Protein 2V1U (pdb70)

Sequence (382 aa):
LESKIFRKRWVLLPDYVPDVLPHREAELRRLAEVLAPALRGEKPSNALLYGLTGTGKTAVARLVLRRLEARASSLGVLVKPIYVNARHRETPYRVASAIAEAVGVRVPFTGLSVGEVYERLVKRLSRLRGIYIIVLDEIDFLPKRPGGQDLLYRITRINQELVSLVGITNSLGFVENLEPRVKSSLGEVELVFPPYTAPQLRDILETRAEEAFNPGVLDPDVVPLCAALAAREHGDARRALDLLRVAGEIAERRREERVRREHVYSARAEIERDRVSEVVRTLPLHAKLVLLSIMMLEDGGRPASTGEIYERYKELTSTLGLEHVTLRRVSGIISELDMLGIVKSRVVSRGRYGKTREVSLDADRLAVENALSEDPFVARLL

Organism: Aeropyrum pernix (strain ATCC 700893 / DSM 11879 / JCM 9820 / NBRC 100138 / K1) (NCBI:txid272557)

Solvent-accessible surface area: 20752 Å² total; per-residue (Å²): 230,170,29,120,5,18,145,76,86,140,2,7,55,114,91,57,12,7,80,82,20,24,71,4,92,70,23,18,183,105,2,44,118,13,2,32,57,0,34,208,32,117,68,4,60,11,1,10,0,44,14,79,37,12,0,22,10,44,28,0,0,93,0,7,14,104,96,11,82,39,122,8,90,93,116,69,44,108,9,96,16,9,78,13,46,0,115,143,169,127,42,16,24,114,2,1,16,37,3,2,64,54,37,45,28,186,81,30,165,96,63,42,58,42,14,100,8,9,105,102,5,11,121,107,27,55,176,107,187,40,28,28,2,10,2,1,0,26,0,12,55,1,12,145,176,101,32,0,55,84,2,0,88,81,4,25,93,8,62,151,94,169,21,0,1,2,0,0,0,25,46,122,59,4,53,139,78,4,86,82,148,4,62,76,27,0,22,97,26,125,10,63,5,77,77,19,72,39,73,44,0,97,41,15,0,71,29,25,12,135,38,0,6,32,144,56,9,34,6,88,93,2,10,53,17,0,2,50,24,1,34,196,110,57,6,4,12,108,102,0,19,35,14,0,36,10,1,0,48,6,0,69,143,111,206,99,89,86,0,120,120,105,25,0,96,33,0,125,37,51,37,64,129,87,88,1,17,111,22,0,113,105,18,80,56,37,0,8,0,0,0,19,0,0,28,66,36,40,110,84,49,127,53,0,7,15,36,66,0,34,100,90,0,82,91,12,3,80,95,31,71,29,151,88,42,78,72,168,94,0,25,14,3,0,34,62,0,25,149,74,6,1,0,102,30,150,119,44,67,106,58,224,185,36,177,31,57,52,0,45,8,64,0,34,111,132,15,0,96,104,1,7,53,88,34,108,97,5,38,187,37,213

Structure (mmCIF, N/CA/C/O backbone):
data_2V1U
#
_entry.id   2V1U
#
_cell.length_a   75.700
_cell.length_b   75.700
_cell.length_c   395.110
_cell.angle_alpha   90.00
_cell.angle_beta   90.00
_cell.angle_gamma   120.00
#
_symmetry.space_group_name_H-M   'P 65 2 2'
#
loop_
_entity.id
_entity.type
_entity.pdbx_description
1 polymer 'CELL DIVISION CONTROL PROTEIN 6 HOMOLOG'
2 polymer "5'-D(*TP*CP*TP*CP*CP*AP*CP*AP*GP*GP *AP*AP*AP*CP*GP*GP*AP*GP*GP*GP*GP*T)-3'"
3 polymer "5'-D(*AP*CP*CP*CP*CP*TP*CP*CP*GP*TP *TP*TP*CP*CP*TP*GP*TP*GP*GP*AP*GP*A)-3'"
4 non-polymer "ADENOSINE-5'-DIPHOSPHATE"
5 non-polymer 'MAGNESIUM ION'
6 water water
#
loop_
_atom_site.group_PDB
_atom_site.id
_atom_site.type_symbol
_atom_site.label_atom_id
_atom_site.label_alt_id
_atom_site.label_comp_id
_atom_site.label_asym_id
_atom_site.label_entity_id
_atom_site.label_seq_id
_atom_site.pdbx_PDB_ins_code
_atom_site.Cartn_x
_atom_site.Cartn_y
_atom_site.Cartn_z
_atom_site.occupancy
_atom_site.B_iso_or_equiv
_atom_site.auth_seq_id
_atom_site.auth_comp_id
_atom_site.auth_asym_id
_atom_site.auth_atom_id
_atom_site.pdbx_PDB_model_num
ATOM 1 N N . LEU A 1 1 ? -18.929 9.875 -31.248 1.00 83.87 13 LEU A N 1
ATOM 2 C CA . LEU A 1 1 ? -19.270 9.719 -29.805 1.00 83.39 13 LEU A CA 1
ATOM 3 C C . LEU A 1 1 ? -18.142 9.022 -29.060 1.00 88.68 13 LEU A C 1
ATOM 4 O O . LEU A 1 1 ? -18.348 7.952 -28.460 1.00 100.34 13 LEU A O 1
ATOM 9 N N . GLU A 1 2 ? -16.959 9.633 -29.071 1.00 87.97 14 GLU A N 1
ATOM 10 C CA . GLU A 1 2 ? -15.781 8.950 -28.547 1.00 91.94 14 GLU A CA 1
ATOM 11 C C . GLU A 1 2 ? -15.552 9.276 -27.071 1.00 91.03 14 GLU A C 1
ATOM 12 O O . GLU A 1 2 ? -16.353 9.982 -26.453 1.00 98.39 14 GLU A O 1
ATOM 18 N N . SER A 1 3 ? -14.491 8.727 -26.490 1.00 90.14 15 SER A N 1
ATOM 19 C CA . SER A 1 3 ? -13.879 9.388 -25.348 1.00 96.63 15 SER A CA 1
ATOM 20 C C . SER A 1 3 ? -12.424 8.977 -25.172 1.00 103.73 15 SER A C 1
ATOM 21 O O . SER A 1 3 ? -12.108 7.799 -24.912 1.00 114.38 15 SER A O 1
ATOM 24 N N . LYS A 1 4 ? -11.544 9.949 -25.395 1.00 103.13 16 LYS A N 1
ATOM 25 C CA . LYS A 1 4 ? -10.738 10.485 -24.311 1.00 106.03 16 LYS A CA 1
ATOM 26 C C . LYS A 1 4 ? -10.637 9.521 -23.150 1.00 106.67 16 LYS A C 1
ATOM 27 O O . LYS A 1 4 ? -9.547 9.363 -22.587 1.00 106.26 16 LYS A O 1
ATOM 33 N N . ILE A 1 5 ? -11.713 8.841 -22.707 1.00 116.33 17 ILE A N 1
ATOM 34 C CA . ILE A 1 5 ? -11.197 7.714 -21.856 1.00 111.41 17 ILE A CA 1
ATOM 35 C C . ILE A 1 5 ? -10.915 6.368 -22.495 1.00 111.01 17 ILE A C 1
ATOM 36 O O . ILE A 1 5 ? -9.780 5.892 -22.442 1.00 108.48 17 ILE A O 1
ATOM 41 N N . PHE A 1 6 ? -11.879 5.865 -23.264 1.00 113.14 18 PHE A N 1
ATOM 42 C CA . PHE A 1 6 ? -11.683 4.649 -24.047 1.00 115.50 18 PHE A CA 1
ATOM 43 C C . PHE A 1 6 ? -11.294 4.958 -25.488 1.00 116.65 18 PHE A C 1
ATOM 44 O O . PHE A 1 6 ? -11.710 5.971 -26.055 1.00 118.74 18 PHE A O 1
ATOM 52 N N . ARG A 1 7 ? -10.539 4.054 -26.101 1.00 114.89 19 ARG A N 1
ATOM 53 C CA . ARG A 1 7 ? -10.448 4.051 -27.554 1.00 113.86 19 ARG A CA 1
ATOM 54 C C . ARG A 1 7 ? -11.056 2.788 -28.150 1.00 112.99 19 ARG A C 1
ATOM 55 O O . ARG A 1 7 ? -11.529 2.798 -29.287 1.00 112.33 19 ARG A O 1
ATOM 63 N N . LYS A 1 8 ? -11.087 1.723 -27.354 1.00 109.09 20 LYS A N 1
ATOM 64 C CA . LYS A 1 8 ? -11.785 0.497 -27.721 1.00 106.56 20 LYS A CA 1
ATOM 65 C C . LYS A 1 8 ? -12.312 -0.217 -26.480 1.00 106.50 20 LYS A C 1
ATOM 66 O O . LYS A 1 8 ? -11.678 -1.135 -25.961 1.00 108.52 20 LYS A O 1
ATOM 72 N N . ARG A 1 9 ? -13.452 0.240 -25.976 1.00 109.77 21 ARG A N 1
ATOM 73 C CA . ARG A 1 9 ? -14.051 -0.376 -24.800 1.00 103.12 21 ARG A CA 1
ATOM 74 C C . ARG A 1 9 ? -14.298 -1.849 -25.085 1.00 106.38 21 ARG A C 1
ATOM 75 O O . ARG A 1 9 ? -13.924 -2.703 -24.285 1.00 108.81 21 ARG A O 1
ATOM 83 N N . TRP A 1 10 ? -14.891 -2.147 -26.238 1.00 107.06 22 TRP A N 1
ATOM 84 C CA . TRP A 1 10 ? -15.373 -3.498 -26.506 1.00 107.69 22 TRP A CA 1
ATOM 85 C C . TRP A 1 10 ? -14.252 -4.521 -26.389 1.00 108.73 22 TRP A C 1
ATOM 86 O O . TRP A 1 10 ? -14.471 -5.647 -25.940 1.00 109.54 22 TRP A O 1
ATOM 97 N N . VAL A 1 11 ? -13.045 -4.110 -26.761 1.00 107.99 23 VAL A N 1
ATOM 98 C CA . VAL A 1 11 ? -11.876 -4.963 -26.610 1.00 107.95 23 VAL A CA 1
ATOM 99 C C . VAL A 1 11 ? -11.804 -5.542 -25.202 1.00 107.75 23 VAL A C 1
ATOM 100 O O . VAL A 1 11 ? -11.460 -6.710 -25.021 1.00 111.98 23 VAL A O 1
ATOM 104 N N . LEU A 1 12 ? -12.167 -4.729 -24.216 1.00 105.96 24 LEU A N 1
ATOM 105 C CA . LEU A 1 12 ? -12.245 -5.178 -22.830 1.00 106.19 24 LEU A CA 1
ATOM 106 C C . LEU A 1 12 ? -13.469 -6.049 -22.578 1.00 104.34 24 LEU A C 1
ATOM 107 O O . LEU A 1 12 ? -13.537 -6.752 -21.573 1.00 107.62 24 LEU A O 1
ATOM 112 N N . LEU A 1 13 ? -14.470 -5.951 -23.442 1.00 104.59 25 LEU A N 1
ATOM 113 C CA . LEU A 1 13 ? -15.736 -6.610 -23.160 1.00 106.33 25 LEU A CA 1
ATOM 114 C C . LEU A 1 13 ? -15.522 -8.115 -23.081 1.00 109.80 25 LEU A C 1
ATOM 115 O O . LEU A 1 13 ? -14.499 -8.624 -23.539 1.00 114.29 25 LEU A O 1
ATOM 120 N N . PRO A 1 14 ? -16.469 -8.831 -22.461 1.00 112.07 26 PRO A N 1
ATOM 121 C CA . PRO A 1 14 ? -16.247 -10.229 -22.113 1.00 111.82 26 PRO A CA 1
ATOM 122 C C . PRO A 1 14 ? -16.160 -11.185 -23.308 1.00 113.14 26 PRO A C 1
ATOM 123 O O . PRO A 1 14 ? -16.080 -12.396 -23.111 1.00 117.09 26 PRO A O 1
ATOM 127 N N . ASP A 1 15 ? -16.159 -10.672 -24.535 1.00 113.16 27 ASP A N 1
ATOM 128 C CA . ASP A 1 15 ? -16.150 -11.554 -25.701 1.00 112.43 27 ASP A CA 1
ATOM 129 C C . ASP A 1 15 ? -14.870 -11.460 -26.522 1.00 109.44 27 ASP A C 1
ATOM 130 O O . ASP A 1 15 ? -14.429 -12.449 -27.102 1.00 107.66 27 ASP A O 1
ATOM 135 N N . TYR A 1 16 ? -14.313 -10.259 -26.633 1.00 110.17 28 TYR A N 1
ATOM 136 C CA . TYR A 1 16 ? -13.136 -10.062 -27.468 1.00 111.86 28 TYR A CA 1
ATOM 137 C C . TYR A 1 16 ? -12.137 -11.137 -27.081 1.00 111.84 28 TYR A C 1
ATOM 138 O O . TYR A 1 16 ? -11.666 -11.164 -25.946 1.00 118.05 28 TYR A O 1
ATOM 147 N N . VAL A 1 17 ? -11.935 -12.107 -27.964 1.00 112.04 29 VAL A N 1
ATOM 148 C CA . VAL A 1 17 ? -10.751 -12.949 -27.880 1.00 110.51 29 VAL A CA 1
ATOM 149 C C . VAL A 1 17 ? -9.599 -12.223 -28.566 1.00 110.84 29 VAL A C 1
ATOM 150 O O . VAL A 1 17 ? -9.645 -11.988 -29.774 1.00 111.68 29 VAL A O 1
ATOM 154 N N . PRO A 1 18 ? -8.581 -11.827 -27.788 1.00 108.34 30 PRO A N 1
ATOM 155 C CA . PRO A 1 18 ? -7.436 -11.113 -28.336 1.00 108.57 30 PRO A CA 1
ATOM 156 C C . PRO A 1 18 ? -6.583 -12.035 -29.196 1.00 111.90 30 PRO A C 1
ATOM 157 O O . PRO A 1 18 ? -6.874 -13.224 -29.314 1.00 112.03 30 PRO A O 1
ATOM 161 N N . ASP A 1 19 ? -5.514 -11.488 -29.763 1.00 114.96 31 ASP A N 1
ATOM 162 C CA . ASP A 1 19 ? -4.711 -12.224 -30.729 1.00 114.85 31 ASP A CA 1
ATOM 163 C C . ASP A 1 19 ? -3.299 -12.494 -30.217 1.00 114.31 31 ASP A C 1
ATOM 164 O O . ASP A 1 19 ? -2.552 -13.267 -30.815 1.00 115.13 31 ASP A O 1
ATOM 169 N N . VAL A 1 20 ? -2.924 -11.808 -29.143 1.00 110.44 32 VAL A N 1
ATOM 170 C CA . VAL A 1 20 ? -1.845 -12.264 -28.281 1.00 109.48 32 VAL A CA 1
ATOM 171 C C . VAL A 1 20 ? -2.387 -12.557 -26.884 1.00 108.54 32 VAL A C 1
ATOM 172 O O . VAL A 1 20 ? -3.318 -11.897 -26.422 1.00 110.11 32 VAL A O 1
ATOM 176 N N . LEU A 1 21 ? -1.878 -13.617 -26.264 1.00 105.23 33 LEU A N 1
ATOM 177 C CA . LEU A 1 21 ? -2.236 -13.955 -24.893 1.00 101.30 33 LEU A CA 1
ATOM 178 C C . LEU A 1 21 ? -0.971 -14.171 -24.078 1.00 103.57 33 LEU A C 1
ATOM 179 O O . LEU A 1 21 ? -0.367 -15.242 -24.135 1.00 106.93 33 LEU A O 1
ATOM 184 N N . PRO A 1 22 ? -0.549 -13.142 -23.335 1.00 103.74 34 PRO A N 1
ATOM 185 C CA . PRO A 1 22 ? 0.691 -13.247 -22.577 1.00 105.76 34 PRO A CA 1
ATOM 186 C C . PRO A 1 22 ? 0.614 -14.357 -21.535 1.00 107.46 34 PRO A C 1
ATOM 187 O O . PRO A 1 22 ? -0.438 -14.559 -20.927 1.00 110.70 34 PRO A O 1
ATOM 191 N N . HIS A 1 23 ? 1.698 -15.116 -21.402 1.00 107.80 35 HIS A N 1
ATOM 192 C CA . HIS A 1 23 ? 1.862 -16.068 -20.306 1.00 107.22 35 HIS A CA 1
ATOM 193 C C . HIS A 1 23 ? 1.096 -17.379 -20.497 1.00 106.79 35 HIS A C 1
ATOM 194 O O . HIS A 1 23 ? 1.262 -18.321 -19.721 1.00 106.13 35 HIS A O 1
ATOM 201 N N . ARG A 1 24 ? 0.277 -17.450 -21.543 1.00 103.79 36 ARG A N 1
ATOM 202 C CA . ARG A 1 24 ? -0.317 -18.716 -21.950 1.00 101.71 36 ARG A CA 1
ATOM 203 C C . ARG A 1 24 ? 0.019 -19.015 -23.404 1.00 102.52 36 ARG A C 1
ATOM 204 O O . ARG A 1 24 ? -0.858 -19.343 -24.202 1.00 105.73 36 ARG A O 1
ATOM 212 N N . GLU A 1 25 ? 1.301 -18.900 -23.738 1.00 104.12 37 GLU A N 1
ATOM 213 C CA . GLU A 1 25 ? 1.803 -19.302 -25.047 1.00 102.26 37 GLU A CA 1
ATOM 214 C C . GLU A 1 25 ? 1.896 -20.822 -25.192 1.00 104.33 37 GLU A C 1
ATOM 215 O O . GLU A 1 25 ? 1.607 -21.369 -26.257 1.00 107.97 37 GLU A O 1
ATOM 221 N N . ALA A 1 26 ? 2.334 -21.502 -24.139 1.00 102.68 38 ALA A N 1
ATOM 222 C CA . ALA A 1 26 ? 2.534 -22.945 -24.204 1.00 102.53 38 ALA A CA 1
ATOM 223 C C . ALA A 1 26 ? 1.208 -23.670 -24.394 1.00 101.59 38 ALA A C 1
ATOM 224 O O . ALA A 1 26 ? 1.099 -24.584 -25.211 1.00 100.69 38 ALA A O 1
ATOM 226 N N . GLU A 1 27 ? 0.209 -23.261 -23.618 1.00 99.72 39 GLU A N 1
ATOM 227 C CA . GLU A 1 27 ? -1.139 -23.803 -23.737 1.00 100.14 39 GLU A CA 1
ATOM 228 C C . GLU A 1 27 ? -1.701 -23.469 -25.114 1.00 101.24 39 GLU A C 1
ATOM 229 O O . GLU A 1 27 ? -2.414 -24.271 -25.717 1.00 98.90 39 GLU A O 1
ATOM 235 N N . LEU A 1 28 ? -1.365 -22.278 -25.599 1.00 104.48 40 LEU A N 1
ATOM 236 C CA . LEU A 1 28 ? -1.669 -21.876 -26.967 1.00 106.62 40 LEU A CA 1
ATOM 237 C C . LEU A 1 28 ? -0.990 -22.804 -27.965 1.00 106.09 40 LEU A C 1
ATOM 238 O O . LEU A 1 28 ? -1.630 -23.312 -28.885 1.00 109.68 40 LEU A O 1
ATOM 243 N N . ARG A 1 29 ? 0.303 -23.035 -27.762 1.00 106.40 41 ARG A N 1
ATOM 244 C CA . ARG A 1 29 ? 1.108 -23.758 -28.737 1.00 106.26 41 ARG A CA 1
ATOM 245 C C . ARG A 1 29 ? 0.761 -25.240 -28.780 1.00 104.23 41 ARG A C 1
ATOM 246 O O . ARG A 1 29 ? 0.658 -25.821 -29.859 1.00 104.59 41 ARG A O 1
ATOM 254 N N . ARG A 1 30 ? 0.504 -25.829 -27.616 1.00 105.93 42 ARG A N 1
ATOM 255 C CA . ARG A 1 30 ? 0.100 -27.230 -27.552 1.00 109.15 42 ARG A CA 1
ATOM 256 C C . ARG A 1 30 ? -1.200 -27.481 -28.311 1.00 108.86 42 ARG A C 1
ATOM 257 O O . ARG A 1 30 ? -1.218 -28.236 -29.284 1.00 112.45 42 ARG A O 1
ATOM 265 N N . LEU A 1 31 ? -2.276 -26.822 -27.889 1.00 108.44 43 LEU A N 1
ATOM 266 C CA . LEU A 1 31 ? -3.556 -26.944 -28.575 1.00 105.55 43 LEU A CA 1
ATOM 267 C C . LEU A 1 31 ? -3.395 -26.725 -30.074 1.00 109.30 43 LEU A C 1
ATOM 268 O O . LEU A 1 31 ? -4.110 -27.325 -30.878 1.00 111.28 43 LEU A O 1
ATOM 273 N N . ALA A 1 32 ? -2.448 -25.868 -30.444 1.00 111.96 44 ALA A N 1
ATOM 274 C CA . ALA A 1 32 ? -2.123 -25.654 -31.852 1.00 113.16 44 ALA A CA 1
ATOM 275 C C . ALA A 1 32 ? -1.479 -26.892 -32.475 1.00 111.08 44 ALA A C 1
ATOM 276 O O . ALA A 1 32 ? -1.851 -27.310 -33.572 1.00 106.63 44 ALA A O 1
ATOM 278 N N . GLU A 1 33 ? -0.554 -27.507 -31.746 1.00 108.99 45 GLU A N 1
ATOM 279 C CA . GLU A 1 33 ? 0.143 -28.684 -32.248 1.00 113.01 45 GLU A CA 1
ATOM 280 C C . GLU A 1 33 ? -0.667 -29.968 -32.085 1.00 112.94 45 GLU A C 1
ATOM 281 O O . GLU A 1 33 ? -0.236 -31.035 -32.528 1.00 113.63 45 GLU A O 1
ATOM 287 N N . VAL A 1 34 ? -1.861 -29.849 -31.508 1.00 110.80 46 VAL A N 1
ATOM 288 C CA . VAL A 1 34 ? -2.771 -30.985 -31.375 1.00 111.44 46 VAL A CA 1
ATOM 289 C C . VAL A 1 34 ? -3.974 -30.904 -32.310 1.00 111.07 46 VAL A C 1
ATOM 290 O O . VAL A 1 34 ? -4.760 -31.848 -32.398 1.00 112.35 46 VAL A O 1
ATOM 294 N N . LEU A 1 35 ? -4.111 -29.780 -33.008 1.00 111.06 47 LEU A N 1
ATOM 295 C CA . LEU A 1 35 ? -5.211 -29.597 -33.950 1.00 107.36 47 LEU A CA 1
ATOM 296 C C . LEU A 1 35 ? -4.759 -29.275 -35.371 1.00 106.39 47 LEU A C 1
ATOM 297 O O . LEU A 1 35 ? -5.510 -29.474 -36.323 1.00 107.80 47 LEU A O 1
ATOM 302 N N . ALA A 1 36 ? -3.526 -28.802 -35.521 1.00 105.11 48 ALA A N 1
ATOM 303 C CA . ALA A 1 36 ? -2.989 -28.493 -36.841 1.00 105.10 48 ALA A CA 1
ATOM 304 C C . ALA A 1 36 ? -3.096 -29.647 -37.837 1.00 106.75 48 ALA A C 1
ATOM 305 O O . ALA A 1 36 ? -3.404 -29.416 -39.004 1.00 105.64 48 ALA A O 1
ATOM 307 N N . PRO A 1 37 ? -2.816 -30.885 -37.393 1.00 109.81 49 PRO A N 1
ATOM 308 C CA . PRO A 1 37 ? -2.829 -32.045 -38.284 1.00 110.64 49 PRO A CA 1
ATOM 309 C C . PRO A 1 37 ? -4.128 -32.274 -39.058 1.00 111.39 49 PRO A C 1
ATOM 310 O O . PRO A 1 37 ? -4.114 -32.985 -40.060 1.00 114.39 49 PRO A O 1
ATOM 314 N N . ALA A 1 38 ? -5.238 -31.697 -38.606 1.00 110.87 50 ALA A N 1
ATOM 315 C CA . ALA A 1 38 ? -6.474 -31.724 -39.384 1.00 111.78 50 ALA A CA 1
ATOM 316 C C . ALA A 1 38 ? -6.383 -30.763 -40.566 1.00 112.31 50 ALA A C 1
ATOM 317 O O . ALA A 1 38 ? -7.295 -30.678 -41.391 1.00 111.42 50 ALA A O 1
ATOM 319 N N . LEU A 1 39 ? -5.250 -30.074 -40.659 1.00 114.53 51 LEU A N 1
ATOM 320 C CA . LEU A 1 39 ? -5.055 -28.997 -41.621 1.00 114.39 51 LEU A CA 1
ATOM 321 C C . LEU A 1 39 ? -4.475 -29.534 -42.927 1.00 117.48 51 LEU A C 1
ATOM 322 O O . LEU A 1 39 ? -4.957 -29.202 -44.009 1.00 115.51 51 LEU A O 1
ATOM 327 N N . ARG A 1 40 ? -3.420 -30.337 -42.821 1.00 121.71 52 ARG A N 1
ATOM 328 C CA . ARG A 1 40 ? -2.982 -31.198 -43.915 1.00 127.17 52 ARG A CA 1
ATOM 329 C C . ARG A 1 40 ? -3.753 -32.514 -43.831 1.00 128.60 52 ARG A C 1
ATOM 330 O O . ARG A 1 40 ? -4.756 -32.707 -44.520 1.00 130.03 52 ARG A O 1
ATOM 338 N N . GLY A 1 41 ? -3.170 -33.467 -43.107 1.00 130.76 53 GLY A N 1
ATOM 339 C CA . GLY A 1 41 ? -3.729 -33.938 -41.832 1.00 134.24 53 GLY A CA 1
ATOM 340 C C . GLY A 1 41 ? -5.155 -34.474 -41.815 1.00 135.68 53 GLY A C 1
ATOM 341 O O . GLY A 1 41 ? -5.951 -34.222 -42.727 1.00 137.29 53 GLY A O 1
ATOM 342 N N . GLU A 1 42 ? -5.440 -35.271 -40.788 1.00 135.60 54 GLU A N 1
ATOM 343 C CA . GLU A 1 42 ? -6.768 -35.330 -40.184 1.00 135.35 54 GLU A CA 1
ATOM 344 C C . GLU A 1 42 ? -6.758 -35.957 -38.794 1.00 134.66 54 GLU A C 1
ATOM 345 O O . GLU A 1 42 ? -5.757 -35.887 -38.074 1.00 136.53 54 GLU A O 1
ATOM 351 N N . LYS A 1 43 ? -7.824 -36.693 -38.492 1.00 131.86 55 LYS A N 1
ATOM 352 C CA . LYS A 1 43 ? -8.539 -36.549 -37.227 1.00 127.25 55 LYS A CA 1
ATOM 353 C C . LYS A 1 43 ? -7.613 -36.322 -36.036 1.00 125.98 55 LYS A C 1
ATOM 354 O O . LYS A 1 43 ? -6.796 -37.183 -35.709 1.00 125.79 55 LYS A O 1
ATOM 360 N N . PRO A 1 44 ? -7.702 -35.133 -35.418 1.00 122.57 56 PRO A N 1
ATOM 361 C CA . PRO A 1 44 ? -6.901 -34.800 -34.245 1.00 121.50 56 PRO A CA 1
ATOM 362 C C . PRO A 1 44 ? -7.328 -35.541 -32.985 1.00 120.72 56 PRO A C 1
ATOM 363 O O . PRO A 1 44 ? -8.515 -35.797 -32.779 1.00 119.64 56 PRO A O 1
ATOM 367 N N . SER A 1 45 ? -6.344 -35.863 -32.151 1.00 120.66 57 SER A N 1
ATOM 368 C CA . SER A 1 45 ? -6.570 -36.571 -30.897 1.00 119.99 57 SER A CA 1
ATOM 369 C C . SER A 1 45 ? -7.383 -35.707 -29.938 1.00 119.42 57 SER A C 1
ATOM 370 O O . SER A 1 45 ? -7.164 -34.498 -29.845 1.00 117.26 57 SER A O 1
ATOM 373 N N . ASN A 1 46 ? -8.347 -36.329 -29.265 1.00 118.51 58 ASN A N 1
ATOM 374 C CA . ASN A 1 46 ? -9.239 -35.631 -28.342 1.00 118.24 58 ASN A CA 1
ATOM 375 C C . ASN A 1 46 ? -8.506 -35.105 -27.113 1.00 116.84 58 ASN A C 1
ATOM 376 O O . ASN A 1 46 ? -7.487 -35.658 -26.704 1.00 118.96 58 ASN A O 1
ATOM 381 N N . ALA A 1 47 ? -9.005 -34.016 -26.539 1.00 116.98 59 ALA A N 1
ATOM 382 C CA . ALA A 1 47 ? -8.242 -33.302 -25.523 1.00 113.10 59 ALA A CA 1
ATOM 383 C C . ALA A 1 47 ? -9.099 -32.458 -24.591 1.00 110.90 59 ALA A C 1
ATOM 384 O O . ALA A 1 47 ? -10.235 -32.101 -24.904 1.00 108.20 59 ALA A O 1
ATOM 386 N N . LEU A 1 48 ? -8.485 -32.055 -23.485 1.00 108.35 60 LEU A N 1
ATOM 387 C CA . LEU A 1 48 ? -9.213 -31.685 -22.281 1.00 106.28 60 LEU A CA 1
ATOM 388 C C . LEU A 1 48 ? -8.390 -30.687 -21.478 1.00 105.42 60 LEU A C 1
ATOM 389 O O . LEU A 1 48 ? -7.172 -30.832 -21.352 1.00 103.06 60 LEU A O 1
ATOM 394 N N . LEU A 1 49 ? -9.073 -29.694 -20.915 1.00 103.92 61 LEU A N 1
ATOM 395 C CA . LEU A 1 49 ? -8.407 -28.625 -20.181 1.00 103.00 61 LEU A CA 1
ATOM 396 C C . LEU A 1 49 ? -9.113 -28.367 -18.857 1.00 102.82 61 LEU A C 1
ATOM 397 O O . LEU A 1 49 ? -10.099 -27.633 -18.815 1.00 101.58 61 LEU A O 1
ATOM 402 N N . TYR A 1 50 ? -8.649 -29.004 -17.786 1.00 105.15 62 TYR A N 1
ATOM 403 C CA . TYR A 1 50 ? -9.025 -28.546 -16.456 1.00 105.62 62 TYR A CA 1
ATOM 404 C C . TYR A 1 50 ? -8.249 -27.298 -16.046 1.00 104.54 62 TYR A C 1
ATOM 405 O O . TYR A 1 50 ? -7.152 -27.040 -16.543 1.00 103.53 62 TYR A O 1
ATOM 414 N N . GLY A 1 51 ? -8.890 -26.467 -15.232 1.00 103.59 63 GLY A N 1
ATOM 415 C CA . GLY A 1 51 ? -8.269 -25.257 -14.703 1.00 101.04 63 GLY A CA 1
ATOM 416 C C . GLY A 1 51 ? -9.285 -24.439 -13.930 1.00 99.41 63 GLY A C 1
ATOM 417 O O . GLY A 1 51 ? -10.453 -24.815 -13.845 1.00 96.74 63 GLY A O 1
ATOM 418 N N . LEU A 1 52 ? -8.851 -23.317 -13.366 1.00 98.29 64 LEU A N 1
ATOM 419 C CA . LEU A 1 52 ? -9.771 -22.441 -12.647 1.00 99.22 64 LEU A CA 1
ATOM 420 C C . LEU A 1 52 ? -10.232 -21.219 -13.436 1.00 99.28 64 LEU A C 1
ATOM 421 O O . LEU A 1 52 ? -9.690 -20.913 -14.499 1.00 104.78 64 LEU A O 1
ATOM 426 N N . THR A 1 53 ? -11.254 -20.541 -12.918 1.00 94.45 65 THR A N 1
ATOM 427 C CA . THR A 1 53 ? -11.876 -19.430 -13.631 1.00 91.91 65 THR A CA 1
ATOM 428 C C . THR A 1 53 ? -10.895 -18.273 -13.745 1.00 91.59 65 THR A C 1
ATOM 429 O O . THR A 1 53 ? -10.194 -17.947 -12.788 1.00 93.40 65 THR A O 1
ATOM 433 N N . GLY A 1 54 ? -10.844 -17.672 -14.928 1.00 91.47 66 GLY A N 1
ATOM 434 C CA . GLY A 1 54 ? -9.974 -16.529 -15.165 1.00 91.74 66 GLY A CA 1
ATOM 435 C C . GLY A 1 54 ? -8.558 -16.966 -15.468 1.00 88.41 66 GLY A C 1
ATOM 436 O O . GLY A 1 54 ? -7.621 -16.175 -15.387 1.00 89.24 66 GLY A O 1
ATOM 437 N N . THR A 1 55 ? -8.399 -18.235 -15.820 1.00 89.55 67 THR A N 1
ATOM 438 C CA . THR A 1 55 ? -7.090 -18.729 -16.219 1.00 90.75 67 THR A CA 1
ATOM 439 C C . THR A 1 55 ? -6.854 -18.559 -17.717 1.00 93.76 67 THR A C 1
ATOM 440 O O . THR A 1 55 ? -5.722 -18.668 -18.192 1.00 91.68 67 THR A O 1
ATOM 444 N N . GLY A 1 56 ? -7.915 -18.231 -18.448 1.00 93.36 68 GLY A N 1
ATOM 445 C CA . GLY A 1 56 ? -7.797 -17.959 -19.877 1.00 96.61 68 GLY A CA 1
ATOM 446 C C . GLY A 1 56 ? -7.880 -19.212 -20.728 1.00 96.56 68 GLY A C 1
ATOM 447 O O . GLY A 1 56 ? -7.294 -19.289 -21.810 1.00 94.21 68 GLY A O 1
ATOM 448 N N . LYS A 1 57 ? -8.614 -20.204 -20.236 1.00 94.48 69 LYS A N 1
ATOM 449 C CA . LYS A 1 57 ? -8.814 -21.431 -20.991 1.00 94.27 69 LYS A CA 1
ATOM 450 C C . LYS A 1 57 ? -9.605 -21.102 -22.247 1.00 93.59 69 LYS A C 1
ATOM 451 O O . LYS A 1 57 ? -9.070 -21.169 -23.353 1.00 91.57 69 LYS A O 1
ATOM 457 N N . THR A 1 58 ? -10.841 -20.653 -22.053 1.00 94.73 70 THR A N 1
ATOM 458 C CA . THR A 1 58 ? -11.713 -20.233 -23.148 1.00 99.79 70 THR A CA 1
ATOM 459 C C . THR A 1 58 ? -11.028 -19.299 -24.143 1.00 97.25 70 THR A C 1
ATOM 460 O O . THR A 1 58 ? -11.143 -19.484 -25.354 1.00 99.87 70 THR A O 1
ATOM 464 N N . ALA A 1 59 ? -10.372 -18.259 -23.635 1.00 94.20 71 ALA A N 1
ATOM 465 C CA . ALA A 1 59 ? -9.584 -17.365 -24.475 1.00 95.32 71 ALA A CA 1
ATOM 466 C C . ALA A 1 59 ? -8.738 -18.139 -25.482 1.00 98.63 71 ALA A C 1
ATOM 467 O O . ALA A 1 59 ? -8.839 -17.928 -26.690 1.00 103.55 71 ALA A O 1
ATOM 469 N N . VAL A 1 60 ? -7.902 -19.040 -24.977 1.00 102.57 72 VAL A N 1
ATOM 470 C CA . VAL A 1 60 ? -6.989 -19.812 -25.815 1.00 99.19 72 VAL A CA 1
ATOM 471 C C . VAL A 1 60 ? -7.742 -20.627 -26.860 1.00 99.42 72 VAL A C 1
ATOM 472 O O . VAL A 1 60 ? -7.604 -20.395 -28.061 1.00 103.12 72 VAL A O 1
ATOM 476 N N . ALA A 1 61 ? -8.523 -21.597 -26.392 1.00 94.44 73 ALA A N 1
ATOM 477 C CA . ALA A 1 61 ? -9.226 -22.513 -27.280 1.00 94.05 73 ALA A CA 1
ATOM 478 C C . ALA A 1 61 ? -9.892 -21.760 -28.426 1.00 92.65 73 ALA A C 1
ATOM 479 O O . ALA A 1 61 ? -9.629 -22.034 -29.598 1.00 90.99 73 ALA A O 1
ATOM 481 N N . ARG A 1 62 ? -10.720 -20.781 -28.075 1.00 91.87 74 ARG A N 1
ATOM 482 C CA . ARG A 1 62 ? -11.402 -19.949 -29.061 1.00 88.88 74 ARG A CA 1
ATOM 483 C C . ARG A 1 62 ? -10.436 -19.308 -30.050 1.00 86.97 74 ARG A C 1
ATOM 484 O O . ARG A 1 62 ? -10.720 -19.236 -31.243 1.00 85.47 74 ARG A O 1
ATOM 492 N N . LEU A 1 63 ? -9.280 -18.873 -29.563 1.00 86.62 75 LEU A N 1
ATOM 493 C CA . LEU A 1 63 ? -8.239 -18.356 -30.443 1.00 92.03 75 LEU A CA 1
ATOM 494 C C . LEU A 1 63 ? -7.699 -19.418 -31.399 1.00 90.61 75 LEU A C 1
ATOM 495 O O . LEU A 1 63 ? -7.835 -19.289 -32.613 1.00 96.56 75 LEU A O 1
ATOM 500 N N . VAL A 1 64 ? -7.078 -20.462 -30.864 1.00 88.70 76 VAL A N 1
ATOM 501 C CA . VAL A 1 64 ? -6.610 -21.553 -31.709 1.00 90.73 76 VAL A CA 1
ATOM 502 C C . VAL A 1 64 ? -7.658 -21.855 -32.773 1.00 91.49 76 VAL A C 1
ATOM 503 O O . VAL A 1 64 ? -7.334 -21.985 -33.952 1.00 93.31 76 VAL A O 1
ATOM 507 N N . LEU A 1 65 ? -8.919 -21.898 -32.352 1.00 91.23 77 LEU A N 1
ATOM 508 C CA . LEU A 1 65 ? -10.033 -22.204 -33.245 1.00 93.69 77 LEU A CA 1
ATOM 509 C C . LEU A 1 65 ? -10.207 -21.148 -34.326 1.00 94.24 77 LEU A C 1
ATOM 510 O O . LEU A 1 65 ? -10.517 -21.470 -35.473 1.00 98.22 77 LEU A O 1
ATOM 515 N N . ARG A 1 66 ? -10.081 -19.881 -33.944 1.00 93.43 78 ARG A N 1
ATOM 516 C CA . ARG A 1 66 ? -10.122 -18.803 -34.924 1.00 96.02 78 ARG A CA 1
ATOM 517 C C . ARG A 1 66 ? -9.067 -19.060 -35.992 1.00 97.33 78 ARG A C 1
ATOM 518 O O . ARG A 1 66 ? -9.369 -19.135 -37.184 1.00 99.97 78 ARG A O 1
ATOM 526 N N . ARG A 1 67 ? -7.836 -19.265 -35.539 1.00 97.45 79 ARG A N 1
ATOM 527 C CA . ARG A 1 67 ? -6.706 -19.467 -36.433 1.00 99.77 79 ARG A CA 1
ATOM 528 C C . ARG A 1 67 ? -6.844 -20.724 -37.293 1.00 101.10 79 ARG A C 1
ATOM 529 O O . ARG A 1 67 ? -6.673 -20.667 -38.512 1.00 104.58 79 ARG A O 1
ATOM 537 N N . LEU A 1 68 ? -7.187 -21.847 -36.668 1.00 97.12 80 LEU A N 1
ATOM 538 C CA . LEU A 1 68 ? -7.420 -23.094 -37.393 1.00 95.85 80 LEU A CA 1
ATOM 539 C C . LEU A 1 68 ? -8.367 -22.902 -38.571 1.00 96.09 80 LEU A C 1
ATOM 540 O O . LEU A 1 68 ? -8.296 -23.628 -39.563 1.00 99.52 80 LEU A O 1
ATOM 545 N N . GLU A 1 69 ? -9.288 -21.957 -38.421 1.00 95.25 81 GLU A N 1
ATOM 546 C CA . GLU A 1 69 ? -10.276 -21.643 -39.444 1.00 92.16 81 GLU A CA 1
ATOM 547 C C . GLU A 1 69 ? -9.642 -20.702 -40.459 1.00 93.00 81 GLU A C 1
ATOM 548 O O . GLU A 1 69 ? -9.887 -20.808 -41.664 1.00 95.15 81 GLU A O 1
ATOM 554 N N . ALA A 1 70 ? -8.813 -19.793 -39.952 1.00 90.32 82 ALA A N 1
ATOM 555 C CA . ALA A 1 70 ? -8.161 -18.781 -40.775 1.00 90.31 82 ALA A CA 1
ATOM 556 C C . ALA A 1 70 ? -7.313 -19.442 -41.849 1.00 91.30 82 ALA A C 1
ATOM 557 O O . ALA A 1 70 ? -7.152 -18.903 -42.945 1.00 95.92 82 ALA A O 1
ATOM 559 N N . ARG A 1 71 ? -6.733 -20.587 -41.505 1.00 88.44 83 ARG A N 1
ATOM 560 C CA . ARG A 1 71 ? -5.879 -21.312 -42.431 1.00 87.50 83 ARG A CA 1
ATOM 561 C C . ARG A 1 71 ? -6.755 -22.131 -43.371 1.00 87.67 83 ARG A C 1
ATOM 562 O O . ARG A 1 71 ? -6.700 -21.962 -44.590 1.00 86.19 83 ARG A O 1
ATOM 570 N N . ALA A 1 72 ? -7.633 -22.938 -42.785 1.00 84.32 84 ALA A N 1
ATOM 571 C CA . ALA A 1 72 ? -8.530 -23.793 -43.553 1.00 84.78 84 ALA A CA 1
ATOM 572 C C . ALA A 1 72 ? -9.285 -22.993 -44.607 1.00 83.94 84 ALA A C 1
ATOM 573 O O . ALA A 1 72 ? -9.538 -23.476 -45.708 1.00 85.50 84 ALA A O 1
ATOM 575 N N . SER A 1 73 ? -9.624 -21.754 -44.269 1.00 86.55 85 SER A N 1
ATOM 576 C CA . SER A 1 73 ? -10.374 -20.899 -45.177 1.00 90.03 85 SER A CA 1
ATOM 577 C C . SER A 1 73 ? -9.479 -20.395 -46.302 1.00 89.25 85 SER A C 1
ATOM 578 O O . SER A 1 73 ? -9.951 -20.113 -47.402 1.00 91.92 85 SER A O 1
ATOM 581 N N . SER A 1 74 ? -8.180 -20.327 -46.031 1.00 88.82 86 SER A N 1
ATOM 582 C CA . SER A 1 74 ? -7.200 -19.939 -47.037 1.00 89.80 86 SER A CA 1
ATOM 583 C C . SER A 1 74 ? -6.727 -21.146 -47.841 1.00 91.27 86 SER A C 1
ATOM 584 O O . SER A 1 74 ? -6.426 -21.038 -49.031 1.00 89.21 86 SER A O 1
ATOM 587 N N . LEU A 1 75 ? -6.626 -22.289 -47.172 1.00 92.16 87 LEU A N 1
ATOM 588 C CA . LEU A 1 75 ? -6.229 -23.523 -47.839 1.00 92.32 87 LEU A CA 1
ATOM 589 C C . LEU A 1 75 ? -7.366 -24.123 -48.659 1.00 92.35 87 LEU A C 1
ATOM 590 O O . LEU A 1 75 ? -7.171 -24.463 -49.824 1.00 97.33 87 LEU A O 1
ATOM 595 N N . GLY A 1 76 ? -8.554 -24.223 -48.071 1.00 91.34 88 GLY A N 1
ATOM 596 C CA . GLY A 1 76 ? -9.713 -24.747 -48.785 1.00 89.58 88 GLY A CA 1
ATOM 597 C C . GLY A 1 76 ? -9.893 -26.233 -48.551 1.00 91.53 88 GLY A C 1
ATOM 598 O O . GLY A 1 76 ? -10.470 -26.939 -49.379 1.00 92.23 88 GLY A O 1
ATOM 599 N N . VAL A 1 77 ? -9.333 -26.713 -47.446 1.00 93.82 89 VAL A N 1
ATOM 600 C CA . VAL A 1 77 ? -9.735 -27.989 -46.870 1.00 99.30 89 VAL A CA 1
ATOM 601 C C . VAL A 1 77 ? -10.823 -27.735 -45.834 1.00 101.61 89 VAL A C 1
ATOM 602 O O . VAL A 1 77 ? -10.583 -27.078 -44.821 1.00 104.61 89 VAL A O 1
ATOM 606 N N . LEU A 1 78 ? -12.028 -28.225 -46.101 1.00 104.15 90 LEU A N 1
ATOM 607 C CA . LEU A 1 78 ? -13.113 -28.098 -45.135 1.00 106.20 90 LEU A CA 1
ATOM 608 C C . LEU A 1 78 ? -12.617 -28.514 -43.753 1.00 106.02 90 LEU A C 1
ATOM 609 O O . LEU A 1 78 ? -12.042 -29.596 -43.588 1.00 108.87 90 LEU A O 1
ATOM 614 N N . VAL A 1 79 ? -12.773 -27.626 -42.775 1.00 106.97 91 VAL A N 1
ATOM 615 C CA . VAL A 1 79 ? -12.443 -27.950 -41.392 1.00 108.75 91 VAL A CA 1
ATOM 616 C C . VAL A 1 79 ? -13.315 -27.127 -40.460 1.00 110.97 91 VAL A C 1
ATOM 617 O O . VAL A 1 79 ? -12.943 -26.017 -40.070 1.00 111.85 91 VAL A O 1
ATOM 621 N N . LYS A 1 80 ? -14.480 -27.662 -40.112 1.00 113.09 92 LYS A N 1
ATOM 622 C CA . LYS A 1 80 ? -15.422 -26.902 -39.305 1.00 116.84 92 LYS A CA 1
ATOM 623 C C . LYS A 1 80 ? -15.081 -27.014 -37.821 1.00 115.06 92 LYS A C 1
ATOM 624 O O . LYS A 1 80 ? -14.859 -28.114 -37.315 1.00 117.35 92 LYS A O 1
ATOM 630 N N . PRO A 1 81 ? -14.906 -25.864 -37.152 1.00 112.65 93 PRO A N 1
ATOM 631 C CA . PRO A 1 81 ? -14.853 -25.807 -35.701 1.00 111.19 93 PRO A CA 1
ATOM 632 C C . PRO A 1 81 ? -16.185 -25.309 -35.153 1.00 109.98 93 PRO A C 1
ATOM 633 O O . PRO A 1 81 ? -16.778 -24.392 -35.724 1.00 108.74 93 PRO A O 1
ATOM 637 N N . ILE A 1 82 ? -16.689 -25.970 -34.115 1.00 107.57 94 ILE A N 1
ATOM 638 C CA . ILE A 1 82 ? -17.912 -25.536 -33.449 1.00 107.76 94 ILE A CA 1
ATOM 639 C C . ILE A 1 82 ? -17.671 -25.319 -31.962 1.00 105.39 94 ILE A C 1
ATOM 640 O O . ILE A 1 82 ? -17.068 -26.157 -31.295 1.00 105.82 94 ILE A O 1
ATOM 645 N N . TYR A 1 83 ? -18.158 -24.192 -31.452 1.00 108.13 95 TYR A N 1
ATOM 646 C CA . TYR A 1 83 ? -18.032 -23.856 -30.038 1.00 102.98 95 TYR A CA 1
ATOM 647 C C . TYR A 1 83 ? -19.370 -24.018 -29.327 1.00 102.75 95 TYR A C 1
ATOM 648 O O . TYR A 1 83 ? -20.344 -23.356 -29.683 1.00 99.34 95 TYR A O 1
ATOM 657 N N . VAL A 1 84 ? -19.410 -24.881 -28.315 1.00 103.57 96 VAL A N 1
ATOM 658 C CA . VAL A 1 84 ? -20.579 -24.983 -27.443 1.00 105.43 96 VAL A CA 1
ATOM 659 C C . VAL A 1 84 ? -20.278 -24.771 -25.960 1.00 109.20 96 VAL A C 1
ATOM 660 O O . VAL A 1 84 ? -19.385 -25.403 -25.388 1.00 106.50 96 VAL A O 1
ATOM 664 N N . ASN A 1 85 ? -21.066 -23.895 -25.342 1.00 110.60 97 ASN A N 1
ATOM 665 C CA . ASN A 1 85 ? -20.909 -23.551 -23.933 1.00 113.54 97 ASN A CA 1
ATOM 666 C C . ASN A 1 85 ? -21.944 -24.256 -23.060 1.00 113.85 97 ASN A C 1
ATOM 667 O O . ASN A 1 85 ? -23.128 -23.912 -23.083 1.00 116.20 97 ASN A O 1
ATOM 672 N N . ALA A 1 86 ? -21.487 -25.227 -22.275 1.00 111.63 98 ALA A N 1
ATOM 673 C CA . ALA A 1 86 ? -22.383 -26.068 -21.489 1.00 113.36 98 ALA A CA 1
ATOM 674 C C . ALA A 1 86 ? -23.120 -25.289 -20.405 1.00 117.46 98 ALA A C 1
ATOM 675 O O . ALA A 1 86 ? -24.272 -25.594 -20.090 1.00 120.23 98 ALA A O 1
ATOM 677 N N . ARG A 1 87 ? -22.426 -24.328 -19.800 1.00 119.45 99 ARG A N 1
ATOM 678 C CA . ARG A 1 87 ? -22.964 -23.602 -18.658 1.00 117.48 99 ARG A CA 1
ATOM 679 C C . ARG A 1 87 ? -24.043 -22.617 -19.094 1.00 116.52 99 ARG A C 1
ATOM 680 O O . ARG A 1 87 ? -25.158 -22.652 -18.573 1.00 113.90 99 ARG A O 1
ATOM 688 N N . HIS A 1 88 ? -23.736 -21.764 -20.067 1.00 116.91 100 HIS A N 1
ATOM 689 C CA . HIS A 1 88 ? -24.682 -20.707 -20.407 1.00 122.02 100 HIS A CA 1
ATOM 690 C C . HIS A 1 88 ? -25.970 -21.275 -20.986 1.00 121.94 100 HIS A C 1
ATOM 691 O O . HIS A 1 88 ? -27.021 -20.635 -20.941 1.00 125.66 100 HIS A O 1
ATOM 698 N N . ARG A 1 89 ? -25.906 -22.511 -21.463 1.00 121.70 101 ARG A N 1
ATOM 699 C CA . ARG A 1 89 ? -27.123 -23.197 -21.867 1.00 123.04 101 ARG A CA 1
ATOM 700 C C . ARG A 1 89 ? -27.076 -24.671 -21.459 1.00 120.58 101 ARG A C 1
ATOM 701 O O . ARG A 1 89 ? -26.455 -25.497 -22.130 1.00 118.10 101 ARG A O 1
ATOM 709 N N . GLU A 1 90 ? -27.754 -24.984 -20.355 1.00 117.73 102 GLU A N 1
ATOM 710 C CA . GLU A 1 90 ? -27.165 -25.738 -19.244 1.00 115.20 102 GLU A CA 1
ATOM 711 C C . GLU A 1 90 ? -27.279 -27.253 -19.353 1.00 113.12 102 GLU A C 1
ATOM 712 O O . GLU A 1 90 ? -26.497 -27.978 -18.736 1.00 114.82 102 GLU A O 1
ATOM 718 N N . THR A 1 91 ? -28.299 -27.723 -20.064 1.00 110.27 103 THR A N 1
ATOM 719 C CA . THR A 1 91 ? -28.785 -29.091 -19.917 1.00 104.53 103 THR A CA 1
ATOM 720 C C . THR A 1 91 ? -28.187 -30.017 -20.978 1.00 103.14 103 THR A C 1
ATOM 721 O O . THR A 1 91 ? -27.629 -29.545 -21.969 1.00 100.33 103 THR A O 1
ATOM 725 N N . PRO A 1 92 ? -28.280 -31.339 -20.759 1.00 102.02 104 PRO A N 1
ATOM 726 C CA . PRO A 1 92 ? -27.763 -32.331 -21.695 1.00 101.41 104 PRO A CA 1
ATOM 727 C C . PRO A 1 92 ? -28.429 -32.204 -23.058 1.00 101.71 104 PRO A C 1
ATOM 728 O O . PRO A 1 92 ? -27.746 -32.183 -24.082 1.00 104.66 104 PRO A O 1
ATOM 732 N N . TYR A 1 93 ? -29.755 -32.124 -23.061 1.00 100.63 105 TYR A N 1
ATOM 733 C CA . TYR A 1 93 ? -30.514 -31.775 -24.259 1.00 101.19 105 TYR A CA 1
ATOM 734 C C . TYR A 1 93 ? -29.892 -30.606 -25.022 1.00 98.66 105 TYR A C 1
ATOM 735 O O . TYR A 1 93 ? -29.311 -30.787 -26.092 1.00 95.08 105 TYR A O 1
ATOM 744 N N . ARG A 1 94 ? -30.028 -29.404 -24.473 1.00 96.90 106 ARG A N 1
ATOM 745 C CA . ARG A 1 94 ? -29.604 -28.195 -25.167 1.00 95.92 106 ARG A CA 1
ATOM 746 C C . ARG A 1 94 ? -28.187 -28.325 -25.713 1.00 98.50 106 ARG A C 1
ATOM 747 O O . ARG A 1 94 ? -27.893 -27.869 -26.819 1.00 101.72 106 ARG A O 1
ATOM 755 N N . VAL A 1 95 ? -27.307 -28.953 -24.942 1.00 97.30 107 VAL A N 1
ATOM 756 C CA . VAL A 1 95 ? -25.909 -29.054 -25.339 1.00 97.06 107 VAL A CA 1
ATOM 757 C C . VAL A 1 95 ? -25.791 -29.796 -26.666 1.00 97.32 107 VAL A C 1
ATOM 758 O O . VAL A 1 95 ? -24.983 -29.432 -27.521 1.00 98.31 107 VAL A O 1
ATOM 762 N N . ALA A 1 96 ? -26.641 -30.801 -26.853 1.00 95.58 108 ALA A N 1
ATOM 763 C CA . ALA A 1 96 ? -26.786 -31.451 -28.149 1.00 91.71 108 ALA A CA 1
ATOM 764 C C . ALA A 1 96 ? -27.536 -30.542 -29.118 1.00 91.71 108 ALA A C 1
ATOM 765 O O . ALA A 1 96 ? -26.980 -30.114 -30.129 1.00 89.09 108 ALA A O 1
ATOM 767 N N . SER A 1 97 ? -28.774 -30.201 -28.773 1.00 90.46 109 SER A N 1
ATOM 768 C CA . SER A 1 97 ? -29.590 -29.326 -29.606 1.00 90.93 109 SER A CA 1
ATOM 769 C C . SER A 1 97 ? -28.751 -28.204 -30.203 1.00 92.48 109 SER A C 1
ATOM 770 O O . SER A 1 97 ? -28.931 -27.832 -31.362 1.00 94.72 109 SER A O 1
ATOM 773 N N . ALA A 1 98 ? -27.809 -27.693 -29.417 1.00 94.36 110 ALA A N 1
ATOM 774 C CA . ALA A 1 98 ? -26.900 -26.655 -29.888 1.00 98.79 110 ALA A CA 1
ATOM 775 C C . ALA A 1 98 ? -25.919 -27.222 -30.911 1.00 101.66 110 ALA A C 1
ATOM 776 O O . ALA A 1 98 ? -25.920 -26.833 -32.080 1.00 102.68 110 ALA A O 1
ATOM 778 N N . ILE A 1 99 ? -25.102 -28.169 -30.465 1.00 105.24 111 ILE A N 1
ATOM 779 C CA . ILE A 1 99 ? -24.043 -28.720 -31.297 1.00 108.56 111 ILE A CA 1
ATOM 780 C C . ILE A 1 99 ? -24.598 -29.238 -32.622 1.00 106.75 111 ILE A C 1
ATOM 781 O O . ILE A 1 99 ? -23.886 -29.277 -33.627 1.00 108.13 111 ILE A O 1
ATOM 786 N N . ALA A 1 100 ? -25.873 -29.615 -32.624 1.00 105.88 112 ALA A N 1
ATOM 787 C CA . ALA A 1 100 ? -26.568 -29.933 -33.865 1.00 105.40 112 ALA A CA 1
ATOM 788 C C . ALA A 1 100 ? -26.621 -28.704 -34.766 1.00 105.64 112 ALA A C 1
ATOM 789 O O . ALA A 1 100 ? -26.021 -28.694 -35.840 1.00 107.19 112 ALA A O 1
ATOM 791 N N . GLU A 1 101 ? -27.270 -27.647 -34.284 1.00 104.45 113 GLU A N 1
ATOM 792 C CA . GLU A 1 101 ? -27.578 -26.475 -35.101 1.00 103.34 113 GLU A CA 1
ATOM 793 C C . GLU A 1 101 ? -26.410 -25.985 -35.947 1.00 101.33 113 GLU A C 1
ATOM 794 O O . GLU A 1 101 ? -26.594 -25.589 -37.097 1.00 102.62 113 GLU A O 1
ATOM 800 N N . ALA A 1 102 ? -25.221 -25.963 -35.355 1.00 99.31 114 ALA A N 1
ATOM 801 C CA . ALA A 1 102 ? -24.042 -25.417 -36.017 1.00 99.90 114 ALA A CA 1
ATOM 802 C C . ALA A 1 102 ? -23.759 -26.097 -37.354 1.00 100.17 114 ALA A C 1
ATOM 803 O O . ALA A 1 102 ? -23.258 -25.466 -38.299 1.00 108.52 114 ALA A O 1
ATOM 805 N N . VAL A 1 103 ? -24.050 -27.396 -37.425 1.00 101.19 115 VAL A N 1
ATOM 806 C CA . VAL A 1 103 ? -23.955 -28.099 -38.698 1.00 103.50 115 VAL A CA 1
ATOM 807 C C . VAL A 1 103 ? -25.215 -27.934 -39.544 1.00 101.52 115 VAL A C 1
ATOM 808 O O . VAL A 1 103 ? -25.200 -28.192 -40.745 1.00 103.99 115 VAL A O 1
ATOM 812 N N . GLY A 1 104 ? -26.293 -27.459 -38.929 1.00 99.56 116 GLY A N 1
ATOM 813 C CA . GLY A 1 104 ? -27.429 -26.955 -39.690 1.00 101.63 116 GLY A CA 1
ATOM 814 C C . GLY A 1 104 ? -28.679 -27.790 -39.516 1.00 101.75 116 GLY A C 1
ATOM 815 O O . GLY A 1 104 ? -29.074 -28.526 -40.420 1.00 103.74 116 GLY A O 1
ATOM 816 N N . VAL A 1 105 ? -29.308 -27.663 -38.351 1.00 104.53 117 VAL A N 1
ATOM 817 C CA . VAL A 1 105 ? -30.477 -28.462 -37.999 1.00 104.89 117 VAL A CA 1
ATOM 818 C C . VAL A 1 105 ? -31.525 -27.621 -37.268 1.00 108.35 117 VAL A C 1
ATOM 819 O O . VAL A 1 105 ? -31.243 -26.502 -36.836 1.00 113.99 117 VAL A O 1
ATOM 823 N N . ARG A 1 106 ? -32.731 -28.163 -37.122 1.00 109.33 118 ARG A N 1
ATOM 824 C CA . ARG A 1 106 ? -33.836 -27.421 -36.518 1.00 114.04 118 ARG A CA 1
ATOM 825 C C . ARG A 1 106 ? -33.788 -27.394 -34.988 1.00 114.83 118 ARG A C 1
ATOM 826 O O . ARG A 1 106 ? -33.425 -28.380 -34.341 1.00 113.19 118 ARG A O 1
ATOM 834 N N . VAL A 1 107 ? -34.178 -26.255 -34.420 1.00 114.94 119 VAL A N 1
ATOM 835 C CA . VAL A 1 107 ? -34.246 -26.076 -32.972 1.00 110.23 119 VAL A CA 1
ATOM 836 C C . VAL A 1 107 ? -35.667 -26.289 -32.457 1.00 107.13 119 VAL A C 1
ATOM 837 O O . VAL A 1 107 ? -36.329 -25.336 -32.040 1.00 110.66 119 VAL A O 1
ATOM 841 N N . PRO A 1 108 ? -36.136 -27.546 -32.454 1.00 100.52 120 PRO A N 1
ATOM 842 C CA . PRO A 1 108 ? -37.297 -27.744 -31.603 1.00 99.75 120 PRO A CA 1
ATOM 843 C C . PRO A 1 108 ? -36.767 -27.547 -30.191 1.00 100.69 120 PRO A C 1
ATOM 844 O O . PRO A 1 108 ? -35.692 -28.054 -29.868 1.00 102.63 120 PRO A O 1
ATOM 848 N N . PHE A 1 109 ? -37.420 -26.684 -29.416 1.00 102.63 121 PHE A N 1
ATOM 849 C CA . PHE A 1 109 ? -36.795 -26.154 -28.209 1.00 102.19 121 PHE A CA 1
ATOM 850 C C . PHE A 1 109 ? -37.027 -27.070 -27.009 1.00 103.79 121 PHE A C 1
ATOM 851 O O . PHE A 1 109 ? -36.091 -27.407 -26.282 1.00 104.91 121 PHE A O 1
ATOM 859 N N . THR A 1 110 ? -38.268 -27.508 -26.831 1.00 101.67 122 THR A N 1
ATOM 860 C CA . THR A 1 110 ? -38.520 -28.884 -26.434 1.00 99.51 122 THR A CA 1
ATOM 861 C C . THR A 1 110 ? -39.217 -29.593 -27.583 1.00 102.74 122 THR A C 1
ATOM 862 O O . THR A 1 110 ? -40.117 -29.035 -28.214 1.00 108.75 122 THR A O 1
ATOM 866 N N . GLY A 1 111 ? -38.785 -30.819 -27.860 1.00 103.39 123 GLY A N 1
ATOM 867 C CA . GLY A 1 111 ? -39.667 -31.791 -28.499 1.00 101.98 123 GLY A CA 1
ATOM 868 C C . GLY A 1 111 ? -39.418 -33.184 -27.944 1.00 99.56 123 GLY A C 1
ATOM 869 O O . GLY A 1 111 ? -40.337 -33.991 -27.805 1.00 93.68 123 GLY A O 1
ATOM 870 N N . LEU A 1 112 ? -38.186 -33.396 -27.496 1.00 102.42 124 LEU A N 1
ATOM 871 C CA . LEU A 1 112 ? -37.368 -34.467 -28.041 1.00 106.48 124 LEU A CA 1
ATOM 872 C C . LEU A 1 112 ? -37.145 -35.593 -27.041 1.00 106.33 124 LEU A C 1
ATOM 873 O O . LEU A 1 112 ? -37.709 -35.596 -25.945 1.00 110.95 124 LEU A O 1
ATOM 878 N N . SER A 1 113 ? -36.320 -36.555 -27.441 1.00 102.72 125 SER A N 1
ATOM 879 C CA . SER A 1 113 ? -35.519 -37.328 -26.505 1.00 97.07 125 SER A CA 1
ATOM 880 C C . SER A 1 113 ? -34.064 -37.089 -26.887 1.00 94.59 125 SER A C 1
ATOM 881 O O . SER A 1 113 ? -33.710 -37.163 -28.066 1.00 93.74 125 SER A O 1
ATOM 884 N N . VAL A 1 114 ? -33.264 -36.657 -25.914 1.00 89.27 126 VAL A N 1
ATOM 885 C CA . VAL A 1 114 ? -31.859 -36.362 -26.167 1.00 88.71 126 VAL A CA 1
ATOM 886 C C . VAL A 1 114 ? -31.282 -37.240 -27.275 1.00 91.94 126 VAL A C 1
ATOM 887 O O . VAL A 1 114 ? -30.498 -36.774 -28.105 1.00 91.64 126 VAL A O 1
ATOM 891 N N . GLY A 1 115 ? -31.686 -38.508 -27.281 1.00 93.34 127 GLY A N 1
ATOM 892 C CA . GLY A 1 115 ? -31.277 -39.457 -28.310 1.00 89.46 127 GLY A CA 1
ATOM 893 C C . GLY A 1 115 ? -31.828 -39.120 -29.682 1.00 89.27 127 GLY A C 1
ATOM 894 O O . GLY A 1 115 ? -31.132 -39.257 -30.688 1.00 90.00 127 GLY A O 1
ATOM 895 N N . GLU A 1 116 ? -33.081 -38.679 -29.728 1.00 89.05 128 GLU A N 1
ATOM 896 C CA . GLU A 1 116 ? -33.677 -38.231 -30.982 1.00 90.27 128 GLU A CA 1
ATOM 897 C C . GLU A 1 116 ? -32.858 -37.114 -31.625 1.00 90.28 128 GLU A C 1
ATOM 898 O O . GLU A 1 116 ? -32.508 -37.205 -32.801 1.00 89.40 128 GLU A O 1
ATOM 904 N N . VAL A 1 117 ? -32.494 -36.098 -30.846 1.00 91.49 129 VAL A N 1
ATOM 905 C CA . VAL A 1 117 ? -31.700 -34.983 -31.363 1.00 94.25 129 VAL A CA 1
ATOM 906 C C . VAL A 1 117 ? -30.235 -35.362 -31.552 1.00 93.78 129 VAL A C 1
ATOM 907 O O . VAL A 1 117 ? -29.514 -34.749 -32.338 1.00 92.01 129 VAL A O 1
ATOM 911 N N . TYR A 1 118 ? -29.787 -36.370 -30.814 1.00 96.60 130 TYR A N 1
ATOM 912 C CA . TYR A 1 118 ? -28.467 -36.929 -31.059 1.00 100.66 130 TYR A CA 1
ATOM 913 C C . TYR A 1 118 ? -28.417 -37.623 -32.419 1.00 101.24 130 TYR A C 1
ATOM 914 O O . TYR A 1 118 ? -27.497 -37.396 -33.206 1.00 102.16 130 TYR A O 1
ATOM 923 N N . GLU A 1 119 ? -29.428 -38.439 -32.703 1.00 98.83 131 GLU A N 1
ATOM 924 C CA . GLU A 1 119 ? -29.580 -39.062 -34.014 1.00 97.30 131 GLU A CA 1
ATOM 925 C C . GLU A 1 119 ? -29.491 -38.053 -35.156 1.00 97.73 131 GLU A C 1
ATOM 926 O O . GLU A 1 119 ? -28.648 -38.180 -36.047 1.00 94.76 131 GLU A O 1
ATOM 932 N N . ARG A 1 120 ? -30.388 -37.071 -35.139 1.00 97.97 132 ARG A N 1
ATOM 933 C CA . ARG A 1 120 ? -30.431 -36.042 -36.172 1.00 99.10 132 ARG A CA 1
ATOM 934 C C . ARG A 1 120 ? -29.058 -35.428 -36.393 1.00 99.94 132 ARG A C 1
ATOM 935 O O . ARG A 1 120 ? -28.679 -35.118 -37.523 1.00 101.94 132 ARG A O 1
ATOM 943 N N . LEU A 1 121 ? -28.332 -35.232 -35.297 1.00 99.82 133 LEU A N 1
ATOM 944 C CA . LEU A 1 121 ? -26.966 -34.735 -35.365 1.00 101.94 133 LEU A CA 1
ATOM 945 C C . LEU A 1 121 ? -26.141 -35.559 -36.345 1.00 102.87 133 LEU A C 1
ATOM 946 O O . LEU A 1 121 ? -25.711 -35.054 -37.381 1.00 103.36 133 LEU A O 1
ATOM 951 N N . VAL A 1 122 ? -25.986 -36.844 -36.043 1.00 107.38 134 VAL A N 1
ATOM 952 C CA . VAL A 1 122 ? -25.078 -37.715 -36.785 1.00 108.92 134 VAL A CA 1
ATOM 953 C C . VAL A 1 122 ? -25.532 -37.952 -38.223 1.00 110.01 134 VAL A C 1
ATOM 954 O O . VAL A 1 122 ? -24.811 -38.555 -39.017 1.00 107.35 134 VAL A O 1
ATOM 958 N N . LYS A 1 123 ? -26.710 -37.438 -38.564 1.00 113.91 135 LYS A N 1
ATOM 959 C CA . LYS A 1 123 ? -27.260 -37.609 -39.906 1.00 116.78 135 LYS A CA 1
ATOM 960 C C . LYS A 1 123 ? -26.936 -36.483 -40.889 1.00 118.13 135 LYS A C 1
ATOM 961 O O . LYS A 1 123 ? -26.364 -36.748 -41.946 1.00 120.98 135 LYS A O 1
ATOM 967 N N . ARG A 1 124 ? -27.311 -35.244 -40.572 1.00 116.66 136 ARG A N 1
ATOM 968 C CA . ARG A 1 124 ? -26.854 -34.094 -41.358 1.00 115.29 136 ARG A CA 1
ATOM 969 C C . ARG A 1 124 ? -25.341 -34.006 -41.246 1.00 114.05 136 ARG A C 1
ATOM 970 O O . ARG A 1 124 ? -24.672 -33.359 -42.054 1.00 112.80 136 ARG A O 1
ATOM 978 N N . LEU A 1 125 ? -24.840 -34.549 -40.141 1.00 110.72 137 LEU A N 1
ATOM 979 C CA . LEU A 1 125 ? -23.410 -34.707 -39.936 1.00 111.55 137 LEU A CA 1
ATOM 980 C C . LEU A 1 125 ? -22.853 -35.710 -40.935 1.00 110.97 137 LEU A C 1
ATOM 981 O O . LEU A 1 125 ? -22.112 -35.336 -41.842 1.00 111.77 137 LEU A O 1
ATOM 986 N N . SER A 1 126 ? -23.226 -36.977 -40.784 1.00 113.10 138 SER A N 1
ATOM 987 C CA . SER A 1 126 ? -22.878 -37.975 -41.791 1.00 114.67 138 SER A CA 1
ATOM 988 C C . SER A 1 126 ? -23.855 -37.992 -42.961 1.00 115.33 138 SER A C 1
ATOM 989 O O . SER A 1 126 ? -24.516 -38.997 -43.233 1.00 113.74 138 SER A O 1
ATOM 992 N N . ARG A 1 127 ? -23.991 -36.834 -43.598 1.00 117.12 139 ARG A N 1
ATOM 993 C CA . ARG A 1 127 ? -24.409 -36.746 -44.987 1.00 120.10 139 ARG A CA 1
ATOM 994 C C . ARG A 1 127 ? -23.485 -35.745 -45.670 1.00 121.22 139 ARG A C 1
ATOM 995 O O . ARG A 1 127 ? -23.178 -35.883 -46.856 1.00 123.72 139 ARG A O 1
ATOM 1003 N N . LEU A 1 128 ? -22.971 -34.786 -44.904 1.00 125.05 140 LEU A N 1
ATOM 1004 C CA . LEU A 1 128 ? -21.938 -33.907 -45.438 1.00 126.36 140 LEU A CA 1
ATOM 1005 C C . LEU A 1 128 ? -20.576 -33.890 -44.748 1.00 125.35 140 LEU A C 1
ATOM 1006 O O . LEU A 1 128 ? -20.425 -34.310 -43.600 1.00 124.59 140 LEU A O 1
ATOM 1011 N N . ARG A 1 129 ? -19.595 -33.366 -45.476 1.00 124.29 141 ARG A N 1
ATOM 1012 C CA . ARG A 1 129 ? -18.348 -34.074 -45.737 1.00 123.43 141 ARG A CA 1
ATOM 1013 C C . ARG A 1 129 ? -17.155 -33.234 -45.300 1.00 121.57 141 ARG A C 1
ATOM 1014 O O . ARG A 1 129 ? -16.777 -32.277 -45.974 1.00 124.02 141 ARG A O 1
ATOM 1022 N N . GLY A 1 130 ? -16.563 -33.591 -44.165 1.00 118.24 142 GLY A N 1
ATOM 1023 C CA . GLY A 1 130 ? -15.352 -32.922 -43.710 1.00 114.45 142 GLY A CA 1
ATOM 1024 C C . GLY A 1 130 ? -14.900 -33.421 -42.354 1.00 113.34 142 GLY A C 1
ATOM 1025 O O . GLY A 1 130 ? -15.358 -34.461 -41.882 1.00 115.27 142 GLY A O 1
ATOM 1026 N N . ILE A 1 131 ? -13.965 -32.699 -41.746 1.00 113.71 143 ILE A N 1
ATOM 1027 C CA . ILE A 1 131 ? -13.570 -32.973 -40.369 1.00 113.31 143 ILE A CA 1
ATOM 1028 C C . ILE A 1 131 ? -13.840 -31.797 -39.438 1.00 112.09 143 ILE A C 1
ATOM 1029 O O . ILE A 1 131 ? -13.528 -30.645 -39.747 1.00 111.98 143 ILE A O 1
ATOM 1034 N N . TYR A 1 132 ? -14.432 -32.113 -38.292 1.00 110.28 144 TYR A N 1
ATOM 1035 C CA . TYR A 1 132 ? -15.092 -31.119 -37.458 1.00 108.74 144 TYR A CA 1
ATOM 1036 C C . TYR A 1 132 ? -14.551 -31.240 -36.038 1.00 108.42 144 TYR A C 1
ATOM 1037 O O . TYR A 1 132 ? -14.319 -32.349 -35.552 1.00 111.24 144 TYR A O 1
ATOM 1046 N N . ILE A 1 133 ? -14.288 -30.104 -35.400 1.00 106.87 145 ILE A N 1
ATOM 1047 C CA . ILE A 1 133 ? -13.850 -30.097 -34.010 1.00 103.44 145 ILE A CA 1
ATOM 1048 C C . ILE A 1 133 ? -14.939 -29.500 -33.130 1.00 102.29 145 ILE A C 1
ATOM 1049 O O . ILE A 1 133 ? -15.334 -28.351 -33.323 1.00 103.17 145 ILE A O 1
ATOM 1054 N N . ILE A 1 134 ? -15.421 -30.281 -32.170 1.00 101.09 146 ILE A N 1
ATOM 1055 C CA . ILE A 1 134 ? -16.321 -29.760 -31.149 1.00 102.03 146 ILE A CA 1
ATOM 1056 C C . ILE A 1 134 ? -15.545 -29.256 -29.937 1.00 103.66 146 ILE A C 1
ATOM 1057 O O . ILE A 1 134 ? -14.621 -29.913 -29.456 1.00 105.36 146 ILE A O 1
ATOM 1062 N N . VAL A 1 135 ? -15.938 -28.090 -29.439 1.00 103.86 147 VAL A N 1
ATOM 1063 C CA . VAL A 1 135 ? -15.399 -27.576 -28.187 1.00 104.44 147 VAL A CA 1
ATOM 1064 C C . VAL A 1 135 ? -16.512 -27.401 -27.158 1.00 106.61 147 VAL A C 1
ATOM 1065 O O . VAL A 1 135 ? -17.388 -26.548 -27.304 1.00 108.60 147 VAL A O 1
ATOM 1069 N N . LEU A 1 136 ? -16.505 -28.259 -26.145 1.00 105.53 148 LEU A N 1
ATOM 1070 C CA . LEU A 1 136 ? -17.563 -28.252 -25.147 1.00 108.34 148 LEU A CA 1
ATOM 1071 C C . LEU A 1 136 ? -17.039 -27.597 -23.877 1.00 112.50 148 LEU A C 1
ATOM 1072 O O . LEU A 1 136 ? -16.577 -28.271 -22.955 1.00 112.02 148 LEU A O 1
ATOM 1077 N N . ASP A 1 137 ? -17.051 -26.268 -23.874 1.00 115.02 149 ASP A N 1
ATOM 1078 C CA . ASP A 1 137 ? -16.529 -25.500 -22.752 1.00 117.25 149 ASP A CA 1
ATOM 1079 C C . ASP A 1 137 ? -17.388 -25.720 -21.510 1.00 117.98 149 ASP A C 1
ATOM 1080 O O . ASP A 1 137 ? -18.601 -25.503 -21.537 1.00 118.16 149 ASP A O 1
ATOM 1085 N N . GLU A 1 138 ? -16.757 -26.199 -20.442 1.00 117.34 150 GLU A N 1
ATOM 1086 C CA . GLU A 1 138 ? -17.412 -26.331 -19.145 1.00 119.57 150 GLU A CA 1
ATOM 1087 C C . GLU A 1 138 ? -18.355 -27.531 -19.083 1.00 120.57 150 GLU A C 1
ATOM 1088 O O . GLU A 1 138 ? -19.511 -27.404 -18.679 1.00 124.33 150 GLU A O 1
ATOM 1094 N N . ILE A 1 139 ? -17.841 -28.708 -19.426 1.00 120.70 151 ILE A N 1
ATOM 1095 C CA . ILE A 1 139 ? -18.673 -29.902 -19.502 1.00 122.91 151 ILE A CA 1
ATOM 1096 C C . ILE A 1 139 ? -18.984 -30.500 -18.137 1.00 121.22 151 ILE A C 1
ATOM 1097 O O . ILE A 1 139 ? -19.855 -31.359 -18.028 1.00 123.83 151 ILE A O 1
ATOM 1102 N N . ASP A 1 140 ? -18.260 -30.069 -17.108 1.00 121.28 152 ASP A N 1
ATOM 1103 C CA . ASP A 1 140 ? -18.493 -30.548 -15.745 1.00 120.84 152 ASP A CA 1
ATOM 1104 C C . ASP A 1 140 ? -19.977 -30.492 -15.408 1.00 118.30 152 ASP A C 1
ATOM 1105 O O . ASP A 1 140 ? -20.509 -31.380 -14.726 1.00 117.36 152 ASP A O 1
ATOM 1110 N N . PHE A 1 141 ? -20.614 -29.405 -15.848 1.00 114.35 153 PHE A N 1
ATOM 1111 C CA . PHE A 1 141 ? -22.058 -29.249 -15.728 1.00 111.33 153 PHE A CA 1
ATOM 1112 C C . PHE A 1 141 ? -22.818 -30.403 -16.365 1.00 108.53 153 PHE A C 1
ATOM 1113 O O . PHE A 1 141 ? -23.666 -31.031 -15.728 1.00 109.55 153 PHE A O 1
ATOM 1121 N N . LEU A 1 142 ? -22.518 -30.660 -17.635 1.00 103.70 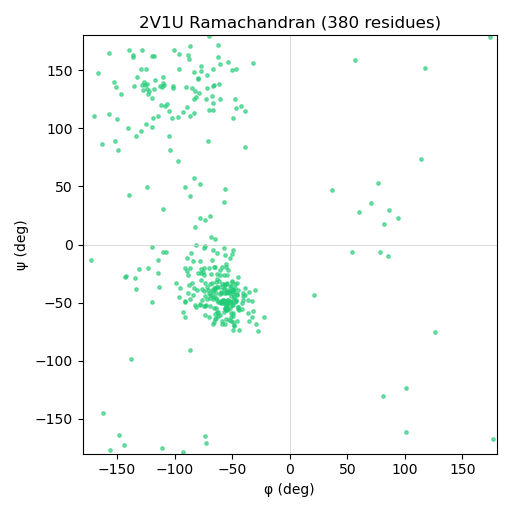154 LEU A N 1
ATOM 1122 C CA . LEU A 1 142 ? -22.974 -31.874 -18.300 1.00 100.56 154 LEU A CA 1
ATOM 1123 C C . LEU A 1 142 ? -23.189 -33.034 -17.328 1.00 101.28 154 LEU A C 1
ATOM 1124 O O . LEU A 1 142 ? -24.330 -33.352 -16.996 1.00 100.99 154 LEU A O 1
ATOM 1129 N N . PRO A 1 143 ? -22.100 -33.649 -16.834 1.00 101.59 155 PRO A N 1
ATOM 1130 C CA . PRO A 1 143 ? -22.269 -34.817 -15.978 1.00 102.29 155 PRO A CA 1
ATOM 1131 C C . PRO A 1 143 ? -22.969 -34.499 -14.662 1.00 104.51 155 PRO A C 1
ATOM 1132 O O . PRO A 1 143 ? -23.503 -35.406 -14.024 1.00 103.87 155 PRO A O 1
ATOM 1136 N N . LYS A 1 144 ? -22.983 -33.228 -14.269 1.00 107.84 156 LYS A N 1
ATOM 1137 C CA . LYS A 1 144 ? -23.726 -32.818 -13.081 1.00 112.81 156 LYS A CA 1
ATOM 1138 C C . LYS A 1 144 ? -25.113 -33.453 -13.087 1.00 113.72 156 LYS A C 1
ATOM 1139 O O . LYS A 1 144 ? -25.658 -33.794 -12.036 1.00 116.16 156 LYS A O 1
ATOM 1145 N N . ARG A 1 145 ? -25.669 -33.633 -14.281 1.00 114.54 157 ARG A N 1
ATOM 1146 C CA . ARG A 1 145 ? -27.077 -33.989 -14.414 1.00 114.84 157 ARG A CA 1
ATOM 1147 C C . ARG A 1 145 ? -27.328 -35.086 -15.453 1.00 112.88 157 ARG A C 1
ATOM 1148 O O . ARG A 1 145 ? -26.464 -35.367 -16.283 1.00 114.90 157 ARG A O 1
ATOM 1156 N N . PRO A 1 146 ? -28.514 -35.718 -15.395 1.00 111.00 158 PRO A N 1
ATOM 1157 C CA . PRO A 1 146 ? -28.799 -37.027 -15.985 1.00 110.26 158 PRO A CA 1
ATOM 1158 C C . PRO A 1 146 ? -28.614 -37.071 -17.497 1.00 109.66 158 PRO A C 1
ATOM 1159 O O . PRO A 1 146 ? -28.709 -36.040 -18.163 1.00 110.24 158 PRO A O 1
ATOM 1163 N N . GLY A 1 147 ? -28.351 -38.260 -18.029 1.00 110.58 159 GLY A N 1
ATOM 1164 C CA . GLY A 1 147 ? -27.906 -38.385 -19.413 1.00 110.54 159 GLY A CA 1
ATOM 1165 C C . GLY A 1 147 ? -26.687 -37.530 -19.704 1.00 108.53 159 GLY A C 1
ATOM 1166 O O . GLY A 1 147 ? -26.131 -37.575 -20.802 1.00 108.90 159 GLY A O 1
ATOM 1167 N N . GLY A 1 148 ? -26.300 -36.708 -18.733 1.00 104.82 160 GLY A N 1
ATOM 1168 C CA . GLY A 1 148 ? -25.060 -35.948 -18.826 1.00 102.39 160 GLY A CA 1
ATOM 1169 C C . GLY A 1 148 ? -23.874 -36.840 -19.133 1.00 101.63 160 GLY A C 1
ATOM 1170 O O . GLY A 1 148 ? -23.290 -36.755 -20.213 1.00 101.10 160 GLY A O 1
ATOM 1171 N N . GLN A 1 149 ? -23.545 -37.728 -18.200 1.00 101.23 161 GLN A N 1
ATOM 1172 C CA . GLN A 1 149 ? -22.479 -38.702 -18.408 1.00 102.89 161 GLN A CA 1
ATOM 1173 C C . GLN A 1 149 ? -22.657 -39.538 -19.676 1.00 103.33 161 GLN A C 1
ATOM 1174 O O . GLN A 1 149 ? -21.678 -39.912 -20.323 1.00 102.89 161 GLN A O 1
ATOM 1180 N N . ASP A 1 150 ? -23.909 -39.811 -20.034 1.00 103.01 162 ASP A N 1
ATOM 1181 C CA . ASP A 1 150 ? -24.224 -40.685 -21.161 1.00 101.51 162 ASP A CA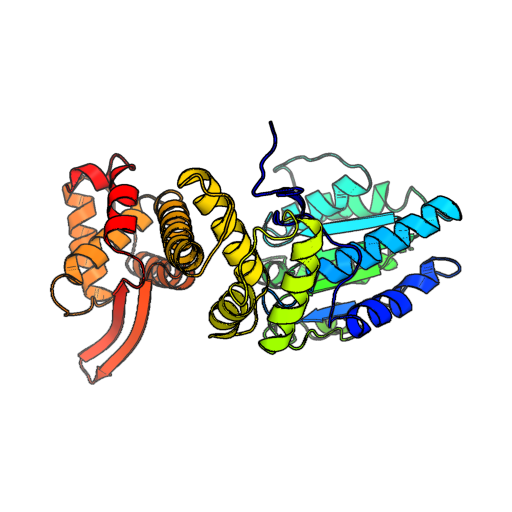 1
ATOM 1182 C C . ASP A 1 150 ? -23.940 -40.001 -22.496 1.00 101.83 162 ASP A C 1
ATOM 1183 O O . ASP A 1 150 ? -23.369 -40.604 -23.406 1.00 99.78 162 ASP A O 1
ATOM 1188 N N . LEU A 1 151 ? -24.350 -38.740 -22.601 1.00 102.03 163 LEU A N 1
ATOM 1189 C CA . LEU A 1 151 ? -24.180 -37.949 -23.817 1.00 101.39 163 LEU A CA 1
ATOM 1190 C C . LEU A 1 151 ? -22.706 -37.701 -24.116 1.00 101.30 163 LEU A C 1
ATOM 1191 O O . LEU A 1 151 ? -22.210 -38.061 -25.184 1.00 99.14 163 LEU A O 1
ATOM 1196 N N . LEU A 1 152 ? -22.027 -37.049 -23.178 1.00 100.69 164 LEU A N 1
ATOM 1197 C CA . LEU A 1 152 ? -20.572 -37.091 -23.107 1.00 100.00 164 LEU A CA 1
ATOM 1198 C C . LEU A 1 152 ? -20.004 -38.323 -23.798 1.00 98.77 164 LEU A C 1
ATOM 1199 O O . LEU A 1 152 ? -19.263 -38.206 -24.774 1.00 97.41 164 LEU A O 1
ATOM 1204 N N . TYR A 1 153 ? -20.350 -39.501 -23.289 1.00 97.71 165 TYR A N 1
ATOM 1205 C CA . TYR A 1 153 ? -19.812 -40.740 -23.837 1.00 98.91 165 TYR A CA 1
ATOM 1206 C C . TYR A 1 153 ? -20.097 -40.834 -25.332 1.00 97.45 165 TYR A C 1
ATOM 1207 O O . TYR A 1 153 ? -19.178 -40.808 -26.150 1.00 95.16 165 TYR A O 1
ATOM 1216 N N . ARG A 1 154 ? -21.376 -40.899 -25.687 1.00 96.95 166 ARG A N 1
ATOM 1217 C CA . ARG A 1 154 ? -21.767 -40.916 -27.090 1.00 99.00 166 ARG A CA 1
ATOM 1218 C C . ARG A 1 154 ? -20.849 -40.023 -27.917 1.00 100.28 166 ARG A C 1
ATOM 1219 O O . ARG A 1 154 ? -20.180 -40.492 -28.835 1.00 98.09 166 ARG A O 1
ATOM 1227 N N . ILE A 1 155 ? -20.802 -38.740 -27.566 1.00 104.34 167 ILE A N 1
ATOM 1228 C CA . ILE A 1 155 ? -20.088 -37.747 -28.364 1.00 106.84 167 ILE A CA 1
ATOM 1229 C C . ILE A 1 155 ? -18.618 -38.103 -28.567 1.00 109.78 167 ILE A C 1
ATOM 1230 O O . ILE A 1 155 ? -18.058 -37.861 -29.639 1.00 111.09 167 ILE A O 1
ATOM 1235 N N . THR A 1 156 ? -17.992 -38.668 -27.537 1.00 111.31 168 THR A N 1
ATOM 1236 C CA . THR A 1 156 ? -16.633 -39.182 -27.675 1.00 111.15 168 THR A CA 1
ATOM 1237 C C . THR A 1 156 ? -16.587 -40.430 -28.549 1.00 112.57 168 THR A C 1
ATOM 1238 O O . THR A 1 156 ? -15.541 -40.759 -29.109 1.00 112.40 168 THR A O 1
ATOM 1242 N N . ARG A 1 157 ? -17.729 -41.095 -28.696 1.00 114.99 169 ARG A N 1
ATOM 1243 C CA . ARG A 1 157 ? -17.838 -42.248 -29.586 1.00 118.54 169 ARG A CA 1
ATOM 1244 C C . ARG A 1 157 ? -18.258 -41.803 -30.984 1.00 118.50 169 ARG A C 1
ATOM 1245 O O . ARG A 1 157 ? -18.001 -42.495 -31.970 1.00 117.03 169 ARG A O 1
ATOM 1253 N N . ILE A 1 158 ? -18.840 -40.609 -31.064 1.00 121.10 170 ILE A N 1
ATOM 1254 C CA . ILE A 1 158 ? -19.367 -40.087 -32.320 1.00 122.90 170 ILE A CA 1
ATOM 1255 C C . ILE A 1 158 ? -18.483 -40.422 -33.518 1.00 126.39 170 ILE A C 1
ATOM 1256 O O . ILE A 1 158 ? -18.978 -40.879 -34.550 1.00 127.35 170 ILE A O 1
ATOM 1261 N N . ASN A 1 159 ? -17.172 -40.274 -33.353 1.00 129.76 171 ASN A N 1
ATOM 1262 C CA . ASN A 1 159 ? -16.261 -40.343 -34.490 1.00 129.93 171 ASN A CA 1
ATOM 1263 C C . ASN A 1 159 ? -16.395 -41.599 -35.344 1.00 130.97 171 ASN A C 1
ATOM 1264 O O . ASN A 1 159 ? -16.011 -41.587 -36.512 1.00 133.72 171 ASN A O 1
ATOM 1269 N N . GLN A 1 160 ? -16.954 -42.674 -34.793 1.00 131.40 172 GLN A N 1
ATOM 1270 C CA . GLN A 1 160 ? -17.029 -43.914 -35.562 1.00 132.78 172 GLN A CA 1
ATOM 1271 C C . GLN A 1 160 ? -18.387 -44.407 -36.053 1.00 134.07 172 GLN A C 1
ATOM 1272 O O . GLN A 1 160 ? -18.436 -45.358 -36.834 1.00 134.64 172 GLN A O 1
ATOM 1278 N N . GLU A 1 161 ? -19.485 -43.763 -35.664 1.00 136.66 173 GLU A N 1
ATOM 1279 C CA . GLU A 1 161 ? -20.656 -43.830 -36.529 1.00 139.21 173 GLU A CA 1
ATOM 1280 C C . GLU A 1 161 ? -20.174 -43.315 -37.882 1.00 138.51 173 GLU A C 1
ATOM 1281 O O . GLU A 1 161 ? -20.741 -42.395 -38.475 1.00 138.69 173 GLU A O 1
ATOM 1287 N N . LEU A 1 162 ? -19.030 -43.873 -38.271 1.00 138.39 174 LEU A N 1
ATOM 1288 C CA . LEU A 1 162 ? -18.251 -43.550 -39.466 1.00 138.36 174 LEU A CA 1
ATOM 1289 C C . LEU A 1 162 ? -16.802 -43.217 -39.113 1.00 138.00 174 LEU A C 1
ATOM 1290 O O . LEU A 1 162 ? -15.871 -43.876 -39.579 1.00 138.71 174 LEU A O 1
ATOM 1295 N N . VAL A 1 168 ? -14.244 -37.211 -36.168 1.00 114.69 180 VAL A N 1
ATOM 1296 C CA . VAL A 1 168 ? -14.603 -36.005 -35.429 1.00 114.97 180 VAL A CA 1
ATOM 1297 C C . VAL A 1 168 ? -13.948 -35.948 -34.050 1.00 113.86 180 VAL A C 1
ATOM 1298 O O . VAL A 1 168 ? -13.667 -36.979 -33.435 1.00 113.51 180 VAL A O 1
ATOM 1302 N N . SER A 1 169 ? -13.730 -34.728 -33.568 1.00 112.80 181 SER A N 1
ATOM 1303 C CA . SER A 1 169 ? -12.795 -34.470 -32.478 1.00 113.42 181 SER A CA 1
ATOM 1304 C C . SER A 1 169 ? -13.433 -33.633 -31.371 1.00 112.18 181 SER A C 1
ATOM 1305 O O . SER A 1 169 ? -14.339 -32.836 -31.624 1.00 113.35 181 SER A O 1
ATOM 1308 N N . LEU A 1 170 ? -12.961 -33.819 -30.141 1.00 110.48 182 LEU A N 1
ATOM 1309 C CA . LEU A 1 170 ? -13.510 -33.098 -28.997 1.00 109.26 182 LEU A CA 1
ATOM 1310 C C . LEU A 1 170 ? -12.457 -32.323 -28.217 1.00 106.83 182 LEU A C 1
ATOM 1311 O O . LEU A 1 170 ? -11.350 -32.809 -27.984 1.00 106.08 182 LEU A O 1
ATOM 1316 N N . VAL A 1 171 ? -12.822 -31.106 -27.828 1.00 104.74 183 VAL A N 1
ATOM 1317 C CA . VAL A 1 171 ? -12.065 -30.345 -26.843 1.00 104.70 183 VAL A CA 1
ATOM 1318 C C . VAL A 1 171 ? -12.957 -30.033 -25.645 1.00 107.97 183 VAL A C 1
ATOM 1319 O O . VAL A 1 171 ? -13.809 -29.144 -25.703 1.00 109.86 183 VAL A O 1
ATOM 1323 N N . GLY A 1 172 ? -12.787 -30.804 -24.575 1.00 108.07 184 GLY A N 1
ATOM 1324 C CA . GLY A 1 172 ? -13.516 -30.565 -23.336 1.00 108.72 184 GLY A CA 1
ATOM 1325 C C . GLY A 1 172 ? -12.821 -29.539 -22.463 1.00 111.12 184 GLY A C 1
ATOM 1326 O O . GLY A 1 172 ? -11.602 -29.574 -22.291 1.00 109.86 184 GLY A O 1
ATOM 1327 N N . ILE A 1 173 ? -13.597 -28.605 -21.926 1.00 112.51 185 ILE A N 1
ATOM 1328 C CA . ILE A 1 173 ? -13.062 -27.630 -20.984 1.00 117.08 185 ILE A CA 1
ATOM 1329 C C . ILE A 1 173 ? -13.863 -27.638 -19.688 1.00 118.13 185 ILE A C 1
ATOM 1330 O O . ILE A 1 173 ? -15.090 -27.726 -19.709 1.00 120.37 185 ILE A O 1
ATOM 1335 N N . THR A 1 174 ? -13.161 -27.573 -18.561 1.00 120.02 186 THR A N 1
ATOM 1336 C CA . THR A 1 174 ? -13.801 -27.253 -17.290 1.00 125.63 186 THR A CA 1
ATOM 1337 C C . THR A 1 174 ? -12.873 -26.504 -16.343 1.00 126.96 186 THR A C 1
ATOM 1338 O O . THR A 1 174 ? -11.802 -26.043 -16.737 1.00 129.92 186 THR A O 1
ATOM 1342 N N . ASN A 1 175 ? -13.262 -26.468 -15.071 1.00 128.41 187 ASN A N 1
ATOM 1343 C CA . ASN A 1 175 ? -12.558 -25.678 -14.072 1.00 128.50 187 ASN A CA 1
ATOM 1344 C C . ASN A 1 175 ? -12.422 -26.373 -12.721 1.00 128.97 187 ASN A C 1
ATOM 1345 O O . ASN A 1 175 ? -12.564 -25.735 -11.675 1.00 132.94 187 ASN A O 1
ATOM 1350 N N . SER A 1 176 ? -12.107 -27.666 -12.741 1.00 126.56 188 SER A N 1
ATOM 1351 C CA . SER A 1 176 ? -11.980 -28.430 -11.507 1.00 124.67 188 SER A CA 1
ATOM 1352 C C . SER A 1 176 ? -11.387 -29.808 -11.773 1.00 128.22 188 SER A C 1
ATOM 1353 O O . SER A 1 176 ? -12.039 -30.660 -12.379 1.00 132.09 188 SER A O 1
ATOM 1356 N N . LEU A 1 177 ? -10.158 -30.029 -11.313 1.00 129.49 189 LEU A N 1
ATOM 1357 C CA . LEU A 1 177 ? -9.605 -31.379 -11.258 1.00 127.22 189 LEU A CA 1
ATOM 1358 C C . LEU A 1 177 ? -10.682 -32.295 -10.691 1.00 127.17 189 LEU A C 1
ATOM 1359 O O . LEU A 1 177 ? -10.745 -33.476 -11.030 1.00 130.90 189 LEU A O 1
ATOM 1364 N N . GLY A 1 178 ? -11.561 -31.718 -9.876 1.00 126.72 190 GLY A N 1
ATOM 1365 C CA . GLY A 1 178 ? -12.750 -32.409 -9.386 1.00 127.19 190 GLY A CA 1
ATOM 1366 C C . GLY A 1 178 ? -13.635 -32.923 -10.505 1.00 127.94 190 GLY A C 1
ATOM 1367 O O . GLY A 1 178 ? -14.862 -32.922 -10.393 1.00 127.73 190 GLY A O 1
ATOM 1368 N N . PHE A 1 179 ? -13.000 -33.386 -11.578 1.00 127.42 191 PHE A N 1
ATOM 1369 C CA . PHE A 1 179 ? -13.718 -33.894 -12.737 1.00 125.92 191 PHE A CA 1
ATOM 1370 C C . PHE A 1 179 ? -13.037 -35.102 -13.371 1.00 126.23 191 PHE A C 1
ATOM 1371 O O . PHE A 1 179 ? -13.701 -35.932 -13.989 1.00 126.60 191 PHE A O 1
ATOM 1379 N N . VAL A 1 180 ? -11.720 -35.199 -13.209 1.00 127.99 192 VAL A N 1
ATOM 1380 C CA . VAL A 1 180 ? -10.998 -36.444 -13.463 1.00 128.65 192 VAL A CA 1
ATOM 1381 C C . VAL A 1 180 ? -11.672 -37.631 -12.775 1.00 130.24 192 VAL A C 1
ATOM 1382 O O . VAL A 1 180 ? -11.223 -38.771 -12.910 1.00 133.03 192 VAL A O 1
ATOM 1386 N N . GLU A 1 181 ? -12.720 -37.357 -12.003 1.00 129.22 193 GLU A N 1
ATOM 1387 C CA . GLU A 1 181 ? -13.287 -38.363 -11.112 1.00 127.21 193 GLU A CA 1
ATOM 1388 C C . GLU A 1 181 ? -14.746 -38.712 -11.395 1.00 128.01 193 GLU A C 1
ATOM 1389 O O . GLU A 1 181 ? -15.098 -39.889 -11.475 1.00 129.52 193 GLU A O 1
ATOM 1395 N N . ASN A 1 182 ? -15.595 -37.698 -11.534 1.00 128.74 194 ASN A N 1
ATOM 1396 C CA . ASN A 1 182 ? -16.919 -37.896 -12.115 1.00 130.17 194 ASN A CA 1
ATOM 1397 C C . ASN A 1 182 ? -16.856 -37.996 -13.637 1.00 132.44 194 ASN A C 1
ATOM 1398 O O . ASN A 1 182 ? -17.829 -37.723 -14.342 1.00 134.14 194 ASN A O 1
ATOM 1403 N N . LEU A 1 183 ? -15.683 -38.370 -14.136 1.00 134.55 195 LEU A N 1
ATOM 1404 C CA . LEU A 1 183 ? -15.608 -39.222 -15.314 1.00 135.35 195 LEU A CA 1
ATOM 1405 C C . LEU A 1 183 ? -15.623 -40.687 -14.883 1.00 135.57 195 LEU A C 1
ATOM 1406 O O . LEU A 1 183 ? -14.770 -41.134 -14.113 1.00 137.29 195 LEU A O 1
ATOM 1411 N N . GLU A 1 184 ? -16.646 -41.409 -15.325 1.00 134.68 196 GLU A N 1
ATOM 1412 C CA . GLU A 1 184 ? -16.459 -42.806 -15.691 1.00 133.69 196 GLU A CA 1
ATOM 1413 C C . GLU A 1 184 ? -15.149 -42.891 -16.464 1.00 132.73 196 GLU A C 1
ATOM 1414 O O . GLU A 1 184 ? -15.009 -42.263 -17.520 1.00 131.95 196 GLU A O 1
ATOM 1420 N N . PRO A 1 185 ? -14.182 -43.662 -15.933 1.00 131.26 197 PRO A N 1
ATOM 1421 C CA . PRO A 1 185 ? 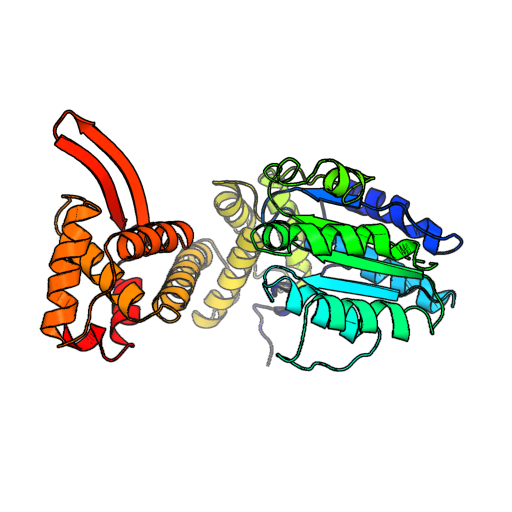-12.818 -43.730 -16.451 1.00 130.24 197 PRO A CA 1
ATOM 1422 C C . PRO A 1 185 ? -12.834 -43.917 -17.964 1.00 128.99 197 PRO A C 1
ATOM 1423 O O . PRO A 1 185 ? -11.972 -43.383 -18.668 1.00 130.52 197 PRO A O 1
ATOM 1427 N N . ARG A 1 186 ? -13.797 -44.702 -18.440 1.00 126.04 198 ARG A N 1
ATOM 1428 C CA . ARG A 1 186 ? -14.119 -44.784 -19.861 1.00 122.98 198 ARG A CA 1
ATOM 1429 C C . ARG A 1 186 ? -14.260 -43.399 -20.492 1.00 123.14 198 ARG A C 1
ATOM 1430 O O . ARG A 1 186 ? -13.438 -42.990 -21.317 1.00 123.78 198 ARG A O 1
ATOM 1438 N N . VAL A 1 187 ? -15.327 -42.698 -20.119 1.00 120.55 199 VAL A N 1
ATOM 1439 C CA . VAL A 1 187 ? -15.512 -41.293 -20.468 1.00 117.10 199 VAL A CA 1
ATOM 1440 C C . VAL A 1 187 ? -14.230 -40.489 -20.256 1.00 115.19 199 VAL A C 1
ATOM 1441 O O . VAL A 1 187 ? -13.742 -39.826 -21.171 1.00 113.93 199 VAL A O 1
ATOM 1445 N N . LYS A 1 188 ? -13.675 -40.583 -19.052 1.00 113.47 200 LYS A N 1
ATOM 1446 C CA . LYS A 1 188 ? -12.430 -39.904 -18.701 1.00 114.31 200 LYS A CA 1
ATOM 1447 C C . LYS A 1 188 ? -11.356 -40.107 -19.765 1.00 112.80 200 LYS A C 1
ATOM 1448 O O . LYS A 1 188 ? -10.507 -39.233 -19.998 1.00 114.11 200 LYS A O 1
ATOM 1454 N N . SER A 1 189 ? -11.380 -41.288 -20.379 1.00 112.77 201 SER A N 1
ATOM 1455 C CA . SER A 1 189 ? -10.204 -41.805 -21.067 1.00 112.17 201 SER A CA 1
ATOM 1456 C C . SER A 1 189 ? -10.112 -41.295 -22.497 1.00 113.36 201 SER A C 1
ATOM 1457 O O . SER A 1 189 ? -9.111 -41.524 -23.176 1.00 112.55 201 SER A O 1
ATOM 1460 N N . SER A 1 190 ? -11.155 -40.608 -22.953 1.00 113.76 202 SER A N 1
ATOM 1461 C CA . SER A 1 190 ? -11.072 -39.913 -24.230 1.00 114.32 202 SER A CA 1
ATOM 1462 C C . SER A 1 190 ? -11.534 -38.460 -24.178 1.00 115.97 202 SER A C 1
ATOM 1463 O O . SER A 1 190 ? -11.113 -37.654 -25.007 1.00 122.17 202 SER A O 1
ATOM 1466 N N . LEU A 1 191 ? -12.332 -38.094 -23.179 1.00 115.99 203 LEU A N 1
ATOM 1467 C CA . LEU A 1 191 ? -12.664 -36.684 -23.028 1.00 116.32 203 LEU A CA 1
ATOM 1468 C C . LEU A 1 191 ? -11.386 -35.863 -22.907 1.00 116.38 203 LEU A C 1
ATOM 1469 O O . LEU A 1 191 ? -11.411 -34.636 -23.001 1.00 114.37 203 LEU A O 1
ATOM 1474 N N . GLY A 1 192 ? -10.259 -36.561 -22.769 1.00 116.30 204 GLY A N 1
ATOM 1475 C CA . GLY A 1 192 ? -8.954 -35.911 -22.754 1.00 116.39 204 GLY A CA 1
ATOM 1476 C C . GLY A 1 192 ? -7.786 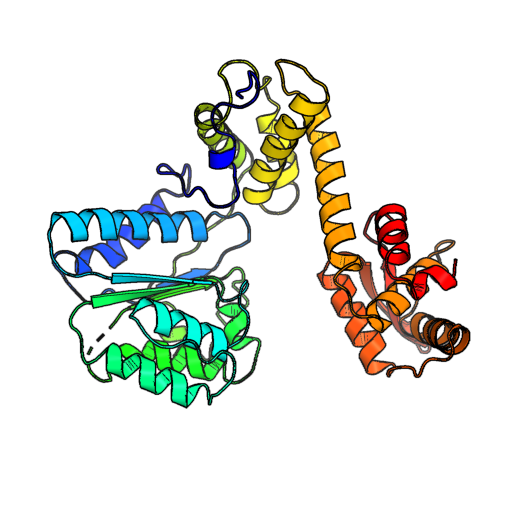-36.849 -22.996 1.00 113.85 204 GLY A C 1
ATOM 1477 O O . GLY A 1 192 ? -7.175 -37.355 -22.051 1.00 110.20 204 GLY A O 1
ATOM 1478 N N . GLU A 1 193 ? -7.467 -37.064 -24.269 1.00 113.41 205 GLU A N 1
ATOM 1479 C CA . GLU A 1 193 ? -6.231 -37.736 -24.654 1.00 111.53 205 GLU A CA 1
ATOM 1480 C C . GLU A 1 193 ? -5.017 -36.834 -24.456 1.00 111.49 205 GLU A C 1
ATOM 1481 O O . GLU A 1 193 ? -3.933 -37.316 -24.128 1.00 110.89 205 GLU A O 1
ATOM 1487 N N . VAL A 1 194 ? -5.189 -35.530 -24.654 1.00 113.22 206 VAL A N 1
ATOM 1488 C CA . VAL A 1 194 ? -4.182 -34.588 -24.184 1.00 114.25 206 VAL A CA 1
ATOM 1489 C C . VAL A 1 194 ? -4.640 -33.768 -22.985 1.00 115.43 206 VAL A C 1
ATOM 1490 O O . VAL A 1 194 ? -5.657 -33.073 -23.031 1.00 117.76 206 VAL A O 1
ATOM 1494 N N . GLU A 1 195 ? -3.895 -33.934 -21.897 1.00 116.36 207 GLU A N 1
ATOM 1495 C CA . GLU A 1 195 ? -4.088 -33.216 -20.643 1.00 117.02 207 GLU A CA 1
ATOM 1496 C C . GLU A 1 195 ? -3.682 -31.753 -20.783 1.00 116.20 207 GLU A C 1
ATOM 1497 O O . GLU A 1 195 ? -2.528 -31.410 -20.519 1.00 116.13 207 GLU A O 1
ATOM 1503 N N . LEU A 1 196 ? -4.595 -30.875 -21.180 1.00 114.32 208 LEU A N 1
ATOM 1504 C CA . LEU A 1 196 ? -4.204 -29.474 -21.256 1.00 114.53 208 LEU A CA 1
ATOM 1505 C C . LEU A 1 196 ? -4.600 -28.660 -20.030 1.00 112.23 208 LEU A C 1
ATOM 1506 O O . LEU A 1 196 ? -5.782 -28.440 -19.764 1.00 113.43 208 LEU A O 1
ATOM 1511 N N . VAL A 1 197 ? -3.599 -28.277 -19.244 1.00 108.13 209 VAL A N 1
ATOM 1512 C CA . VAL A 1 197 ? -3.863 -27.719 -17.925 1.00 106.94 209 VAL A CA 1
ATOM 1513 C C . VAL A 1 197 ? -3.302 -26.327 -17.689 1.00 108.08 209 VAL A C 1
ATOM 1514 O O . VAL A 1 197 ? -2.110 -26.075 -17.876 1.00 105.83 209 VAL A O 1
ATOM 1518 N N . PHE A 1 198 ? -4.166 -25.472 -17.153 1.00 107.58 210 PHE A N 1
ATOM 1519 C CA . PHE A 1 198 ? -3.891 -24.051 -17.051 1.00 109.02 210 PHE A CA 1
ATOM 1520 C C . PHE A 1 198 ? -3.556 -23.694 -15.609 1.00 111.55 210 PHE A C 1
ATOM 1521 O O . PHE A 1 198 ? -4.453 -23.461 -14.799 1.00 110.88 210 PHE A O 1
ATOM 1529 N N . PRO A 1 199 ? -2.256 -23.703 -15.276 1.00 113.44 211 PRO A N 1
ATOM 1530 C CA . PRO A 1 199 ? -1.796 -23.230 -13.978 1.00 113.32 211 PRO A CA 1
ATOM 1531 C C . PRO A 1 199 ? -1.920 -21.713 -13.910 1.00 113.44 211 PRO A C 1
ATOM 1532 O O . PRO A 1 199 ? -1.575 -21.025 -14.869 1.00 114.54 211 PRO A O 1
ATOM 1536 N N . PRO A 1 200 ? -2.447 -21.196 -12.790 1.00 113.98 212 PRO A N 1
ATOM 1537 C CA . PRO A 1 200 ? -2.917 -19.817 -12.701 1.00 112.89 212 PRO A CA 1
ATOM 1538 C C . PRO A 1 200 ? -1.819 -18.760 -12.646 1.00 111.18 212 PRO A C 1
ATOM 1539 O O . PRO A 1 200 ? -0.638 -19.051 -12.847 1.00 109.58 212 PRO A O 1
ATOM 1543 N N . TYR A 1 201 ? -2.232 -17.557 -12.256 1.00 109.39 213 TYR A N 1
ATOM 1544 C CA . TYR A 1 201 ? -1.577 -16.319 -12.662 1.00 108.43 213 TYR A CA 1
ATOM 1545 C C . TYR A 1 201 ? -0.965 -15.660 -11.434 1.00 107.03 213 TYR A C 1
ATOM 1546 O O . TYR A 1 201 ? -1.688 -15.176 -10.562 1.00 104.28 213 TYR A O 1
ATOM 1555 N N . THR A 1 202 ? 0.362 -15.652 -11.359 1.00 106.48 214 THR A N 1
ATOM 1556 C CA . THR A 1 202 ? 1.058 -14.747 -10.455 1.00 105.75 214 THR A CA 1
ATOM 1557 C C . THR A 1 202 ? 0.592 -13.320 -10.727 1.00 105.49 214 THR A C 1
ATOM 1558 O O . THR A 1 202 ? 0.086 -13.023 -11.809 1.00 106.57 214 THR A O 1
ATOM 1562 N N . ALA A 1 203 ? 0.735 -12.445 -9.737 1.00 104.14 215 ALA A N 1
ATOM 1563 C CA . ALA A 1 203 ? 0.270 -11.070 -9.881 1.00 102.21 215 ALA A CA 1
ATOM 1564 C C . ALA A 1 203 ? 0.953 -10.335 -11.032 1.00 102.58 215 ALA A C 1
ATOM 1565 O O . ALA A 1 203 ? 0.275 -9.760 -11.883 1.00 105.68 215 ALA A O 1
ATOM 1567 N N . PRO A 1 204 ? 2.294 -10.380 -11.088 1.00 102.64 216 PRO A N 1
ATOM 1568 C CA . PRO A 1 204 ? 2.978 -9.671 -12.167 1.00 101.74 216 PRO A CA 1
ATOM 1569 C C . PRO A 1 204 ? 2.613 -10.240 -13.534 1.00 101.73 216 PRO A C 1
ATOM 1570 O O . PRO A 1 204 ? 2.989 -9.676 -14.560 1.00 103.39 216 PRO A O 1
ATOM 1574 N N . GLN A 1 205 ? 1.881 -11.350 -13.542 1.00 101.73 217 GLN A N 1
ATOM 1575 C CA . GLN A 1 205 ? 1.353 -11.906 -14.781 1.00 100.55 217 GLN A CA 1
ATOM 1576 C C . GLN A 1 205 ? 0.075 -11.182 -15.174 1.00 102.49 217 GLN A C 1
ATOM 1577 O O . GLN A 1 205 ? -0.062 -10.729 -16.310 1.00 105.01 217 GLN A O 1
ATOM 1583 N N . LEU A 1 206 ? -0.864 -11.092 -14.237 1.00 104.08 218 LEU A N 1
ATOM 1584 C CA . LEU A 1 206 ? -2.048 -10.268 -14.439 1.00 107.80 218 LEU A CA 1
ATOM 1585 C C . LEU A 1 206 ? -1.622 -8.857 -14.824 1.00 110.44 218 LEU A C 1
ATOM 1586 O O . LEU A 1 206 ? -2.075 -8.324 -15.838 1.00 112.73 218 LEU A O 1
ATOM 1591 N N . ARG A 1 207 ? -0.712 -8.285 -14.040 1.00 110.99 219 ARG A N 1
ATOM 1592 C CA . ARG A 1 207 ? 0.039 -7.103 -14.450 1.00 112.15 219 ARG A CA 1
ATOM 1593 C C . ARG A 1 207 ? 0.213 -7.066 -15.968 1.00 110.87 219 ARG A C 1
ATOM 1594 O O . ARG A 1 207 ? -0.419 -6.259 -16.650 1.00 109.40 219 ARG A O 1
ATOM 1602 N N . ASP A 1 208 ? 1.002 -7.999 -16.495 1.00 110.18 220 ASP A N 1
ATOM 1603 C CA . ASP A 1 208 ? 1.410 -7.977 -17.897 1.00 112.00 220 ASP A CA 1
ATOM 1604 C C . ASP A 1 208 ? 0.246 -8.122 -18.873 1.00 111.71 220 ASP A C 1
ATOM 1605 O O . ASP A 1 208 ? 0.251 -7.519 -19.946 1.00 115.44 220 ASP A O 1
ATOM 1610 N N . ILE A 1 209 ? -0.743 -8.935 -18.513 1.00 112.64 221 ILE A N 1
ATOM 1611 C CA . ILE A 1 209 ? -1.931 -9.096 -19.347 1.00 109.32 221 ILE A CA 1
ATOM 1612 C C . ILE A 1 209 ? -2.646 -7.768 -19.561 1.00 112.81 221 ILE A C 1
ATOM 1613 O O . ILE A 1 209 ? -2.685 -7.253 -20.677 1.00 117.23 221 ILE A O 1
ATOM 1618 N N . LEU A 1 210 ? -3.225 -7.232 -18.490 1.00 114.67 222 LEU A N 1
ATOM 1619 C CA . LEU A 1 210 ? -3.888 -5.933 -18.534 1.00 113.24 222 LEU A CA 1
ATOM 1620 C C . LEU A 1 210 ? -3.035 -4.919 -19.289 1.00 114.26 222 LEU A C 1
ATOM 1621 O O . LEU A 1 210 ? -3.490 -4.328 -20.269 1.00 114.59 222 LEU A O 1
ATOM 1626 N N . GLU A 1 211 ? -1.783 -4.768 -18.863 1.00 115.87 223 GLU A N 1
ATOM 1627 C CA . GLU A 1 211 ? -0.808 -3.956 -19.588 1.00 118.43 223 GLU A CA 1
ATOM 1628 C C . GLU A 1 211 ? -1.112 -4.022 -21.078 1.00 116.60 223 GLU A C 1
ATOM 1629 O O . GLU A 1 211 ? -1.346 -2.999 -21.723 1.00 119.39 223 GLU A O 1
ATOM 1635 N N . THR A 1 212 ? -1.119 -5.242 -21.607 1.00 113.57 224 THR A N 1
ATOM 1636 C CA . THR A 1 212 ? -1.338 -5.470 -23.029 1.00 110.44 224 THR A CA 1
ATOM 1637 C C . THR A 1 212 ? -2.720 -4.996 -23.451 1.00 108.39 224 THR A C 1
ATOM 1638 O O . THR A 1 212 ? -2.845 -4.139 -24.325 1.00 109.35 224 THR A O 1
ATOM 1642 N N . ARG A 1 213 ? -3.753 -5.550 -22.824 1.00 104.88 225 ARG A N 1
ATOM 1643 C CA . ARG A 1 213 ? -5.122 -5.204 -23.179 1.00 109.01 225 ARG A CA 1
ATOM 1644 C C . ARG A 1 213 ? -5.308 -3.697 -23.081 1.00 109.53 225 ARG A C 1
ATOM 1645 O O . ARG A 1 213 ? -6.209 -3.129 -23.699 1.00 109.73 225 ARG A O 1
ATOM 1653 N N . ALA A 1 214 ? -4.377 -3.052 -22.386 1.00 110.81 226 ALA A N 1
ATOM 1654 C CA . ALA A 1 214 ? -4.494 -1.646 -22.032 1.00 108.18 226 ALA A CA 1
ATOM 1655 C C . ALA A 1 214 ? -4.114 -0.721 -23.184 1.00 110.58 226 ALA A C 1
ATOM 1656 O O . ALA A 1 214 ? -4.754 0.311 -23.388 1.00 113.62 226 ALA A O 1
ATOM 1658 N N . GLU A 1 215 ? -3.075 -1.081 -23.932 1.00 110.52 227 GLU A N 1
ATOM 1659 C CA . GLU A 1 215 ? -2.751 -0.355 -25.157 1.00 113.94 227 GLU A CA 1
ATOM 1660 C C . GLU A 1 215 ? -3.917 -0.426 -26.141 1.00 114.94 227 GLU A C 1
ATOM 1661 O O . GLU A 1 215 ? -4.276 0.578 -26.760 1.00 114.53 227 GLU A O 1
ATOM 1667 N N . GLU A 1 216 ? -4.511 -1.612 -26.258 1.00 113.17 228 GLU A N 1
ATOM 1668 C CA . GLU A 1 216 ? -5.622 -1.852 -27.175 1.00 112.98 228 GLU A CA 1
ATOM 1669 C C . GLU A 1 216 ? -6.805 -0.932 -26.892 1.00 111.99 228 GLU A C 1
ATOM 1670 O O . GLU A 1 216 ? -7.356 -0.320 -27.809 1.00 109.82 228 GLU A O 1
ATOM 1676 N N . ALA A 1 217 ? -7.196 -0.856 -25.622 1.00 110.79 229 ALA A N 1
ATOM 1677 C CA . ALA A 1 217 ? -8.502 -0.328 -25.239 1.00 108.49 229 ALA A CA 1
ATOM 1678 C C . ALA A 1 217 ? -8.452 1.144 -24.846 1.00 109.93 229 ALA A C 1
ATOM 1679 O O . ALA A 1 217 ? -9.305 1.935 -25.255 1.00 112.09 229 ALA A O 1
ATOM 1681 N N . PHE A 1 218 ? -7.458 1.512 -24.046 1.00 109.25 230 PHE A N 1
ATOM 1682 C CA . PHE A 1 218 ? -7.395 2.868 -23.513 1.00 111.56 230 PHE A CA 1
ATOM 1683 C C . PHE A 1 218 ? -6.662 3.840 -24.438 1.00 110.63 230 PHE A C 1
ATOM 1684 O O . PHE A 1 218 ? -5.915 3.426 -25.325 1.00 113.78 230 PHE A O 1
ATOM 1692 N N . ASN A 1 219 ? -6.915 5.132 -24.262 1.00 111.68 231 ASN A N 1
ATOM 1693 C CA . ASN A 1 219 ? -6.051 6.158 -24.836 1.00 110.59 231 ASN A CA 1
ATOM 1694 C C . ASN A 1 219 ? -4.778 6.307 -24.009 1.00 110.96 231 ASN A C 1
ATOM 1695 O O . ASN A 1 219 ? -4.753 5.961 -22.828 1.00 113.73 231 ASN A O 1
ATOM 1700 N N . PRO A 1 220 ? -3.694 6.766 -24.649 1.00 111.83 232 PRO A N 1
ATOM 1701 C CA . PRO A 1 220 ? -2.339 6.416 -24.241 1.00 112.23 232 PRO A CA 1
ATOM 1702 C C . PRO A 1 220 ? -1.712 7.379 -23.238 1.00 111.22 232 PRO A C 1
ATOM 1703 O O . PRO A 1 220 ? -0.577 7.813 -23.433 1.00 113.74 232 PRO A O 1
ATOM 1707 N N . GLY A 1 221 ? -2.431 7.694 -22.167 1.00 110.69 233 GLY A N 1
ATOM 1708 C CA . GLY A 1 221 ? -1.839 8.388 -21.030 1.00 111.83 233 GLY A CA 1
ATOM 1709 C C . GLY A 1 221 ? -2.852 8.436 -19.906 1.00 113.04 233 GLY A C 1
ATOM 1710 O O . GLY A 1 221 ? -2.524 8.730 -18.755 1.00 113.65 233 GLY A O 1
ATOM 1711 N N . VAL A 1 222 ? -4.093 8.115 -20.258 1.00 113.69 234 VAL A N 1
ATOM 1712 C CA . VAL A 1 222 ? -5.230 8.339 -19.378 1.00 113.91 234 VAL A CA 1
ATOM 1713 C C . VAL A 1 222 ? -5.193 7.346 -18.229 1.00 114.46 234 VAL A C 1
ATOM 1714 O O . VAL A 1 222 ? -5.569 7.671 -17.103 1.00 115.22 234 VAL A O 1
ATOM 1718 N N . LEU A 1 223 ? -4.764 6.126 -18.536 1.00 117.39 235 LEU A N 1
ATOM 1719 C CA . LEU A 1 223 ? -4.576 5.100 -17.518 1.00 117.26 235 LEU A CA 1
ATOM 1720 C C . LEU A 1 223 ? -3.381 5.468 -16.648 1.00 118.75 235 LEU A C 1
ATOM 1721 O O . LEU A 1 223 ? -2.256 5.597 -17.139 1.00 118.62 235 LEU A O 1
ATOM 1726 N N . ASP A 1 224 ? -3.649 5.710 -15.368 1.00 118.19 236 ASP A N 1
ATOM 1727 C CA . ASP A 1 224 ? -2.620 6.156 -14.440 1.00 116.84 236 ASP A CA 1
ATOM 1728 C C . ASP A 1 224 ? -1.532 5.099 -14.300 1.00 117.89 236 ASP A C 1
ATOM 1729 O O . ASP A 1 224 ? -1.677 3.990 -14.813 1.00 122.72 236 ASP A O 1
ATOM 1734 N N . PRO A 1 225 ? -0.432 5.441 -13.610 1.00 117.96 237 PRO A N 1
ATOM 1735 C CA . PRO A 1 225 ? 0.601 4.465 -13.274 1.00 119.26 237 PRO A CA 1
ATOM 1736 C C . PRO A 1 225 ? 0.305 3.608 -12.041 1.00 122.04 237 PRO A C 1
ATOM 1737 O O . PRO A 1 225 ? 0.012 4.137 -10.946 1.00 127.27 237 PRO A O 1
ATOM 1741 N N . ASP A 1 226 ? 0.396 2.279 -12.257 1.00 123.02 238 ASP A N 1
ATOM 1742 C CA . ASP A 1 226 ? 0.263 1.274 -11.177 1.00 126.13 238 ASP A CA 1
ATOM 1743 C C . ASP A 1 226 ? -1.167 0.856 -10.835 1.00 127.66 238 ASP A C 1
ATOM 1744 O O . ASP A 1 226 ? -1.369 -0.100 -10.080 1.00 133.24 238 ASP A O 1
ATOM 1749 N N . VAL A 1 227 ? -2.156 1.564 -11.375 1.00 125.86 239 VAL A N 1
ATOM 1750 C CA . VAL A 1 227 ? -3.550 1.123 -11.288 1.00 121.26 239 VAL A CA 1
ATOM 1751 C C . VAL A 1 227 ? -3.719 -0.340 -11.694 1.00 120.51 239 VAL A C 1
ATOM 1752 O O . VAL A 1 227 ? -4.555 -1.054 -11.140 1.00 121.23 239 VAL A O 1
ATOM 1756 N N . VAL A 1 228 ? -2.980 -0.754 -12.718 1.00 116.87 240 VAL A N 1
ATOM 1757 C CA . VAL A 1 228 ? -3.028 -2.128 -13.201 1.00 115.40 240 VAL A CA 1
ATOM 1758 C C . VAL A 1 228 ? -2.409 -3.084 -12.183 1.00 113.65 240 VAL A C 1
ATOM 1759 O O . VAL A 1 228 ? -2.985 -4.131 -11.883 1.00 116.52 240 VAL A O 1
ATOM 1763 N N . PRO A 1 229 ? -1.239 -2.722 -11.636 1.00 109.30 241 PRO A N 1
ATOM 1764 C CA . PRO A 1 229 ? -0.696 -3.437 -10.489 1.00 107.75 241 PRO A CA 1
ATOM 1765 C C . PRO A 1 229 ? -1.750 -3.703 -9.422 1.00 105.33 241 PRO A C 1
ATOM 1766 O O . PRO A 1 229 ? -1.785 -4.792 -8.846 1.00 102.16 241 PRO A O 1
ATOM 1770 N N . LEU A 1 230 ? -2.622 -2.726 -9.196 1.00 104.41 242 LEU A N 1
ATOM 1771 C CA . LEU A 1 230 ? -3.671 -2.845 -8.188 1.00 107.52 242 LEU A CA 1
ATOM 1772 C C . LEU A 1 230 ? -4.778 -3.815 -8.590 1.00 109.48 242 LEU A C 1
ATOM 1773 O O . LEU A 1 230 ? -5.220 -4.627 -7.776 1.00 113.39 242 LEU A O 1
ATOM 1778 N N . CYS A 1 231 ? -5.267 -3.689 -9.820 1.00 108.87 243 CYS A N 1
ATOM 1779 C CA . CYS A 1 231 ? -6.234 -4.640 -10.355 1.00 108.21 243 CYS A CA 1
ATOM 1780 C C . CYS A 1 231 ? -5.728 -6.065 -10.198 1.00 108.42 243 CYS A C 1
ATOM 1781 O O . CYS A 1 231 ? -6.445 -6.936 -9.709 1.00 107.61 243 CYS A O 1
ATOM 1784 N N . ALA A 1 232 ? -4.481 -6.284 -10.605 1.00 110.90 244 ALA A N 1
ATOM 1785 C CA . ALA A 1 232 ? -3.783 -7.530 -10.320 1.00 115.45 244 ALA A CA 1
ATOM 1786 C C . ALA A 1 232 ? -3.878 -7.903 -8.841 1.00 117.70 244 ALA A C 1
ATOM 1787 O O . ALA A 1 232 ? -4.301 -9.010 -8.504 1.00 120.37 244 ALA A O 1
ATOM 1789 N N . ALA A 1 233 ? -3.517 -6.974 -7.960 1.00 116.75 245 ALA A N 1
ATOM 1790 C CA . ALA A 1 233 ? -3.546 -7.245 -6.526 1.00 115.90 245 ALA A CA 1
ATOM 1791 C C . ALA A 1 233 ? -4.894 -7.812 -6.092 1.00 115.32 245 ALA A C 1
ATOM 1792 O O . ALA A 1 233 ? -4.952 -8.853 -5.440 1.00 117.78 245 ALA A O 1
ATOM 1794 N N . LEU A 1 234 ? -5.977 -7.161 -6.503 1.00 115.52 246 LEU A N 1
ATOM 1795 C CA . LEU A 1 234 ? -7.316 -7.595 -6.120 1.00 117.12 246 LEU A CA 1
ATOM 1796 C C . LEU A 1 234 ? -7.680 -8.937 -6.747 1.00 117.51 246 LEU A C 1
ATOM 1797 O O . LEU A 1 234 ? -8.305 -9.783 -6.110 1.00 121.33 246 LEU A O 1
ATOM 1802 N N . ALA A 1 235 ? -7.281 -9.135 -7.998 1.00 118.67 247 ALA A N 1
ATOM 1803 C CA . ALA A 1 235 ? -7.591 -10.373 -8.704 1.00 120.28 247 ALA A CA 1
ATOM 1804 C C . ALA A 1 235 ? -6.685 -11.515 -8.258 1.00 120.74 247 ALA A C 1
ATOM 1805 O O . ALA A 1 235 ? -7.005 -12.688 -8.460 1.00 125.30 247 ALA A O 1
ATOM 1807 N N . ALA A 1 236 ? -5.537 -11.167 -7.684 1.00 120.37 248 ALA A N 1
ATOM 1808 C CA . ALA A 1 236 ? -4.586 -12.167 -7.215 1.00 119.87 248 ALA A CA 1
ATOM 1809 C C . ALA A 1 236 ? -4.947 -12.584 -5.796 1.00 121.01 248 ALA A C 1
ATOM 1810 O O . ALA A 1 236 ? -4.594 -13.677 -5.351 1.00 125.53 248 ALA A O 1
ATOM 1812 N N . ARG A 1 237 ? -5.713 -11.728 -5.126 1.00 122.57 249 ARG A N 1
ATOM 1813 C CA . ARG A 1 237 ? -5.963 -11.828 -3.691 1.00 126.27 249 ARG A CA 1
ATOM 1814 C C . ARG A 1 237 ? -6.560 -13.170 -3.273 1.00 128.73 249 ARG A C 1
ATOM 1815 O O . ARG A 1 237 ? -6.693 -13.458 -2.083 1.00 132.92 249 ARG A O 1
ATOM 1823 N N . GLU A 1 238 ? -6.826 -14.024 -4.255 1.00 131.23 250 GLU A N 1
ATOM 1824 C CA . GLU A 1 238 ? -7.658 -15.204 -4.059 1.00 130.61 250 GLU A CA 1
ATOM 1825 C C . GLU A 1 238 ? -7.020 -16.379 -4.792 1.00 131.09 250 GLU A C 1
ATOM 1826 O O . GLU A 1 238 ? -6.114 -17.039 -4.280 1.00 132.56 250 GLU A O 1
ATOM 1832 N N . HIS A 1 239 ? -7.539 -16.645 -5.985 1.00 129.48 251 HIS A N 1
ATOM 1833 C CA . HIS A 1 239 ? -6.820 -17.381 -7.013 1.00 127.88 251 HIS A CA 1
ATOM 1834 C C . HIS A 1 239 ? -6.812 -16.486 -8.248 1.00 125.89 251 HIS A C 1
ATOM 1835 O O . HIS A 1 239 ? -7.687 -15.633 -8.393 1.00 124.01 251 HIS A O 1
ATOM 1842 N N . GLY A 1 240 ? -5.787 -16.606 -9.085 1.00 125.06 252 GLY A N 1
ATOM 1843 C CA . GLY A 1 240 ? -5.627 -15.694 -10.214 1.00 126.08 252 GLY A CA 1
ATOM 1844 C C . GLY A 1 240 ? -6.797 -15.760 -11.179 1.00 123.95 252 GLY A C 1
ATOM 1845 O O . GLY A 1 240 ? -7.144 -16.842 -11.655 1.00 129.93 252 GLY A O 1
ATOM 1846 N N . ASP A 1 241 ? -7.409 -14.612 -11.459 1.00 116.05 253 ASP A N 1
ATOM 1847 C CA . ASP A 1 241 ? -8.612 -14.556 -12.286 1.00 114.18 253 ASP A CA 1
ATOM 1848 C C . ASP A 1 241 ? -8.713 -13.241 -13.060 1.00 116.74 253 ASP A C 1
ATOM 1849 O O . ASP A 1 241 ? -9.057 -12.197 -12.500 1.00 121.62 253 ASP A O 1
ATOM 1854 N N . ALA A 1 242 ? -8.492 -13.323 -14.370 1.00 111.64 254 ALA A N 1
ATOM 1855 C CA . ALA A 1 242 ? -8.225 -12.153 -15.201 1.00 106.99 254 ALA A CA 1
ATOM 1856 C C . ALA A 1 242 ? -9.494 -11.461 -15.681 1.00 105.46 254 ALA A C 1
ATOM 1857 O O . ALA A 1 242 ? -9.498 -10.250 -15.896 1.00 107.14 254 ALA A O 1
ATOM 1859 N N . ARG A 1 243 ? -10.542 -12.243 -15.924 1.00 102.30 255 ARG A N 1
ATOM 1860 C CA . ARG A 1 243 ? -11.884 -11.684 -16.001 1.00 107.31 255 ARG A CA 1
ATOM 1861 C C . ARG A 1 243 ? -11.961 -10.550 -14.987 1.00 112.76 255 ARG A C 1
ATOM 1862 O O . ARG A 1 243 ? -12.034 -9.374 -15.350 1.00 117.31 255 ARG A O 1
ATOM 1870 N N . ARG A 1 244 ? -11.861 -10.915 -13.713 1.00 112.71 256 ARG A N 1
ATOM 1871 C CA . ARG A 1 244 ? -12.016 -9.956 -12.629 1.00 113.70 256 ARG A CA 1
ATOM 1872 C C . ARG A 1 244 ? -10.983 -8.839 -12.709 1.00 111.10 256 ARG A C 1
ATOM 1873 O O . ARG A 1 244 ? -11.313 -7.672 -12.510 1.00 116.23 256 ARG A O 1
ATOM 1881 N N . ALA A 1 245 ? -9.741 -9.189 -13.024 1.00 109.36 257 ALA A N 1
ATOM 1882 C CA . ALA A 1 245 ? -8.725 -8.179 -13.288 1.00 111.36 257 ALA A CA 1
ATOM 1883 C C . ALA A 1 245 ? -9.200 -7.214 -14.375 1.00 112.96 257 ALA A C 1
ATOM 1884 O O . ALA A 1 245 ? -9.121 -5.994 -14.220 1.00 112.23 257 ALA A O 1
ATOM 1886 N N . LEU A 1 246 ? -9.723 -7.771 -15.462 1.00 113.95 258 LEU A N 1
ATOM 1887 C CA . LEU A 1 246 ? -10.138 -6.972 -16.609 1.00 113.38 258 LEU A CA 1
ATOM 1888 C C . LEU A 1 246 ? -11.483 -6.323 -16.328 1.00 113.07 258 LEU A C 1
ATOM 1889 O O . LEU A 1 246 ? -11.642 -5.110 -16.469 1.00 116.21 258 LEU A O 1
ATOM 1894 N N . ASP A 1 247 ? -12.443 -7.142 -15.915 1.00 112.18 259 ASP A N 1
ATOM 1895 C CA . ASP A 1 247 ? -13.660 -6.632 -15.301 1.00 110.73 259 ASP A CA 1
ATOM 1896 C C . ASP A 1 247 ? -13.342 -5.363 -14.513 1.00 107.83 259 ASP A C 1
ATOM 1897 O O . ASP A 1 247 ? -13.745 -4.267 -14.901 1.00 108.13 259 ASP A O 1
ATOM 1902 N N . LEU A 1 248 ? -12.500 -5.501 -13.494 1.00 104.39 260 LEU A N 1
ATOM 1903 C CA . LEU A 1 248 ? -12.095 -4.373 -12.666 1.00 102.44 260 LEU A CA 1
ATOM 1904 C C . LEU A 1 248 ? -11.660 -3.170 -13.494 1.00 103.19 260 LEU A C 1
ATOM 1905 O O . LEU A 1 248 ? -12.325 -2.133 -13.499 1.00 103.64 260 LEU A O 1
ATOM 1910 N N . LEU A 1 249 ? -10.520 -3.307 -14.163 1.00 103.08 261 LEU A N 1
ATOM 1911 C CA . LEU A 1 249 ? -9.855 -2.169 -14.783 1.00 103.22 261 LEU A CA 1
ATOM 1912 C C . LEU A 1 249 ? -10.748 -1.519 -15.830 1.00 104.61 261 LEU A C 1
ATOM 1913 O O . LEU A 1 249 ? -10.577 -0.342 -16.147 1.00 109.62 261 LEU A O 1
ATOM 1918 N N . ARG A 1 250 ? -11.717 -2.272 -16.343 1.00 99.44 262 ARG A N 1
ATOM 1919 C CA . ARG A 1 250 ? -12.621 -1.719 -17.341 1.00 101.28 262 ARG A CA 1
ATOM 1920 C C . ARG A 1 250 ? -13.840 -1.026 -16.736 1.00 101.02 262 ARG A C 1
ATOM 1921 O O . ARG A 1 250 ? -14.195 0.083 -17.136 1.00 101.58 262 ARG A O 1
ATOM 1929 N N . VAL A 1 251 ? -14.427 -1.629 -15.709 1.00 99.57 263 VAL A N 1
ATOM 1930 C CA . VAL A 1 251 ? -15.407 -0.916 -14.900 1.00 97.80 263 VAL A CA 1
ATOM 1931 C C . VAL A 1 251 ? -14.765 0.362 -14.376 1.00 98.68 263 VAL A C 1
ATOM 1932 O O . VAL A 1 251 ? -15.413 1.405 -14.304 1.00 104.89 263 VAL A O 1
ATOM 1936 N N . ALA A 1 252 ? -13.468 0.299 -14.093 1.00 96.64 264 ALA A N 1
ATOM 1937 C CA . ALA A 1 252 ? -12.760 1.447 -13.540 1.00 97.88 264 ALA A CA 1
ATOM 1938 C C . ALA A 1 252 ? -12.885 2.648 -14.471 1.00 98.76 264 ALA A C 1
ATOM 1939 O O . ALA A 1 252 ? -13.240 3.750 -14.048 1.00 92.87 264 ALA A O 1
ATOM 1941 N N . GLY A 1 253 ? -12.635 2.406 -15.754 1.00 97.43 265 GLY A N 1
ATOM 1942 C CA . GLY A 1 253 ? -12.672 3.463 -16.756 1.00 97.52 265 GLY A CA 1
ATOM 1943 C C . GLY A 1 253 ? -14.088 3.860 -17.118 1.00 95.49 265 GLY A C 1
ATOM 1944 O O . GLY A 1 253 ? -14.375 5.030 -17.350 1.00 95.16 265 GLY A O 1
ATOM 1945 N N . GLU A 1 254 ? -14.973 2.874 -1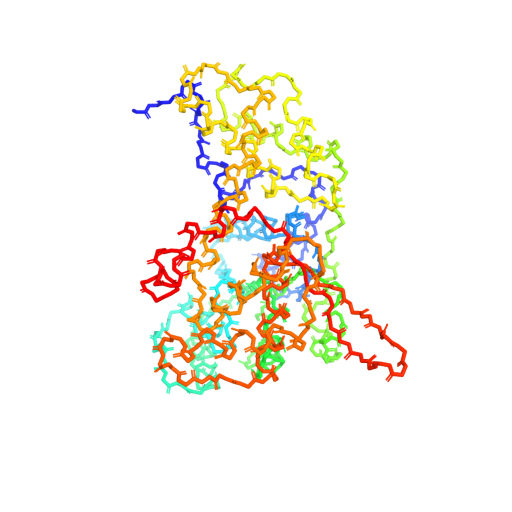7.191 1.00 97.06 266 GLU A N 1
ATOM 1946 C CA . GLU A 1 254 ? -16.403 3.140 -17.218 1.00 99.08 266 GLU A CA 1
ATOM 1947 C C . GLU A 1 254 ? -16.732 4.250 -16.226 1.00 102.39 266 GLU A C 1
ATOM 1948 O O . GLU A 1 254 ? -17.422 5.213 -16.561 1.00 103.56 266 GLU A O 1
ATOM 1954 N N . ILE A 1 255 ? -16.252 4.097 -14.996 1.00 104.85 267 ILE A N 1
ATOM 1955 C CA . ILE A 1 255 ? -16.713 4.938 -13.901 1.00 104.05 267 ILE A CA 1
ATOM 1956 C C . ILE A 1 255 ? -16.072 6.316 -13.971 1.00 104.90 267 ILE A C 1
ATOM 1957 O O . ILE A 1 255 ? -16.715 7.313 -13.652 1.00 108.64 267 ILE A O 1
ATOM 1962 N N . ALA A 1 256 ? -14.851 6.379 -14.493 1.00 105.42 268 ALA A N 1
ATOM 1963 C CA . ALA A 1 256 ? -14.201 7.659 -14.750 1.00 102.70 268 ALA A CA 1
ATOM 1964 C C . ALA A 1 256 ? -15.048 8.523 -15.678 1.00 103.70 268 ALA A C 1
ATOM 1965 O O . ALA A 1 256 ? -15.324 9.681 -15.372 1.00 103.93 268 ALA A O 1
ATOM 1967 N N . GLU A 1 257 ? -15.512 7.934 -16.776 1.00 107.07 269 GLU A N 1
ATOM 1968 C CA . GLU A 1 257 ? -16.363 8.631 -17.737 1.00 109.35 269 GLU A CA 1
ATOM 1969 C C . GLU A 1 257 ? -17.574 9.295 -17.094 1.00 111.14 269 GLU A C 1
ATOM 1970 O O . GLU A 1 257 ? -17.979 10.377 -17.519 1.00 120.47 269 GLU A O 1
ATOM 1976 N N . ARG A 1 258 ? -18.197 8.616 -16.134 1.00 111.27 270 ARG A N 1
ATOM 1977 C CA . ARG A 1 258 ? -19.169 9.259 -15.256 1.00 110.82 270 ARG A CA 1
ATOM 1978 C C . ARG A 1 258 ? -18.564 10.530 -14.662 1.00 111.31 270 ARG A C 1
ATOM 1979 O O . ARG A 1 258 ? -18.949 11.641 -15.035 1.00 106.64 270 ARG A O 1
ATOM 1987 N N . ARG A 1 259 ? -17.539 10.355 -13.831 1.00 110.56 271 ARG A N 1
ATOM 1988 C CA . ARG A 1 259 ? -16.919 11.452 -13.086 1.00 111.03 271 ARG A CA 1
ATOM 1989 C C . ARG A 1 259 ? -16.060 12.348 -13.980 1.00 109.23 271 ARG A C 1
ATOM 1990 O O . ARG A 1 259 ? -15.137 13.016 -13.513 1.00 107.94 271 ARG A O 1
ATOM 1998 N N . ARG A 1 260 ? -16.347 12.294 -15.278 1.00 107.96 272 ARG A N 1
ATOM 1999 C CA . ARG A 1 260 ? -15.790 13.178 -16.302 1.00 108.58 272 ARG A CA 1
ATOM 2000 C C . ARG A 1 260 ? -14.340 13.635 -16.207 1.00 107.44 272 ARG A C 1
ATOM 2001 O O . ARG A 1 260 ? -14.067 14.802 -16.484 1.00 108.17 272 ARG A O 1
ATOM 2009 N N . GLU A 1 261 ? -13.391 12.740 -15.955 1.00 107.04 273 GLU A N 1
ATOM 2010 C CA . GLU A 1 261 ? -12.009 13.140 -16.186 1.00 109.94 273 GLU A CA 1
ATOM 2011 C C . GLU A 1 261 ? -11.242 12.363 -17.242 1.00 109.45 273 GLU A C 1
ATOM 2012 O O . GLU A 1 261 ? -11.668 11.300 -17.691 1.00 106.91 273 GLU A O 1
ATOM 2018 N N . GLU A 1 262 ? -10.143 12.966 -17.678 1.00 111.46 274 GLU A N 1
ATOM 2019 C CA . GLU A 1 262 ? -9.261 12.381 -18.673 1.00 113.95 274 GLU A CA 1
ATOM 2020 C C . GLU A 1 262 ? -8.233 11.473 -18.000 1.00 116.03 274 GLU A C 1
ATOM 2021 O O . GLU A 1 262 ? -7.055 11.502 -18.356 1.00 120.61 274 GLU A O 1
ATOM 2027 N N . ARG A 1 263 ? -8.669 10.686 -17.018 1.00 115.98 275 ARG A N 1
ATOM 2028 C CA . ARG A 1 263 ? -7.773 9.782 -16.294 1.00 115.95 275 ARG A CA 1
ATOM 2029 C C . ARG A 1 263 ? -8.505 8.737 -15.445 1.00 117.87 275 ARG A C 1
ATOM 2030 O O . ARG A 1 263 ? -9.579 9.005 -14.908 1.00 122.22 275 ARG A O 1
ATOM 2038 N N . VAL A 1 264 ? -7.912 7.554 -15.310 1.00 116.73 276 VAL A N 1
ATOM 2039 C CA . VAL A 1 264 ? -8.308 6.590 -14.282 1.00 116.14 276 VAL A CA 1
ATOM 2040 C C . VAL A 1 264 ? -7.211 6.519 -13.224 1.00 116.03 276 VAL A C 1
ATOM 2041 O O . VAL A 1 264 ? -6.032 6.432 -13.572 1.00 116.18 276 VAL A O 1
ATOM 2045 N N . ARG A 1 265 ? -7.588 6.489 -11.946 1.00 114.64 277 ARG A N 1
ATOM 2046 C CA . ARG A 1 265 ? -6.630 6.163 -10.887 1.00 114.28 277 ARG A CA 1
ATOM 2047 C C . ARG A 1 265 ? -7.223 5.350 -9.740 1.00 113.40 277 ARG A C 1
ATOM 2048 O O . ARG A 1 265 ? -8.374 4.921 -9.806 1.00 117.21 277 ARG A O 1
ATOM 2056 N N . ARG A 1 266 ? -6.441 5.164 -8.680 1.00 113.14 278 ARG A N 1
ATOM 2057 C CA . ARG A 1 266 ? -6.774 4.195 -7.638 1.00 111.42 278 ARG A CA 1
ATOM 2058 C C . ARG A 1 266 ? -8.263 4.195 -7.298 1.00 108.62 278 ARG A C 1
ATOM 2059 O O . ARG A 1 266 ? -8.894 3.140 -7.308 1.00 106.48 278 ARG A O 1
ATOM 2067 N N . GLU A 1 267 ? -8.847 5.371 -7.085 1.00 108.64 279 GLU A N 1
ATOM 2068 C CA . GLU A 1 267 ? -10.227 5.451 -6.610 1.00 105.63 279 GLU A CA 1
ATOM 2069 C C . GLU A 1 267 ? -11.208 4.681 -7.487 1.00 100.52 279 GLU A C 1
ATOM 2070 O O . GLU A 1 267 ? -11.983 3.870 -6.982 1.00 100.74 279 GLU A O 1
ATOM 2076 N N . HIS A 1 268 ? -11.230 4.985 -8.781 1.00 96.59 280 HIS A N 1
ATOM 2077 C CA . HIS A 1 268 ? -12.279 4.468 -9.653 1.00 95.42 280 HIS A CA 1
ATOM 2078 C C . HIS A 1 268 ? -12.282 2.939 -9.648 1.00 96.86 280 HIS A C 1
ATOM 2079 O O . HIS A 1 268 ? -13.267 2.297 -10.022 1.00 96.57 280 HIS A O 1
ATOM 2086 N N . VAL A 1 269 ? -11.164 2.359 -9.222 1.00 97.00 281 VAL A N 1
ATOM 2087 C CA . VAL A 1 269 ? -11.032 0.910 -9.113 1.00 94.20 281 VAL A CA 1
ATOM 2088 C C . VAL A 1 269 ? -11.811 0.381 -7.912 1.00 93.15 281 VAL A C 1
ATOM 2089 O O . VAL A 1 269 ? -12.617 -0.536 -8.045 1.00 93.92 281 VAL A O 1
ATOM 2093 N N . TYR A 1 270 ? -11.559 0.952 -6.739 1.00 91.39 282 TYR A N 1
ATOM 2094 C CA . TYR A 1 270 ? -12.313 0.597 -5.543 1.00 92.21 282 TYR A CA 1
ATOM 2095 C C . TYR A 1 270 ? -13.799 0.795 -5.780 1.00 93.97 282 TYR A C 1
ATOM 2096 O O . TYR A 1 270 ? -14.608 -0.077 -5.468 1.00 99.15 282 TYR A O 1
ATOM 2105 N N . SER A 1 271 ? -14.157 1.964 -6.296 1.00 98.10 283 SER A N 1
ATOM 2106 C CA . SER A 1 271 ? -15.537 2.229 -6.675 1.00 101.50 283 SER A CA 1
ATOM 2107 C C . SER A 1 271 ? -15.989 1.237 -7.745 1.00 100.72 283 SER A C 1
ATOM 2108 O O . SER A 1 271 ? -17.174 0.912 -7.847 1.00 101.44 283 SER A O 1
ATOM 2111 N N . ALA A 1 272 ? -15.038 0.722 -8.516 1.00 99.93 284 ALA A N 1
ATOM 2112 C CA . ALA A 1 272 ? -15.352 -0.368 -9.426 1.00 102.60 284 ALA A CA 1
ATOM 2113 C C . ALA A 1 272 ? -15.739 -1.614 -8.634 1.00 103.04 284 ALA A C 1
ATOM 2114 O O . ALA A 1 272 ? -16.851 -2.115 -8.789 1.00 105.14 284 ALA A O 1
ATOM 2116 N N . ARG A 1 273 ? -14.873 -2.049 -7.721 1.00 101.49 285 ARG A N 1
ATOM 2117 C CA . ARG A 1 273 ? -15.188 -3.189 -6.861 1.00 99.56 285 ARG A CA 1
ATOM 2118 C C . ARG A 1 273 ? -16.585 -3.054 -6.269 1.00 97.96 285 ARG A C 1
ATOM 2119 O O . ARG A 1 273 ? -17.393 -3.979 -6.357 1.00 101.75 285 ARG A O 1
ATOM 2127 N N . ALA A 1 274 ? -16.888 -1.873 -5.739 1.00 96.84 286 ALA A N 1
ATOM 2128 C CA . ALA A 1 274 ? -18.210 -1.585 -5.196 1.00 98.40 286 ALA A CA 1
ATOM 2129 C C . ALA A 1 274 ? -19.357 -1.768 -6.191 1.00 103.00 286 ALA A C 1
ATOM 2130 O O . ALA A 1 274 ? -20.335 -2.445 -5.872 1.00 107.90 286 ALA A O 1
ATOM 2132 N N . GLU A 1 275 ? -19.258 -1.182 -7.383 1.00 104.06 287 GLU A N 1
ATOM 2133 C CA . GLU A 1 275 ? -20.325 -1.326 -8.378 1.00 103.92 287 GLU A CA 1
ATOM 2134 C C . GLU A 1 275 ? -20.550 -2.791 -8.760 1.00 102.05 287 GLU A C 1
ATOM 2135 O O . GLU A 1 275 ? -21.690 -3.238 -8.883 1.00 102.46 287 GLU A O 1
ATOM 2141 N N . ILE A 1 276 ? -19.465 -3.546 -8.905 1.00 99.83 288 ILE A N 1
ATOM 2142 C CA . ILE A 1 276 ? -19.544 -4.904 -9.431 1.00 97.17 288 ILE A CA 1
ATOM 2143 C C . ILE A 1 276 ? -20.346 -5.829 -8.521 1.00 102.08 288 ILE A C 1
ATOM 2144 O O . ILE A 1 276 ? -21.202 -6.581 -8.994 1.00 96.61 288 ILE A O 1
ATOM 2149 N N . GLU A 1 277 ? -20.069 -5.769 -7.221 1.00 102.88 289 GLU A N 1
ATOM 2150 C CA . GLU A 1 277 ? -20.710 -6.680 -6.279 1.00 107.92 289 GLU A CA 1
ATOM 2151 C C . GLU A 1 277 ? -22.185 -6.324 -6.142 1.00 104.19 289 GLU A C 1
ATOM 2152 O O . GLU A 1 277 ? -23.056 -7.191 -6.218 1.00 103.86 289 GLU A O 1
ATOM 2158 N N . ARG A 1 278 ? -22.460 -5.026 -6.073 1.00 100.07 290 ARG A N 1
ATOM 2159 C CA . ARG A 1 278 ? -23.829 -4.559 -5.896 1.00 103.53 290 ARG A CA 1
ATOM 2160 C C . ARG A 1 278 ? -24.722 -4.940 -7.070 1.00 107.21 290 ARG A C 1
ATOM 2161 O O . ARG A 1 278 ? -25.908 -5.216 -6.887 1.00 110.45 290 ARG A O 1
ATOM 2169 N N . ASP A 1 279 ? -24.126 -5.053 -8.254 1.00 113.69 291 ASP A N 1
ATOM 2170 C CA . ASP A 1 279 ? -24.862 -5.457 -9.449 1.00 113.09 291 ASP A CA 1
ATOM 2171 C C . ASP A 1 279 ? -24.979 -6.972 -9.562 1.00 111.05 291 ASP A C 1
ATOM 2172 O O . ASP A 1 279 ? -26.055 -7.494 -9.849 1.00 112.05 291 ASP A O 1
ATOM 2177 N N . ARG A 1 280 ? -23.883 -7.673 -9.289 1.00 109.97 292 ARG A N 1
ATOM 2178 C CA . ARG A 1 280 ? -23.925 -9.124 -9.143 1.00 108.88 292 ARG A CA 1
ATOM 2179 C C . ARG A 1 280 ? -25.014 -9.521 -8.150 1.00 104.87 292 ARG A C 1
ATOM 2180 O O . ARG A 1 280 ? -25.936 -10.259 -8.494 1.00 102.53 292 ARG A O 1
ATOM 2188 N N . VAL A 1 281 ? -24.945 -8.955 -6.949 1.00 102.78 293 VAL A N 1
ATOM 2189 C CA . VAL A 1 281 ? -25.922 -9.227 -5.898 1.00 102.13 293 VAL A CA 1
ATOM 2190 C C . VAL A 1 281 ? -27.351 -8.966 -6.355 1.00 104.69 293 VAL A C 1
ATOM 2191 O O . VAL A 1 281 ? -28.222 -9.830 -6.241 1.00 104.73 293 VAL A O 1
ATOM 2195 N N . SER A 1 282 ? -27.598 -7.743 -6.812 1.00 103.76 294 SER A N 1
ATOM 2196 C CA . SER A 1 282 ? -28.932 -7.362 -7.243 1.00 105.11 294 SER A CA 1
ATOM 2197 C C . SER A 1 282 ? -29.429 -8.295 -8.341 1.00 103.30 294 SER A C 1
ATOM 2198 O O . SER A 1 282 ? -30.590 -8.694 -8.346 1.00 107.08 294 SER A O 1
ATO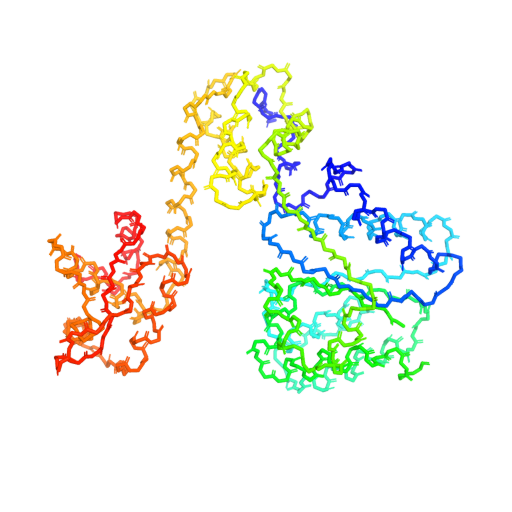M 2201 N N . GLU A 1 283 ? -28.533 -8.687 -9.239 1.00 102.27 295 GLU A N 1
ATOM 2202 C CA . GLU A 1 283 ? -28.918 -9.517 -10.373 1.00 104.90 295 GLU A CA 1
ATOM 2203 C C . GLU A 1 283 ? -29.400 -10.892 -9.923 1.00 106.08 295 GLU A C 1
ATOM 2204 O O . GLU A 1 283 ? -30.345 -11.448 -10.484 1.00 105.90 295 GLU A O 1
ATOM 2210 N N . VAL A 1 284 ? -28.747 -11.440 -8.905 1.00 104.85 296 VAL A N 1
ATOM 2211 C CA . VAL A 1 284 ? -29.190 -12.703 -8.335 1.00 102.90 296 VAL A CA 1
ATOM 2212 C C . VAL A 1 284 ? -30.550 -12.515 -7.673 1.00 105.43 296 VAL A C 1
ATOM 2213 O O . VAL A 1 284 ? -31.563 -13.009 -8.170 1.00 105.29 296 VAL A O 1
ATOM 2217 N N . VAL A 1 285 ? -30.574 -11.728 -6.602 1.00 105.82 297 VAL A N 1
ATOM 2218 C CA . VAL A 1 285 ? -31.736 -11.651 -5.721 1.00 107.71 297 VAL A CA 1
ATOM 2219 C C . VAL A 1 285 ? -33.024 -11.249 -6.439 1.00 109.53 297 VAL A C 1
ATOM 2220 O O . VAL A 1 285 ? -34.117 -11.628 -6.017 1.00 113.39 297 VAL A O 1
ATOM 2224 N N . ARG A 1 286 ? -32.899 -10.520 -7.543 1.00 110.06 298 ARG A N 1
ATOM 2225 C CA . ARG A 1 286 ? -33.988 -10.408 -8.510 1.00 110.18 298 ARG A CA 1
ATOM 2226 C C . ARG A 1 286 ? -34.332 -11.754 -9.150 1.00 110.78 298 ARG A C 1
ATOM 2227 O O . ARG A 1 286 ? -35.473 -12.209 -9.070 1.00 111.25 298 ARG A O 1
ATOM 2235 N N . THR A 1 287 ? -33.354 -12.385 -9.793 1.00 108.59 299 THR A N 1
ATOM 2236 C CA . THR A 1 287 ? -33.593 -13.652 -10.480 1.00 112.72 299 THR A CA 1
ATOM 2237 C C . THR A 1 287 ? -33.643 -14.816 -9.497 1.00 111.88 299 THR A C 1
ATOM 2238 O O . THR A 1 287 ? -32.952 -15.819 -9.670 1.00 114.49 299 THR A O 1
ATOM 2242 N N . LEU A 1 288 ? -34.472 -14.679 -8.469 1.00 111.14 300 LEU A N 1
ATOM 2243 C CA . LEU A 1 288 ? -34.598 -15.709 -7.448 1.00 109.45 300 LEU A CA 1
ATOM 2244 C C . LEU A 1 288 ? -36.073 -16.063 -7.297 1.00 107.92 300 LEU A C 1
ATOM 2245 O O . LEU A 1 288 ? -36.920 -15.175 -7.248 1.00 112.92 300 LEU A O 1
ATOM 2250 N N . PRO A 1 289 ? -36.390 -17.365 -7.276 1.00 105.48 301 PRO A N 1
ATOM 2251 C CA . PRO A 1 289 ? -37.734 -17.851 -6.973 1.00 105.91 301 PRO A CA 1
ATOM 2252 C C . PRO A 1 289 ? -38.352 -17.182 -5.744 1.00 106.18 301 PRO A C 1
ATOM 2253 O O . PRO A 1 289 ? -37.639 -16.788 -4.819 1.00 105.39 301 PRO A O 1
ATOM 2257 N N . LEU A 1 290 ? -39.678 -17.090 -5.729 1.00 104.78 302 LEU A N 1
ATOM 2258 C CA . LEU A 1 290 ? -40.407 -16.437 -4.648 1.00 102.05 302 LEU A CA 1
ATOM 2259 C C . LEU A 1 290 ? -39.956 -16.930 -3.279 1.00 102.16 302 LEU A C 1
ATOM 2260 O O . LEU A 1 290 ? -39.455 -16.152 -2.468 1.00 102.73 302 LEU A O 1
ATOM 2265 N N . HIS A 1 291 ? -40.130 -18.224 -3.026 1.00 100.35 303 HIS A N 1
ATOM 2266 C CA . HIS A 1 291 ? -39.829 -18.781 -1.712 1.00 101.53 303 HIS A CA 1
ATOM 2267 C C . HIS A 1 291 ? -38.336 -18.768 -1.404 1.00 101.69 303 HIS A C 1
ATOM 2268 O O . HIS A 1 291 ? -37.933 -18.774 -0.239 1.00 101.00 303 HIS A O 1
ATOM 2275 N N . ALA A 1 292 ? -37.521 -18.775 -2.454 1.00 100.48 304 ALA A N 1
ATOM 2276 C CA . ALA A 1 292 ? -36.092 -18.537 -2.308 1.00 98.21 304 ALA A CA 1
ATOM 2277 C C . ALA A 1 292 ? -35.898 -17.148 -1.720 1.00 99.11 304 ALA A C 1
ATOM 2278 O O . ALA A 1 292 ? -35.196 -16.974 -0.724 1.00 99.49 304 ALA A O 1
ATOM 2280 N N . LYS A 1 293 ? -36.562 -16.168 -2.324 1.00 101.07 305 LYS A N 1
ATOM 2281 C CA . LYS A 1 293 ? -36.535 -14.807 -1.808 1.00 102.18 305 LYS A CA 1
ATOM 2282 C C . LYS A 1 293 ? -36.881 -14.826 -0.326 1.00 101.09 305 LYS A C 1
ATOM 2283 O O . LYS A 1 293 ? -36.148 -14.275 0.497 1.00 104.41 305 LYS A O 1
ATOM 2289 N N . LEU A 1 294 ? -37.972 -15.503 0.015 1.00 95.32 306 LEU A N 1
ATOM 2290 C CA . LEU A 1 294 ? -38.508 -15.421 1.367 1.00 96.34 306 LEU A CA 1
ATOM 2291 C C . LEU A 1 294 ? -37.571 -15.992 2.426 1.00 97.46 306 LEU A C 1
ATOM 2292 O O . LEU A 1 294 ? -37.465 -15.434 3.518 1.00 98.91 306 LEU A O 1
ATOM 2297 N N . VAL A 1 295 ? -36.877 -17.079 2.099 1.00 100.02 307 VAL A N 1
ATOM 2298 C CA . VAL A 1 295 ? -35.782 -17.566 2.937 1.00 99.17 307 VAL A CA 1
ATOM 2299 C C . VAL A 1 295 ? -34.736 -16.478 3.151 1.00 100.79 307 VAL A C 1
ATOM 2300 O O . VAL A 1 295 ? -34.392 -16.156 4.289 1.00 104.24 307 VAL A O 1
ATOM 2304 N N . LEU A 1 296 ? -34.219 -15.923 2.060 1.00 95.40 308 LEU A N 1
ATOM 2305 C CA . LEU A 1 296 ? -33.251 -14.840 2.173 1.00 95.47 308 LEU A CA 1
ATOM 2306 C C . LEU A 1 296 ? -33.699 -13.774 3.170 1.00 95.62 308 LEU A C 1
ATOM 2307 O O . LEU A 1 296 ? -32.943 -13.410 4.070 1.00 91.92 308 LEU A O 1
ATOM 2312 N N . LEU A 1 297 ? -34.944 -13.323 3.058 1.00 95.91 309 LEU A N 1
ATOM 2313 C CA . LEU A 1 297 ? -35.481 -12.394 4.047 1.00 97.89 309 LEU A CA 1
ATOM 2314 C C . LEU A 1 297 ? -35.337 -12.950 5.458 1.00 97.99 309 LEU A C 1
ATOM 2315 O O . LEU A 1 297 ? -34.839 -12.273 6.355 1.00 99.86 309 LEU A O 1
ATOM 2320 N N . SER A 1 298 ? -35.772 -14.189 5.650 1.00 97.48 310 SER A N 1
ATOM 2321 C CA . SER A 1 298 ? -35.721 -14.811 6.966 1.00 99.55 310 SER A CA 1
ATOM 2322 C C . SER A 1 298 ? -34.318 -14.765 7.557 1.00 99.03 310 SER A C 1
ATOM 2323 O O . SER A 1 298 ? -34.152 -14.484 8.745 1.00 103.32 310 SER A O 1
ATOM 2326 N N . ILE A 1 299 ? -33.312 -15.007 6.723 1.00 97.37 311 ILE A N 1
ATOM 2327 C CA . ILE A 1 299 ? -31.929 -14.893 7.166 1.00 99.53 311 ILE A CA 1
ATOM 2328 C C . ILE A 1 299 ? -31.613 -13.451 7.548 1.00 100.76 311 ILE A C 1
ATOM 2329 O O . ILE A 1 299 ? -31.186 -13.180 8.669 1.00 104.88 311 ILE A O 1
ATOM 2334 N N . MET A 1 300 ? -31.863 -12.529 6.623 1.00 104.31 312 MET A N 1
ATOM 2335 C CA . MET A 1 300 ? -31.746 -11.100 6.899 1.00 107.12 312 MET A CA 1
ATOM 2336 C C . MET A 1 300 ? -32.292 -10.767 8.283 1.00 106.91 312 MET A C 1
ATOM 2337 O O . MET A 1 300 ? -31.706 -9.971 9.017 1.00 108.74 312 MET A O 1
ATOM 2342 N N . MET A 1 301 ? -33.422 -11.376 8.627 1.00 106.03 313 MET A N 1
ATOM 2343 C CA . MET A 1 301 ? -34.204 -10.949 9.780 1.00 105.94 313 MET A CA 1
ATOM 2344 C C . MET A 1 301 ? -33.606 -11.474 11.077 1.00 106.48 313 MET A C 1
ATOM 2345 O O . MET A 1 301 ? -33.796 -10.883 12.139 1.00 110.71 313 MET A O 1
ATOM 2350 N N . LEU A 1 302 ? -32.869 -12.575 10.977 1.00 108.91 314 LEU A N 1
ATOM 2351 C CA . LEU A 1 302 ? -32.322 -13.251 12.148 1.00 109.86 314 LEU A CA 1
ATOM 2352 C C . LEU A 1 302 ? -30.887 -12.818 12.421 1.00 112.73 314 LEU A C 1
ATOM 2353 O O . LEU A 1 302 ? -30.466 -12.713 13.574 1.00 112.61 314 LEU A O 1
ATOM 2358 N N . GLU A 1 303 ? -30.133 -12.610 11.346 1.00 114.63 315 GLU A N 1
ATOM 2359 C CA . GLU A 1 303 ? -28.769 -12.103 11.432 1.00 119.82 315 GLU A CA 1
ATOM 2360 C C . GLU A 1 303 ? -28.762 -10.678 11.987 1.00 121.14 315 GLU A C 1
ATOM 2361 O O . GLU A 1 303 ? -27.711 -10.037 12.085 1.00 120.57 315 GLU A O 1
ATOM 2367 N N . ASP A 1 304 ? -29.944 -10.202 12.370 1.00 122.60 316 ASP A N 1
ATOM 2368 C CA . ASP A 1 304 ? -30.075 -9.012 13.208 1.00 124.81 316 ASP A CA 1
ATOM 2369 C C . ASP A 1 304 ? -29.521 -9.289 14.603 1.00 124.14 316 ASP A C 1
ATOM 2370 O O . ASP A 1 304 ? -30.044 -10.134 15.332 1.00 126.45 316 ASP A O 1
ATOM 2375 N N . GLY A 1 305 ? -28.458 -8.576 14.961 1.00 122.59 317 GLY A N 1
ATOM 2376 C CA . GLY A 1 305 ? -27.606 -8.963 16.080 1.00 121.43 317 GLY A CA 1
ATOM 2377 C C . GLY A 1 305 ? -26.334 -9.651 15.621 1.00 121.20 317 GLY A C 1
ATOM 2378 O O . GLY A 1 305 ? -25.551 -9.084 14.855 1.00 118.85 317 GLY A O 1
ATOM 2379 N N . GLY A 1 306 ? -26.111 -10.864 16.124 1.00 121.95 318 GLY A N 1
ATOM 2380 C CA . GLY A 1 306 ? -25.120 -11.764 15.550 1.00 125.53 318 GLY A CA 1
ATOM 2381 C C . GLY A 1 306 ? -25.744 -13.139 15.407 1.00 129.00 318 GLY A C 1
ATOM 2382 O O . GLY A 1 306 ? -25.574 -13.815 14.385 1.00 127.71 318 GLY A O 1
ATOM 2383 N N . ARG A 1 307 ? -26.554 -13.492 16.404 1.00 130.75 319 ARG A N 1
ATOM 2384 C CA . ARG A 1 307 ? -26.996 -14.868 16.591 1.00 131.93 319 ARG A CA 1
ATOM 2385 C C . ARG A 1 307 ? -27.260 -15.486 15.227 1.00 131.65 319 ARG A C 1
ATOM 2386 O O . ARG A 1 307 ? -28.391 -15.472 14.739 1.00 135.05 319 ARG A O 1
ATOM 2394 N N . PRO A 1 308 ? -26.191 -15.985 14.587 1.00 129.18 320 PRO A N 1
ATOM 2395 C CA . PRO A 1 308 ? -26.299 -16.459 13.218 1.00 124.99 320 PRO A CA 1
ATOM 2396 C C . PRO A 1 308 ? -27.495 -17.392 13.178 1.00 120.82 320 PRO A C 1
ATOM 2397 O O . PRO A 1 308 ? -27.869 -17.960 14.205 1.00 118.71 320 PRO A O 1
ATOM 2401 N N . ALA A 1 309 ? -28.143 -17.464 12.023 1.00 118.02 321 ALA A N 1
ATOM 2402 C CA . ALA A 1 309 ? -29.367 -18.238 11.899 1.00 115.97 321 ALA A CA 1
ATOM 2403 C C . ALA A 1 309 ? -29.051 -19.713 11.684 1.00 115.50 321 ALA A C 1
ATOM 2404 O O . ALA A 1 309 ? -28.176 -20.071 10.891 1.00 114.84 321 ALA A O 1
ATOM 2406 N N . SER A 1 310 ? -29.736 -20.550 12.455 1.00 112.19 322 SER A N 1
ATOM 2407 C CA . SER A 1 310 ? -29.729 -21.989 12.248 1.00 109.99 322 SER A CA 1
ATOM 2408 C C . SER A 1 310 ? -30.681 -22.369 11.119 1.00 107.17 322 SER A C 1
ATOM 2409 O O . SER A 1 310 ? -31.775 -21.816 11.000 1.00 102.73 322 SER A O 1
ATOM 2412 N N . THR A 1 311 ? -30.286 -23.359 10.327 1.00 104.14 323 THR A N 1
ATOM 2413 C CA . THR A 1 311 ? -31.217 -23.989 9.407 1.00 103.71 323 THR A CA 1
ATOM 2414 C C . THR A 1 311 ? -32.596 -24.059 10.052 1.00 106.78 323 THR A C 1
ATOM 2415 O O . THR A 1 311 ? -33.596 -23.677 9.446 1.00 110.91 323 THR A O 1
ATOM 2419 N N . GLY A 1 312 ? -32.639 -24.520 11.298 1.00 106.75 324 GLY A N 1
ATOM 2420 C CA . GLY A 1 312 ? -33.902 -24.671 12.008 1.00 105.49 324 GLY A CA 1
ATOM 2421 C C . GLY A 1 312 ? -34.683 -23.374 12.087 1.00 106.31 324 GLY A C 1
ATOM 2422 O O . GLY A 1 312 ? -35.823 -23.299 11.625 1.00 105.11 324 GLY A O 1
ATOM 2423 N N . GLU A 1 313 ? -34.067 -22.351 12.673 1.00 104.02 325 GLU A N 1
ATOM 2424 C CA . GLU A 1 313 ? -34.737 -21.074 12.893 1.00 103.76 325 GLU A CA 1
ATOM 2425 C C . GLU A 1 313 ? -35.244 -20.490 11.579 1.00 100.94 325 GLU A C 1
ATOM 2426 O O . GLU A 1 313 ? -36.336 -19.924 11.514 1.00 95.45 325 GLU A O 1
ATOM 2432 N N . ILE A 1 314 ? -34.413 -20.591 10.547 1.00 98.07 326 ILE A N 1
ATOM 2433 C CA . ILE A 1 314 ? -34.707 -19.994 9.253 1.00 99.81 326 ILE A CA 1
ATOM 2434 C C . ILE A 1 314 ? -36.059 -20.490 8.748 1.00 102.99 326 ILE A C 1
ATOM 2435 O O . ILE A 1 314 ? -36.888 -19.708 8.285 1.00 104.38 326 ILE A O 1
ATOM 2440 N N . TYR A 1 315 ? -36.307 -21.782 8.933 1.00 107.45 327 TYR A N 1
ATOM 2441 C CA . TYR A 1 315 ? -37.563 -22.405 8.531 1.00 108.72 327 TYR A CA 1
ATOM 2442 C C . TYR A 1 315 ? -38.779 -21.761 9.194 1.00 109.31 327 TYR A C 1
ATOM 2443 O O . TYR A 1 315 ? -39.746 -21.405 8.520 1.00 109.01 327 TYR A O 1
ATOM 2452 N N . GLU A 1 316 ? -38.733 -21.615 10.515 1.00 106.51 328 GLU A N 1
ATOM 2453 C CA . GLU A 1 316 ? -39.927 -21.265 11.275 1.00 111.41 328 GLU A CA 1
ATOM 2454 C C . GLU A 1 316 ? -40.423 -19.839 11.028 1.00 113.12 328 GLU A C 1
ATOM 2455 O O . GLU A 1 316 ? -41.626 -19.622 10.885 1.00 115.01 328 GLU A O 1
ATOM 2461 N N . ARG A 1 317 ? -39.508 -18.873 10.981 1.00 112.82 329 ARG A N 1
ATOM 2462 C CA . ARG A 1 317 ? -39.858 -17.510 10.590 1.00 111.75 329 ARG A CA 1
ATOM 2463 C C . ARG A 1 317 ? -40.041 -17.397 9.080 1.00 112.01 329 ARG A C 1
ATOM 2464 O O . ARG A 1 317 ? -40.744 -16.509 8.600 1.00 115.00 329 ARG A O 1
ATOM 2472 N N . TYR A 1 318 ? -39.412 -18.299 8.333 1.00 112.48 330 TYR A N 1
ATOM 2473 C CA . TYR A 1 318 ? -39.830 -18.543 6.958 1.00 110.51 330 TYR A CA 1
ATOM 2474 C C . TYR A 1 318 ? -41.305 -18.927 6.960 1.00 112.31 330 TYR A C 1
ATOM 2475 O O . TYR A 1 318 ? -42.127 -18.254 6.336 1.00 114.89 330 TYR A O 1
ATOM 2484 N N . LYS A 1 319 ? -41.643 -19.961 7.725 1.00 110.48 331 LYS A N 1
ATOM 2485 C CA . LYS A 1 319 ? -43.035 -20.354 7.904 1.00 110.81 331 LYS A CA 1
ATOM 2486 C C . LYS A 1 319 ? -43.895 -19.142 8.251 1.00 112.31 331 LYS A C 1
ATOM 2487 O O . LYS A 1 319 ? -44.962 -18.938 7.669 1.00 107.85 331 LYS A O 1
ATOM 2493 N N . GLU A 1 320 ? -43.397 -18.322 9.173 1.00 116.22 332 GLU A N 1
ATOM 2494 C CA . GLU A 1 320 ? -44.071 -17.087 9.566 1.00 117.25 332 GLU A CA 1
ATOM 2495 C C . GLU A 1 320 ? -44.326 -16.203 8.349 1.00 115.74 332 GLU A C 1
ATOM 2496 O O . GLU A 1 320 ? -45.461 -15.808 8.084 1.00 116.91 332 GLU A O 1
ATOM 2502 N N . LEU A 1 321 ? -43.270 -15.920 7.594 1.00 114.44 333 LEU A N 1
ATOM 2503 C CA . LEU A 1 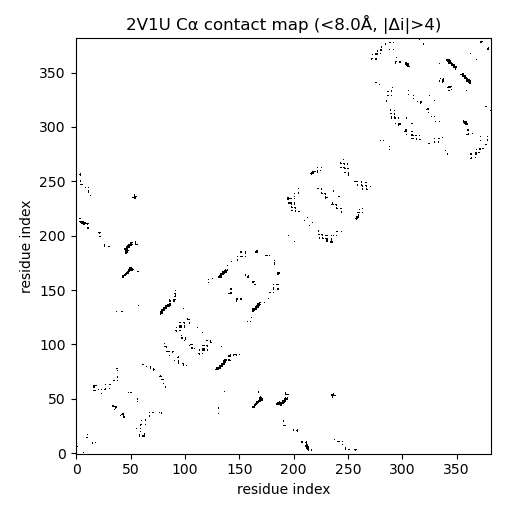321 ? -43.375 -15.027 6.447 1.00 113.20 333 LEU A CA 1
ATOM 2504 C C . LEU A 1 321 ? -44.485 -15.477 5.506 1.00 111.93 333 LEU A C 1
ATOM 2505 O O . LEU A 1 321 ? -45.401 -14.714 5.196 1.00 114.76 333 LEU A O 1
ATOM 2510 N N . THR A 1 322 ? -44.399 -16.724 5.058 1.00 106.59 334 THR A N 1
ATOM 2511 C CA . THR A 1 322 ? -45.368 -17.257 4.113 1.00 105.62 334 THR A CA 1
ATOM 2512 C C . THR A 1 322 ? -46.790 -16.971 4.587 1.00 105.22 334 THR A C 1
ATOM 2513 O O . THR A 1 322 ? -47.555 -16.297 3.897 1.00 102.66 334 THR A O 1
ATOM 2517 N N . SER A 1 323 ? -47.123 -17.455 5.780 1.00 104.17 335 SER A N 1
ATOM 2518 C CA . SER A 1 323 ? -48.447 -17.238 6.353 1.00 105.22 335 SER A CA 1
ATOM 2519 C C . SER A 1 323 ? -48.804 -15.752 6.392 1.00 107.38 335 SER A C 1
ATOM 2520 O O . SER A 1 323 ? -49.880 -15.355 5.945 1.00 109.58 335 SER A O 1
ATOM 2523 N N . THR A 1 324 ? -47.883 -14.928 6.884 1.00 107.13 336 THR A N 1
ATOM 2524 C CA . THR A 1 324 ? -48.082 -13.482 6.922 1.00 104.55 336 THR A CA 1
ATOM 2525 C C . THR A 1 324 ? -48.489 -12.950 5.550 1.00 103.50 336 THR A C 1
ATOM 2526 O O . THR A 1 324 ? -48.916 -11.803 5.421 1.00 105.20 336 THR A O 1
ATOM 2530 N N . LEU A 1 325 ? -48.364 -13.792 4.530 1.00 101.05 337 LEU A N 1
ATOM 2531 C CA . LEU A 1 325 ? -48.736 -13.414 3.173 1.00 99.28 337 LEU A CA 1
ATOM 2532 C C . LEU A 1 325 ? -49.827 -14.332 2.637 1.00 100.02 337 LEU A C 1
ATOM 2533 O O . LEU A 1 325 ? -50.269 -14.186 1.498 1.00 97.11 337 LEU A O 1
ATOM 2538 N N . GLY A 1 326 ? -50.214 -15.314 3.443 1.00 102.93 338 GLY A N 1
ATOM 2539 C CA . GLY A 1 326 ? -51.275 -16.243 3.073 1.00 106.09 338 GLY A CA 1
ATOM 2540 C C . GLY A 1 326 ? -50.860 -17.188 1.964 1.00 108.21 338 GLY A C 1
ATOM 2541 O O . GLY A 1 326 ? -51.673 -17.544 1.111 1.00 108.55 338 GLY A O 1
ATOM 2542 N N . LEU A 1 327 ? -49.591 -17.590 1.974 1.00 109.79 339 LEU A N 1
ATOM 2543 C CA . LEU A 1 327 ? -49.090 -18.589 1.034 1.00 108.53 339 LEU A CA 1
ATOM 2544 C C . LEU A 1 327 ? -48.756 -19.919 1.702 1.00 109.07 339 LEU A C 1
ATOM 2545 O O . LEU A 1 327 ? -48.215 -19.961 2.808 1.00 110.79 339 LEU A O 1
ATOM 2550 N N . GLU A 1 328 ? -49.109 -21.002 1.017 1.00 108.93 340 GLU A N 1
ATOM 2551 C CA . GLU A 1 328 ? -48.439 -22.293 1.145 1.00 111.58 340 GLU A CA 1
ATOM 2552 C C . GLU A 1 328 ? -46.948 -22.158 1.453 1.00 114.15 340 GLU A C 1
ATOM 2553 O O . GLU A 1 328 ? -46.331 -21.145 1.122 1.00 118.66 340 GLU A O 1
ATOM 2559 N N . HIS A 1 329 ? -46.363 -23.187 2.061 1.00 111.37 341 HIS A N 1
ATOM 2560 C CA . HIS A 1 329 ? -44.928 -23.189 2.329 1.00 109.91 341 HIS A CA 1
ATOM 2561 C C . HIS A 1 329 ? -44.258 -24.495 1.917 1.00 111.13 341 HIS A C 1
ATOM 2562 O O . HIS A 1 329 ? -44.837 -25.573 2.056 1.00 115.41 341 HIS A O 1
ATOM 2569 N N . VAL A 1 330 ? -43.027 -24.390 1.424 1.00 111.68 342 VAL A N 1
ATOM 2570 C CA . VAL A 1 330 ? -42.253 -25.558 1.017 1.00 110.05 342 VAL A CA 1
ATOM 2571 C C . VAL A 1 330 ? -41.772 -26.359 2.227 1.00 110.89 342 VAL A C 1
ATOM 2572 O O . VAL A 1 330 ? -42.200 -26.118 3.359 1.00 107.72 342 VAL A O 1
ATOM 2576 N N . THR A 1 331 ? -40.904 -27.335 1.977 1.00 109.44 343 THR A N 1
ATOM 2577 C CA . THR A 1 331 ? -40.393 -28.212 3.025 1.00 110.03 343 THR A CA 1
ATOM 2578 C C . THR A 1 331 ? -39.170 -27.618 3.721 1.00 109.52 343 THR A C 1
ATOM 2579 O O . THR A 1 331 ? -38.671 -26.565 3.321 1.00 116.90 343 THR A O 1
ATOM 2583 N N . LEU A 1 332 ? -38.734 -28.246 4.809 1.00 105.00 344 LEU A N 1
ATOM 2584 C CA . LEU A 1 332 ? -37.461 -27.896 5.426 1.00 102.67 344 LEU A CA 1
ATOM 2585 C C . LEU A 1 332 ? -36.342 -28.342 4.490 1.00 103.88 344 LEU A C 1
ATOM 2586 O O . LEU A 1 332 ? -35.510 -27.539 4.067 1.00 108.97 344 LEU A O 1
ATOM 2591 N N . ARG A 1 333 ? -36.393 -29.611 4.100 1.00 98.20 345 ARG A N 1
ATOM 2592 C CA . ARG A 1 333 ? -35.528 -30.149 3.058 1.00 96.61 345 ARG A CA 1
ATOM 2593 C C . ARG A 1 333 ? -35.192 -29.129 1.976 1.00 95.08 345 ARG A C 1
ATOM 2594 O O . ARG A 1 333 ? -34.051 -29.038 1.521 1.00 90.84 345 ARG A O 1
ATOM 2602 N N . ARG A 1 334 ? -36.227 -28.457 1.484 1.00 93.09 346 ARG A N 1
ATOM 2603 C CA . ARG A 1 334 ? -36.077 -27.504 0.392 1.00 94.01 346 ARG A CA 1
ATOM 2604 C C . ARG A 1 334 ? -35.501 -26.180 0.889 1.00 91.00 346 ARG A C 1
ATOM 2605 O O . ARG A 1 334 ? -34.511 -25.681 0.356 1.00 90.15 346 ARG A O 1
ATOM 2613 N N . VAL A 1 335 ? -36.104 -25.624 1.932 1.00 85.76 347 VAL A N 1
ATOM 2614 C CA . VAL A 1 335 ? -35.467 -24.520 2.627 1.00 89.01 347 VAL A CA 1
ATOM 2615 C C . VAL A 1 335 ? -33.978 -24.827 2.753 1.00 89.78 347 VAL A C 1
ATOM 2616 O O . VAL A 1 335 ? -33.147 -24.102 2.209 1.00 97.86 347 VAL A O 1
ATOM 2620 N N . SER A 1 336 ? -33.653 -25.976 3.338 1.00 88.66 348 SER A N 1
ATOM 2621 C CA . SER A 1 336 ? -32.264 -26.408 3.461 1.00 87.92 348 SER A CA 1
ATOM 2622 C C . SER A 1 336 ? -31.534 -26.328 2.123 1.00 88.04 348 SER A C 1
ATOM 2623 O O . SER A 1 336 ? -30.467 -25.725 2.019 1.00 87.41 348 SER A O 1
ATOM 2626 N N . GLY A 1 337 ? -32.112 -26.932 1.091 1.00 88.46 349 GLY A N 1
ATOM 2627 C CA . GLY A 1 337 ? -31.530 -26.857 -0.243 1.00 90.38 349 GLY A CA 1
ATOM 2628 C C . GLY A 1 337 ? -31.305 -25.412 -0.636 1.00 92.13 349 GLY A C 1
ATOM 2629 O O . GLY A 1 337 ? -30.193 -25.020 -0.991 1.00 92.88 349 GLY A O 1
ATOM 2630 N N . ILE A 1 338 ? -32.355 -24.607 -0.501 1.00 92.62 350 ILE A N 1
ATOM 2631 C CA . ILE A 1 338 ? -32.300 -23.200 -0.879 1.00 91.41 350 ILE A CA 1
ATOM 2632 C C . ILE A 1 338 ? -31.139 -22.510 -0.179 1.00 88.50 350 ILE A C 1
ATOM 2633 O O . ILE A 1 338 ? -30.411 -21.736 -0.796 1.00 93.08 350 ILE A O 1
ATOM 2638 N N . ILE A 1 339 ? -30.933 -22.829 1.093 1.00 84.16 351 ILE A N 1
ATOM 2639 C CA . ILE A 1 339 ? -29.805 -22.270 1.824 1.00 82.89 351 ILE A CA 1
ATOM 2640 C C . ILE A 1 339 ? -28.503 -22.555 1.088 1.00 87.10 351 ILE A C 1
ATOM 2641 O O . ILE A 1 339 ? -27.791 -21.629 0.701 1.00 95.65 351 ILE A O 1
ATOM 2646 N N . SER A 1 340 ? -28.235 -23.829 0.821 1.00 89.47 352 SER A N 1
ATOM 2647 C CA . SER A 1 340 ? -27.007 -24.218 0.135 1.00 92.30 352 SER A CA 1
ATOM 2648 C C . SER A 1 340 ? -26.835 -23.463 -1.179 1.00 94.03 352 SER A C 1
ATOM 2649 O O . SER A 1 340 ? -25.738 -23.005 -1.497 1.00 98.62 352 SER A O 1
ATOM 2652 N N . GLU A 1 341 ? -27.931 -23.301 -1.914 1.00 95.94 353 GLU A N 1
ATOM 2653 C CA . GLU A 1 341 ? -27.934 -22.504 -3.137 1.00 100.06 353 GLU A CA 1
ATOM 2654 C C . GLU A 1 341 ? -27.455 -21.084 -2.865 1.00 102.26 353 GLU A C 1
ATOM 2655 O O . GLU A 1 341 ? -26.396 -20.663 -3.332 1.00 106.85 353 GLU A O 1
ATOM 2661 N N . LEU A 1 342 ? -28.266 -20.334 -2.128 1.00 102.92 354 LEU A N 1
ATOM 2662 C CA . LEU A 1 342 ? -27.857 -19.021 -1.662 1.00 102.27 354 LEU A CA 1
ATOM 2663 C C . LEU A 1 342 ? -26.369 -18.987 -1.324 1.00 105.51 354 LEU A C 1
ATOM 2664 O O . LEU A 1 342 ? -25.684 -18.028 -1.676 1.00 110.09 354 LEU A O 1
ATOM 2669 N N . ASP A 1 343 ? -25.854 -20.042 -0.694 1.00 101.46 355 ASP A N 1
ATOM 2670 C CA . ASP A 1 343 ? -24.450 -20.061 -0.297 1.00 101.10 355 ASP A CA 1
ATOM 2671 C C . ASP A 1 343 ? -23.508 -20.147 -1.491 1.00 103.18 355 ASP A C 1
ATOM 2672 O O . ASP A 1 343 ? -22.393 -19.623 -1.459 1.00 104.81 355 ASP A O 1
ATOM 2677 N N . MET A 1 344 ? -23.940 -20.848 -2.532 1.00 104.62 356 MET A N 1
ATOM 2678 C CA . MET A 1 344 ? -23.113 -20.991 -3.721 1.00 107.82 356 MET A CA 1
ATOM 2679 C C . MET A 1 344 ? -23.077 -19.682 -4.496 1.00 108.31 356 MET A C 1
ATOM 2680 O O . MET A 1 344 ? -22.003 -19.147 -4.762 1.00 114.12 356 MET A O 1
ATOM 2685 N N . LEU A 1 345 ? -24.255 -19.137 -4.782 1.00 109.29 357 LEU A N 1
ATOM 2686 C CA . LEU A 1 345 ? -24.373 -17.799 -5.350 1.00 108.34 357 LEU A CA 1
ATOM 2687 C C . LEU A 1 345 ? -23.570 -16.765 -4.556 1.00 111.24 357 LEU A C 1
ATOM 2688 O O . LEU A 1 345 ? -23.453 -15.604 -4.962 1.00 107.87 357 LEU A O 1
ATOM 2693 N N . GLY A 1 346 ? -23.046 -17.189 -3.408 1.00 108.70 358 GLY A N 1
ATOM 2694 C CA . GLY A 1 346 ? -22.217 -16.331 -2.571 1.00 109.17 358 GLY A CA 1
ATOM 2695 C C . GLY A 1 346 ? -22.962 -15.093 -2.119 1.00 106.78 358 GLY A C 1
ATOM 2696 O O . GLY A 1 346 ? -22.365 -14.029 -1.935 1.00 107.77 358 GLY A O 1
ATOM 2697 N N . ILE A 1 347 ? -24.280 -15.232 -2.012 1.00 103.42 359 ILE A N 1
ATOM 2698 C CA . ILE A 1 347 ? -25.147 -14.209 -1.439 1.00 106.55 359 ILE A CA 1
ATOM 2699 C C . ILE A 1 347 ? -25.264 -14.427 0.070 1.00 106.92 359 ILE A C 1
ATOM 2700 O O . ILE A 1 347 ? -25.505 -13.498 0.839 1.00 102.94 359 ILE A O 1
ATOM 2705 N N . VAL A 1 348 ? -25.016 -15.659 0.497 1.00 111.32 360 VAL A N 1
ATOM 2706 C CA . VAL A 1 348 ? -24.875 -15.976 1.912 1.00 109.75 360 VAL A CA 1
ATOM 2707 C C . VAL A 1 348 ? -23.568 -16.735 2.125 1.00 111.59 360 VAL A C 1
ATOM 2708 O O . VAL A 1 348 ? -22.945 -17.189 1.161 1.00 112.90 360 VAL A O 1
ATOM 2712 N N . LYS A 1 349 ? -23.154 -16.883 3.379 1.00 110.54 361 LYS A N 1
ATOM 2713 C CA . LYS A 1 349 ? -22.110 -17.853 3.698 1.00 117.43 361 LYS A CA 1
ATOM 2714 C C . LYS A 1 349 ? -22.453 -18.661 4.943 1.00 115.04 361 LYS A C 1
ATOM 2715 O O . LYS A 1 349 ? -22.967 -18.118 5.921 1.00 115.92 361 LYS A O 1
ATOM 2721 N N . SER A 1 350 ? -22.225 -19.970 4.871 1.00 114.89 362 SER A N 1
ATOM 2722 C CA . SER A 1 350 ? -22.767 -20.897 5.857 1.00 112.69 362 SER A CA 1
ATOM 2723 C C . SER A 1 350 ? -21.682 -21.776 6.467 1.00 112.75 362 SER A C 1
ATOM 2724 O O . SER A 1 350 ? -20.767 -22.221 5.776 1.00 115.45 362 SER A O 1
ATOM 2727 N N . ARG A 1 351 ? -21.783 -22.007 7.771 1.00 114.39 363 ARG A N 1
ATOM 2728 C CA . ARG A 1 351 ? -20.902 -22.948 8.448 1.00 112.49 363 ARG A CA 1
ATOM 2729 C C . ARG A 1 351 ? -21.689 -24.176 8.874 1.00 113.06 363 ARG A C 1
ATOM 2730 O O . ARG A 1 351 ? -22.855 -24.085 9.264 1.00 114.08 363 ARG A O 1
ATOM 2738 N N . VAL A 1 352 ? -21.022 -25.323 8.803 1.00 113.99 364 VAL A N 1
ATOM 2739 C CA . VAL A 1 352 ? -21.605 -26.590 9.218 1.00 114.90 364 VAL A CA 1
ATOM 2740 C C . VAL A 1 352 ? -20.993 -26.980 10.563 1.00 114.18 364 VAL A C 1
ATOM 2741 O O . VAL A 1 352 ? -19.778 -27.148 10.670 1.00 114.98 364 VAL A O 1
ATOM 2745 N N . VAL A 1 353 ? -21.814 -27.012 11.609 1.00 113.08 365 VAL A N 1
ATOM 2746 C CA . VAL A 1 353 ? -21.298 -27.140 12.970 1.00 111.62 365 VAL A CA 1
ATOM 2747 C C . VAL A 1 353 ? -22.265 -27.839 13.923 1.00 111.20 365 VAL A C 1
ATOM 2748 O O . VAL A 1 353 ? -23.459 -27.538 13.943 1.00 109.54 365 VAL A O 1
ATOM 2752 N N . SER A 1 354 ? -21.733 -28.757 14.725 1.00 110.45 366 SER A N 1
ATOM 2753 C CA . SER A 1 354 ? -22.535 -29.491 15.698 1.00 110.89 366 SER A CA 1
ATOM 2754 C C . SER A 1 354 ? -22.712 -28.687 16.980 1.00 112.68 366 SER A C 1
ATOM 2755 O O . SER A 1 354 ? -21.833 -27.913 17.359 1.00 118.36 366 SER A O 1
ATOM 2758 N N . ARG A 1 355 ? -23.849 -28.879 17.641 1.00 112.58 367 ARG A N 1
ATOM 2759 C CA . ARG A 1 355 ? -24.080 -28.305 18.963 1.00 113.65 367 ARG A CA 1
ATOM 2760 C C . ARG A 1 355 ? -24.094 -29.405 20.016 1.00 111.69 367 ARG A C 1
ATOM 2761 O O . ARG A 1 355 ? -24.828 -29.318 20.999 1.00 113.60 367 ARG A O 1
ATOM 2769 N N . GLY A 1 356 ? -23.332 -30.466 19.771 1.00 112.87 368 GLY A N 1
ATOM 2770 C CA . GLY A 1 356 ? -23.201 -31.563 20.728 1.00 112.32 368 GLY A CA 1
ATOM 2771 C C . GLY A 1 356 ? -24.348 -32.555 20.697 1.00 110.99 368 GLY A C 1
ATOM 2772 O O . GLY A 1 356 ? -24.700 -33.076 19.639 1.00 109.75 368 GLY A O 1
ATOM 2773 N N . ARG A 1 357 ? -24.901 -32.852 21.870 1.00 111.09 369 ARG A N 1
ATOM 2774 C CA . ARG A 1 357 ? -26.189 -33.534 21.960 1.00 110.80 369 ARG A CA 1
ATOM 2775 C C . ARG A 1 357 ? -27.291 -32.610 21.458 1.00 111.03 369 ARG A C 1
ATOM 2776 O O . ARG A 1 357 ? -28.407 -33.052 21.187 1.00 111.48 369 ARG A O 1
ATOM 2784 N N . TYR A 1 358 ? -26.966 -31.331 21.311 1.00 111.08 370 TYR A N 1
ATOM 2785 C CA . TYR A 1 358 ? -27.960 -30.368 20.864 1.00 114.99 370 TYR A CA 1
ATOM 2786 C C . TYR A 1 358 ? -28.162 -30.332 19.357 1.00 116.41 370 TYR A C 1
ATOM 2787 O O . TYR A 1 358 ? -28.806 -29.427 18.821 1.00 117.75 370 TYR A O 1
ATOM 2796 N N . GLY A 1 359 ? -27.661 -31.371 18.700 1.00 115.44 371 GLY A N 1
ATOM 2797 C CA . GLY A 1 359 ? -28.010 -31.647 17.316 1.00 108.69 371 GLY A CA 1
ATOM 2798 C C . GLY A 1 359 ? -26.937 -31.185 16.356 1.00 103.72 371 GLY A C 1
ATOM 2799 O O . GLY A 1 359 ? -25.786 -30.958 16.733 1.00 105.99 371 GLY A O 1
ATOM 2800 N N . LYS A 1 360 ? -27.335 -31.043 15.099 1.00 101.01 372 LYS A N 1
ATOM 2801 C CA . LYS A 1 360 ? -26.415 -30.667 14.041 1.00 96.06 372 LYS A CA 1
ATOM 2802 C C . LYS A 1 360 ? -27.225 -29.832 13.064 1.00 96.07 372 LYS A C 1
ATOM 2803 O O . LYS A 1 360 ? -28.366 -30.164 12.746 1.00 93.30 372 LYS A O 1
ATOM 2809 N N . THR A 1 361 ? -26.687 -28.669 12.719 1.00 95.30 373 THR A N 1
ATOM 2810 C CA . THR A 1 361 ? -27.448 -27.670 11.983 1.00 96.64 373 THR A CA 1
ATOM 2811 C C . THR A 1 361 ? -26.471 -26.764 11.240 1.00 95.06 373 THR A C 1
ATOM 2812 O O . THR A 1 361 ? -25.261 -26.996 11.254 1.00 92.14 373 THR A O 1
ATOM 2816 N N . ARG A 1 362 ? -26.998 -25.752 10.561 1.00 95.26 374 ARG A N 1
ATOM 2817 C CA . ARG A 1 362 ? -26.142 -24.752 9.943 1.00 96.52 374 ARG A CA 1
ATOM 2818 C C . ARG A 1 362 ? -26.249 -23.394 10.613 1.00 96.49 374 ARG A C 1
ATOM 2819 O O . ARG A 1 362 ? -27.345 -22.906 10.881 1.00 96.50 374 ARG A O 1
ATOM 2827 N N . GLU A 1 363 ? -25.098 -22.774 10.843 1.00 98.50 375 GLU A N 1
ATOM 2828 C CA . GLU A 1 363 ? -25.057 -21.339 11.070 1.00 98.98 375 GLU A CA 1
ATOM 2829 C C . GLU A 1 363 ? -24.966 -20.628 9.726 1.00 100.11 375 GLU A C 1
ATOM 2830 O O . GLU A 1 363 ? -23.999 -20.791 8.983 1.00 99.62 375 GLU A O 1
ATOM 2836 N N . VAL A 1 364 ? -26.046 -19.949 9.363 1.00 100.17 376 VAL A N 1
ATOM 2837 C CA . VAL A 1 364 ? -26.060 -19.152 8.147 1.00 102.74 376 VAL A CA 1
ATOM 2838 C C . VAL A 1 364 ? -25.880 -17.684 8.510 1.00 105.38 376 VAL A C 1
ATOM 2839 O O . VAL A 1 364 ? -26.478 -17.192 9.469 1.00 106.69 376 VAL A O 1
ATOM 2843 N N . SER A 1 365 ? -25.035 -16.995 7.755 1.00 102.56 377 SER A N 1
ATOM 2844 C CA . SER A 1 365 ? -24.976 -15.545 7.841 1.00 101.48 377 SER A CA 1
ATOM 2845 C C . SER A 1 365 ? -24.896 -14.948 6.443 1.00 102.42 377 SER A C 1
ATOM 2846 O O . SER A 1 365 ? -24.577 -15.643 5.478 1.00 106.30 377 SER A O 1
ATOM 2849 N N . LEU A 1 366 ? -25.217 -13.662 6.350 1.00 102.96 378 LEU A N 1
ATOM 2850 C CA . LEU A 1 366 ? -25.200 -12.929 5.092 1.00 103.22 378 LEU A CA 1
ATOM 2851 C C . LEU A 1 366 ? -23.771 -12.547 4.724 1.00 107.54 378 LEU A C 1
ATOM 2852 O O . LEU A 1 366 ? -23.042 -11.993 5.545 1.00 108.78 378 LEU A O 1
ATOM 2857 N N . ASP A 1 367 ? -23.371 -12.833 3.489 1.00 113.83 379 ASP A N 1
ATOM 2858 C CA . ASP A 1 367 ? -22.030 -12.483 3.034 1.00 115.92 379 ASP A CA 1
ATOM 2859 C C . ASP A 1 367 ? -22.026 -11.191 2.232 1.00 116.81 379 ASP A C 1
ATOM 2860 O O . ASP A 1 367 ? -21.026 -10.475 2.222 1.00 126.62 379 ASP A O 1
ATOM 2865 N N . ALA A 1 368 ? -23.106 -10.947 1.496 1.00 115.56 380 ALA A N 1
ATOM 2866 C CA . ALA A 1 368 ? -23.170 -9.828 0.564 1.00 113.54 380 ALA A CA 1
ATOM 2867 C C . ALA A 1 368 ? -23.673 -8.545 1.228 1.00 114.95 380 ALA A C 1
ATOM 2868 O O . ALA A 1 368 ? -24.200 -8.576 2.342 1.00 111.82 380 ALA A O 1
ATOM 2870 N N . ASP A 1 369 ? -23.429 -7.419 0.564 1.00 110.67 381 ASP A N 1
ATOM 2871 C CA . ASP A 1 369 ? -23.974 -6.128 0.960 1.00 110.89 381 ASP A CA 1
ATOM 2872 C C . ASP A 1 369 ? -25.463 -6.238 1.276 1.00 110.08 381 ASP A C 1
ATOM 2873 O O . ASP A 1 369 ? -26.264 -6.544 0.391 1.00 107.89 381 ASP A O 1
ATOM 2878 N N . ARG A 1 370 ? -25.828 -5.957 2.525 1.00 107.92 382 ARG A N 1
ATOM 2879 C CA . ARG A 1 370 ? -27.207 -6.116 2.981 1.00 107.50 382 ARG A CA 1
ATOM 2880 C C . ARG A 1 370 ? -28.199 -5.222 2.241 1.00 108.61 382 ARG A C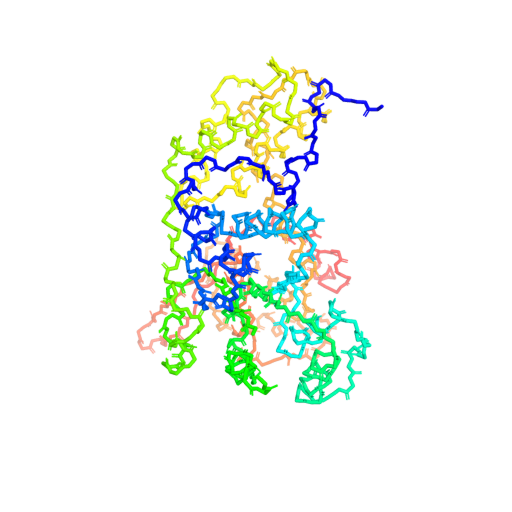 1
ATOM 2881 O O . ARG A 1 370 ? -29.235 -5.706 1.781 1.00 110.29 382 ARG A O 1
ATOM 2889 N N . LEU A 1 371 ? -27.896 -3.930 2.132 1.00 102.51 383 LEU A N 1
ATOM 2890 C CA . LEU A 1 371 ? -28.814 -2.997 1.485 1.00 102.03 383 LEU A CA 1
ATOM 2891 C C . LEU A 1 371 ? -28.943 -3.273 -0.009 1.00 99.65 383 LEU A C 1
ATOM 2892 O O . LEU A 1 371 ? -29.999 -3.059 -0.604 1.00 98.37 383 LEU A O 1
ATOM 2897 N N . ALA A 1 372 ? -27.856 -3.735 -0.615 1.00 98.31 384 ALA A N 1
ATOM 2898 C CA . ALA A 1 372 ? -27.940 -4.334 -1.939 1.00 101.97 384 ALA A CA 1
ATOM 2899 C C . ALA A 1 372 ? -29.112 -5.311 -1.975 1.00 103.58 384 ALA A C 1
ATOM 2900 O O . ALA A 1 372 ? -30.126 -5.063 -2.631 1.00 105.87 384 ALA A O 1
ATOM 2902 N N . VAL A 1 373 ? -28.994 -6.385 -1.201 1.00 99.70 385 VAL A N 1
ATOM 2903 C CA . VAL A 1 373 ? -30.042 -7.390 -1.130 1.00 98.54 385 VAL A CA 1
ATOM 2904 C C . VAL A 1 373 ? -31.410 -6.749 -0.926 1.00 99.07 385 VAL A C 1
ATOM 2905 O O . VAL A 1 373 ? -32.362 -7.062 -1.638 1.00 97.20 385 VAL A O 1
ATOM 2909 N N . GLU A 1 374 ? -31.489 -5.809 0.011 1.00 100.90 386 GLU A N 1
ATOM 2910 C CA . GLU A 1 374 ? -32.747 -5.131 0.309 1.00 105.61 386 GLU A CA 1
ATOM 2911 C C . GLU A 1 374 ? -33.480 -4.606 -0.927 1.00 106.58 386 GLU A C 1
ATOM 2912 O O . GLU A 1 374 ? -34.491 -5.182 -1.330 1.00 109.40 386 GLU A O 1
ATOM 2918 N N . ASN A 1 375 ? -32.982 -3.532 -1.536 1.00 104.65 387 ASN A N 1
ATOM 2919 C CA . ASN A 1 375 ? -33.689 -2.932 -2.665 1.00 106.49 387 ASN A CA 1
ATOM 2920 C C . ASN A 1 375 ? -34.018 -3.999 -3.698 1.00 104.24 387 ASN A C 1
ATOM 2921 O O . ASN A 1 375 ? -35.079 -3.970 -4.320 1.00 106.37 387 ASN A O 1
ATOM 2926 N N . ALA A 1 376 ? -33.106 -4.952 -3.853 1.00 104.34 388 ALA A N 1
ATOM 2927 C CA . ALA A 1 376 ? -33.392 -6.138 -4.645 1.00 102.73 388 ALA A CA 1
ATOM 2928 C C . ALA A 1 376 ? -34.725 -6.726 -4.197 1.00 102.90 388 ALA A C 1
ATOM 2929 O O . ALA A 1 376 ? -35.718 -6.626 -4.916 1.00 102.03 388 ALA A O 1
ATOM 2931 N N . LEU A 1 377 ? -34.772 -7.235 -2.971 1.00 102.28 389 LEU A N 1
ATOM 2932 C CA . LEU A 1 377 ? -35.968 -7.901 -2.467 1.00 103.28 389 LEU A CA 1
ATOM 2933 C C . LEU A 1 377 ? -37.219 -7.065 -2.701 1.00 102.08 389 LEU A C 1
ATOM 2934 O O . LEU A 1 377 ? -38.257 -7.582 -3.115 1.00 102.44 389 LEU A O 1
ATOM 2939 N N . SER A 1 378 ? -37.107 -5.765 -2.449 1.00 104.34 390 SER A N 1
ATOM 2940 C CA . SER A 1 378 ? -38.264 -4.879 -2.476 1.00 107.17 390 SER A CA 1
ATOM 2941 C C . SER A 1 378 ? -38.929 -4.828 -3.849 1.00 108.90 390 SER A C 1
ATOM 2942 O O . SER A 1 378 ? -40.149 -4.681 -3.946 1.00 110.88 390 SER A O 1
ATOM 2945 N N . GLU A 1 379 ? -38.136 -4.991 -4.905 1.00 109.62 391 GLU A N 1
ATOM 2946 C CA . GLU A 1 379 ? -38.648 -4.908 -6.269 1.00 109.63 391 GLU A CA 1
ATOM 2947 C C . GLU A 1 379 ? -39.660 -6.008 -6.571 1.00 110.42 391 GLU A C 1
ATOM 2948 O O . GLU A 1 379 ? -40.591 -5.800 -7.350 1.00 113.61 391 GLU A O 1
ATOM 2954 N N . ASP A 1 380 ? -39.485 -7.174 -5.955 1.00 110.68 392 ASP A N 1
ATOM 2955 C CA . ASP A 1 380 ? -40.541 -8.178 -5.961 1.00 109.14 392 ASP A CA 1
ATOM 2956 C C . ASP A 1 380 ? -41.670 -7.747 -5.038 1.00 108.71 392 ASP A C 1
ATOM 2957 O O . ASP A 1 380 ? -41.444 -7.484 -3.858 1.00 107.57 392 ASP A O 1
ATOM 2962 N N . PRO A 1 381 ? -42.893 -7.690 -5.583 1.00 109.02 393 PRO A N 1
ATOM 2963 C CA . PRO A 1 381 ? -44.050 -7.078 -4.943 1.00 108.22 393 PRO A CA 1
ATOM 2964 C C . PRO A 1 381 ? -44.618 -7.934 -3.818 1.00 104.69 393 PRO A C 1
ATOM 2965 O O . PRO A 1 381 ? -45.557 -7.519 -3.140 1.00 101.95 393 PRO A O 1
ATOM 2969 N N . PHE A 1 382 ? -44.047 -9.114 -3.612 1.00 104.60 394 PHE A N 1
ATOM 2970 C CA . PHE A 1 382 ? -44.479 -9.949 -2.502 1.00 107.16 394 PHE A CA 1
ATOM 2971 C C . PHE A 1 382 ? -43.683 -9.700 -1.229 1.00 107.45 394 PHE A C 1
ATOM 2972 O O . PHE A 1 382 ? -44.236 -9.247 -0.228 1.00 108.11 394 PHE A O 1
ATOM 2980 N N . VAL A 1 383 ? -42.382 -9.965 -1.277 1.00 109.11 395 VAL A N 1
ATOM 2981 C CA . VAL A 1 383 ? -41.515 -9.670 -0.142 1.00 109.18 395 VAL A CA 1
ATOM 2982 C C . VAL A 1 383 ? -41.711 -8.227 0.305 1.00 106.71 395 VAL A C 1
ATOM 2983 O O . VAL A 1 383 ? -41.769 -7.939 1.500 1.00 106.62 395 VAL A O 1
ATOM 2987 N N . ALA A 1 384 ? -41.851 -7.329 -0.663 1.00 106.19 396 ALA A N 1
ATOM 2988 C CA . ALA A 1 384 ? -41.957 -5.907 -0.369 1.00 107.79 396 ALA A CA 1
ATOM 2989 C C . ALA A 1 384 ? -42.937 -5.680 0.774 1.00 109.23 396 ALA A C 1
ATOM 2990 O O . ALA A 1 384 ? -42.658 -4.910 1.692 1.00 109.81 396 ALA A O 1
ATOM 2992 N N . ARG A 1 385 ? -44.068 -6.378 0.719 1.00 112.25 397 ARG A N 1
ATOM 2993 C CA . ARG A 1 385 ? -45.137 -6.223 1.703 1.00 114.67 397 ARG A CA 1
ATOM 2994 C C . ARG A 1 385 ? -44.606 -6.334 3.127 1.00 115.42 397 ARG A C 1
ATOM 2995 O O . ARG A 1 385 ? -44.984 -5.560 4.008 1.00 118.95 397 ARG A O 1
ATOM 3003 N N . LEU A 1 386 ? -43.740 -7.318 3.348 1.00 115.15 398 LEU A N 1
ATOM 3004 C CA . LEU A 1 386 ? -43.083 -7.492 4.636 1.00 112.95 398 LEU A CA 1
ATOM 3005 C C . LEU A 1 386 ? -42.089 -6.356 4.857 1.00 114.66 398 LEU A C 1
ATOM 3006 O O . LEU A 1 386 ? -41.109 -6.499 5.587 1.00 111.71 398 LEU A O 1
ATOM 3011 N N . LEU A 1 387 ? -42.352 -5.241 4.181 1.00 118.42 399 LEU A N 1
ATOM 3012 C CA . LEU A 1 387 ? -41.802 -3.933 4.525 1.00 120.84 399 LEU A CA 1
ATOM 3013 C C . LEU A 1 387 ? -40.324 -3.984 4.905 1.00 122.42 399 LEU A C 1
ATOM 3014 O O . LEU A 1 387 ? -39.611 -4.915 4.524 1.00 119.82 399 LEU A O 1
#

CATH classification: 1.10.8.60 (+2 more: 3.40.50.300, 1.10.10.10)

InterPro domains:
  IPR003593 AAA+ ATPase domain [SM00382] (51-210)
  IPR014277 Orc1/Cdc6-type DNA replication protein, archaea [MF_01407] (6-385)
  IPR014277 Orc1/Cdc6-type DNA replication protein, archaea [TIGR02928] (13-374)
  IPR015163 Cdc6, C-terminal [PF09079] (291-384)
  IPR015163 Cdc6, C-terminal [SM01074] (304-385)
  IPR015163 Cdc6, C-terminal [cd08768] (297-381)
  IPR027417 P-loop containing nucleoside triphosphate hydrolase [G3DSA:3.40.50.300] (29-208)
  IPR027417 P-loop containing nucleoside triphosphate hydrolase [SSF52540] (13-283)
  IPR036388 Winged helix-like DNA-binding domain superfamily [G3DSA:1.10.10.10] (296-395)
  IPR036390 Winged helix DNA-binding domain superfamily [SSF46785] (288-394)
  IPR049945 ORC1/DEAH AAA+ ATPase domain [PF13401] (53-182)
  IPR050311 Origin recognition complex 1/Cell division control protein 6 [PTHR10763] (11-391)
  IPR055237 Cdc6, AAA+ ATPase-type lid domain [PF22703] (215-281)

Nearest PDB structures (foldseek):
  2v1u-assembly1_A  TM=1.003E+00  e=1.331E-66  Aeropyrum pernix
  2qby-assembly1_B  TM=8.267E-01  e=7.054E-25  Saccharolobus solfataricus
  5uj7-assembly2_D  TM=6.009E-01  e=4.116E-13  Homo sapiens
  7jpq-assembly1_D  TM=5.412E-01  e=8.623E-14  Homo sapiens
  7jps-assembly1_D  TM=5.574E-01  e=2.829E-12  Homo sapiens

Secondary structure (DSSP, 8-state):
---SSBS-HHHHSTT---S--TT-HHHHHHHHHTTGGGTSS--PPPEEE-B-TTSSHHHHHHHHHHHHHHHHHHHT--EEEEEEETTTS-SHHHHHHHHHHHHS----SS---HHHHHHHHHHHHTTS-SEEEEEEETTTHHHHSTTHHHHHHHHHHGGG---EEEEE-S-STTSSSS-HHHHTTTTSEE--B----HHHHHHHHHHHHHHHB-TTTBPSSHHHHHHHHHHSSS--HHHHHHHHHHHHHHHHHTT-S-B-HHHHHHHHHHHHHHHHHHHHHSS-HHHHHHHHHHHHHSSSS-PEEHHHHHHHHHHHHHHTT-----HHHHHHHHHHHHHTTSEEEEEEE-GGG-EEEEEEE-S-HHHHHHHHHHSTTGGGG-

Foldseek 3Di:
DDDLWKPALCLLPPPNLDQDDPPCVVLLVVLLVQCCCLVVHDDGAAAEEAAAAQLCPVSRVVNSQVVSVVRCVVVVADEAEDEFECVVVPELQVSLLRLQPVLPDDCPVDDADSVRSVVSSLVSVVVDDHEYEYEYAALLSQLVDPCSLVSLLCVLVSVPVDYYYYYYHYDPVVCPSHPVNSNVRNHPDYRYRQHDDLVRLVVRCVVSVVVITDDPQEDPCLLSVLSCVCVVPTHHNNSSSLQVSCLSVVVVVVDDSHGDDVSSVVSVVVVQLCLLLVVLLVADPLLVLLVVLQVVCPVPPQFDWLVSSVVVSVVLQVVQPHDDDDSVVSVVSQVVCCVSVQKPKDWDAPVVVGTTIRIHGRGDSVSSVVSSCVPVRSVVVD

Radius of gyration: 24.28 Å; Cα contacts (8 Å, |Δi|>4): 581; chains: 1; bounding box: 54×58×71 Å

B-factor: mean 111.71, std 14.2, range [30.51, 191.34]